Protein AF-A0A6A5QU91-F1 (afdb_monomer)

Radius of gyration: 32.38 Å; Cα contacts (8 Å, |Δi|>4): 1205; chains: 1; bounding box: 70×94×109 Å

Mean predicted aligned error: 16.82 Å

Nearest PDB structures (foldseek):
  2kvp-assembly1_A  TM=2.558E-01  e=5.099E-01  Mus musculus
  1xwm-assembly1_A-2  TM=4.081E-01  e=6.150E+00  Geobacillus stearothermophilus
  7uzf-assembly1_k  TM=2.884E-01  e=6.854E+00  Rattus norvegicus

Organism: Ampelomyces quisqualis (NCBI:txid50730)

Foldseek 3Di:
DDDDDDDDDDDDDPPPPPQDDDDAQQFKWKQAPNDIATAFDQPDAWFWFAALQLDIWTGHSQWIQDPNDIFGHDPPADAWDWTDDPNG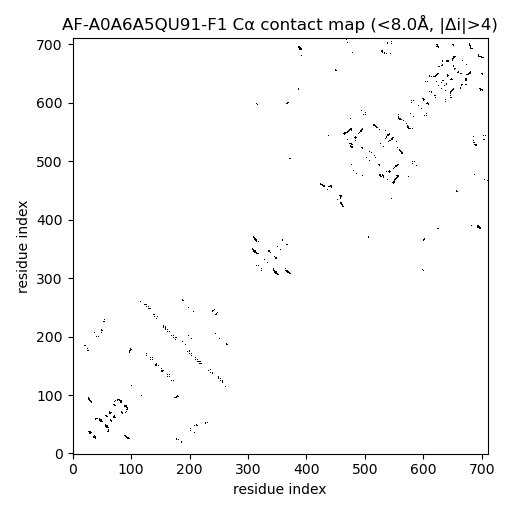IMIMHGHAADAQDPPPPPDDDDDDPDPVVLLLVLLVLLLVLLVLLVVLLVLLQQLLPDDVPRPTRQLQNSLVSLVVSLVSLSVNLNHLSNCSVPDPLSLFDPLLSCLSSQLNRLSSSSSNRSNSSSVNSVCLVVHDPVSNNSSSVVSCQQSPVVHSSVSNSVSSVSNSPPPVVVRDDPPPDPPPPDDDDDDDDDDDDDDDDDDDDDDDDDDDPDPDFFWAKKKWKFKFQPDPVNVVVLCCVLPHVPWDWDDDHRIIITIDTDGPVSLVVSPVPDPRIFDIDGPPPPPPVVCVPPPPQFQFDFDPDDDDDDDDDDDDDDDDDDDDDDDDDDDDDDDFDKDDADPPADLQQLVVQFDQDVVRFDFSNPRPGRIATPCLAPPAEDEQEEQAADCPPQQNDQVQHAEAEEEFAPCLQDDPVRVVSLCVVQVPKDWDGTDRHHQAQLSNLLCSCDAGLVRYRRVNHHYYYYNLWTWMFSRPDDPPDTPIDTGDRDQSSLLVVLCVVCVVPPVDGTAHDVQRRQVVSQVVCQVVVNAAFAQQGQAQVAALCNDPPFLVDDQPGRYAYEFEDESRRHGDNRGHYHDPPGGGDHHYYGHFAQQDDDTDHGNSRGGSSSRSSNVSNVDDDDD

Secondary structure (DSSP, 8-state):
-----PPPP-PPPP--PPPPPPPP---EEEEETTEEEEPPPTTSPPEEEE-TTS-EEEE-SSEEEETTEEEEPPTT--S-EEEEETTEEEEEEEPP--------------S--SHHHHHHHHHHHHHHHHHHHHHHHHHHHHHHHSPTTSS---HHHHHHHHHHHHHHHHHHHHHHHHHHHHS-GGGS-HHHHHHHHHHHHHHHHHHHHHHHHHHHHHTGGGS-HHHHHHHHHHHHHHHSTTSHHHHHHHHHHHHHSS-HHHHS----------------------------------------PPPEEEEEEEPTT--HHHHHHHHHHHHSS-SEEEEETTEEEEEEEE-HHHHHHHHHH-TTEEEEE-------TTGGG---TTPPBPPP-------------------PPPP-PPPP-PPPPEEEEETT--HHHHHHHSPPPSSS---GGGSPPEEEETTTTTT-EEEEEES---TTSGGG--TTS-EEEEE--HHHH--HHHHHHHHHH-TT-EEPPP-S--SS-HHHHHHHHHH-TTT-SSTTSEEEEEE---EEE-S-S-TT---EEEPPPPHHHHHHHHHHHHHHH-SS----SHHHHHHHHHHHHHHTT--EEEE--S-TTS-GGGSTTGGG--TTSSEEEEEEE-TTS-B-TTSPPP-TTSS----EEEE-SS-----SSS---BSHHHHHHHHTTSSPP--

pLDDT: mean 79.97, std 20.71, range [26.56, 98.5]

InterPro domains:
  IPR015500 Peptidase S8, subtilisin-related [PR00723] (465-484)
  IPR015500 Peptidase S8, subtilisin-related [PR00723] (526-539)
  IPR015500 Peptidase S8, subtilisin-related [PR00723] (661-677)
  IPR023827 Peptidase S8, subtilisin, Asp-active site [PS00136] (470-480)
  IPR036852 Peptidase S8/S53 domain superfamily [G3DSA:3.40.50.200] (447-705)
  IPR036852 Peptidase S8/S53 domain superfamily [SSF52743] (339-703)

Solvent-accessible surface area (backbone atoms only — not comparable to full-atom values): 40626 Å² total; per-residue (Å²): 142,81,87,83,81,80,84,78,82,80,75,76,82,74,88,72,71,86,72,64,82,71,77,76,79,74,58,41,20,40,31,51,96,88,42,80,33,66,38,36,50,85,93,48,71,66,41,70,30,51,44,81,86,54,49,62,31,38,31,36,53,55,33,36,37,49,85,91,38,73,43,76,49,74,83,87,56,85,53,76,41,80,47,76,48,97,92,45,71,37,33,41,25,52,33,71,60,42,60,78,82,85,76,84,73,88,69,91,70,99,63,78,87,45,73,66,46,55,46,52,54,43,31,56,40,24,46,52,21,21,51,33,41,50,52,28,32,54,44,33,41,47,39,43,69,36,56,93,88,54,89,46,65,51,50,57,59,48,16,51,38,21,50,55,20,27,58,41,29,49,55,34,34,14,36,48,45,13,43,57,70,74,45,81,66,57,65,42,46,75,65,53,46,51,25,52,50,41,27,37,51,37,33,41,51,44,28,41,35,31,47,26,49,18,60,34,25,66,47,38,89,79,44,54,71,71,40,43,49,51,52,36,52,51,38,36,59,38,36,35,92,88,14,58,44,53,49,25,26,53,23,17,44,49,41,40,71,45,66,61,81,76,45,44,77,79,73,79,66,78,77,75,85,75,77,88,79,91,81,86,89,87,91,81,91,80,89,82,86,85,82,87,80,89,77,87,83,81,87,74,84,69,81,80,71,70,64,42,63,30,46,31,34,36,30,36,62,60,50,65,72,58,53,55,50,47,40,40,73,73,67,65,54,75,50,50,77,47,80,51,98,50,38,41,36,40,39,37,75,38,29,69,71,54,45,53,49,50,55,71,70,38,82,58,47,37,30,69,46,57,80,77,67,74,86,51,86,73,60,85,70,60,70,57,61,61,61,47,44,65,62,81,87,76,93,78,90,86,85,88,84,90,82,88,89,85,90,82,86,91,79,85,90,71,89,81,72,91,74,80,89,70,88,79,55,69,40,84,39,49,80,82,51,56,60,64,55,12,56,77,48,40,77,89,56,86,70,72,66,54,63,53,90,73,46,54,51,24,51,42,60,67,62,24,40,59,96,40,75,48,75,43,80,31,58,9,38,60,68,85,42,77,34,54,57,44,88,89,48,51,62,48,78,44,57,46,49,53,77,42,25,43,54,70,66,54,53,49,52,50,27,74,79,27,78,60,40,46,76,51,81,72,64,48,56,40,86,53,22,60,28,31,38,36,46,26,39,20,33,3,54,79,73,21,70,12,35,36,22,24,38,37,43,31,16,44,34,25,45,32,35,52,61,86,54,66,100,85,58,75,68,67,39,72,42,65,77,35,56,54,15,50,49,53,51,52,46,54,52,33,60,74,76,47,82,81,77,63,49,48,25,58,69,48,23,51,47,46,45,49,52,49,26,49,73,73,66,45,74,43,67,36,44,38,23,54,41,52,89,50,37,21,54,79,38,84,72,41,28,77,20,40,95,82,55,42,43,37,24,14,28,20,15,36,72,47,64,46,76,32,79,43,31,20,40,57,49,91,96,49,51,14,39,72,65,50,71,30,56,13,52,75,58,83,74,96,52,63,64,65,64,54,24,26,26,14,42,53,6,18,23,55,50,67,52,71,60,79,68,91,126

Structure (mmCIF, N/CA/C/O backbone):
data_AF-A0A6A5QU91-F1
#
_entry.id   AF-A0A6A5QU91-F1
#
loop_
_atom_site.group_PDB
_atom_site.id
_atom_site.type_symbol
_atom_site.label_atom_id
_atom_site.label_alt_id
_atom_site.label_comp_id
_atom_site.label_asym_id
_atom_site.label_entity_id
_atom_site.label_seq_id
_atom_site.pdbx_PDB_ins_code
_atom_site.Cartn_x
_atom_site.Cartn_y
_atom_site.Cartn_z
_atom_site.occupancy
_atom_site.B_iso_or_equiv
_atom_site.auth_seq_id
_atom_site.auth_comp_id
_atom_site.auth_asym_id
_atom_site.auth_atom_id
_atom_site.pdbx_PDB_model_num
ATOM 1 N N . MET A 1 1 ? -17.015 -61.718 47.170 1.00 39.38 1 MET A N 1
ATOM 2 C CA . MET A 1 1 ? -16.332 -60.423 47.372 1.00 39.38 1 MET A CA 1
ATOM 3 C C . MET A 1 1 ? -16.145 -59.786 46.007 1.00 39.38 1 MET A C 1
ATOM 5 O O . MET A 1 1 ? -15.245 -60.174 45.282 1.00 39.38 1 MET A O 1
ATOM 9 N N . THR A 1 2 ? -17.045 -58.889 45.624 1.00 34.81 2 THR A N 1
ATOM 10 C CA . THR A 1 2 ? -17.011 -58.153 44.351 1.00 34.81 2 THR A CA 1
ATOM 11 C C . THR A 1 2 ? -17.327 -56.705 44.697 1.00 34.81 2 THR A C 1
ATOM 13 O O . THR A 1 2 ? -18.464 -56.406 45.061 1.00 34.81 2 THR A O 1
ATOM 16 N N . SER A 1 3 ? -16.312 -55.836 44.706 1.00 36.72 3 SER A N 1
ATOM 17 C CA . SER A 1 3 ? -16.499 -54.417 45.002 1.00 36.72 3 SER A CA 1
ATOM 18 C C . SER A 1 3 ? -16.993 -53.689 43.754 1.00 36.72 3 SER A C 1
ATOM 20 O O . SER A 1 3 ? -16.395 -53.738 42.684 1.00 36.72 3 SER A O 1
ATOM 22 N N . SER A 1 4 ? -18.138 -53.038 43.923 1.00 37.16 4 SER A N 1
ATOM 23 C CA . SER A 1 4 ? -18.758 -52.118 42.980 1.00 37.16 4 SER A CA 1
ATOM 24 C C . SER A 1 4 ? -18.100 -50.746 43.138 1.00 37.16 4 SER A C 1
ATOM 26 O O . SER A 1 4 ? -18.284 -50.100 44.170 1.00 37.16 4 SER A O 1
ATOM 28 N N . THR A 1 5 ? -17.351 -50.292 42.135 1.00 42.12 5 THR A N 1
ATOM 29 C CA . THR A 1 5 ? -16.885 -48.905 42.020 1.00 42.12 5 THR A CA 1
ATOM 30 C C . THR A 1 5 ? -17.894 -48.081 41.223 1.00 42.12 5 THR A C 1
ATOM 32 O O . THR A 1 5 ? -18.105 -48.285 40.031 1.00 42.12 5 THR A O 1
ATOM 35 N N . THR A 1 6 ? -18.531 -47.139 41.911 1.00 38.12 6 THR A N 1
ATOM 36 C CA . THR A 1 6 ? -19.465 -46.157 41.354 1.00 38.12 6 THR A CA 1
ATOM 37 C C . THR A 1 6 ? -18.729 -45.176 40.423 1.00 38.12 6 THR A C 1
ATOM 39 O O . THR A 1 6 ? -17.643 -44.716 40.790 1.00 38.12 6 THR A O 1
ATOM 42 N N . PRO A 1 7 ? -19.281 -44.796 39.252 1.00 40.03 7 PRO A N 1
ATOM 43 C CA . PRO A 1 7 ? -18.649 -43.818 38.371 1.00 40.03 7 PRO A CA 1
ATOM 44 C C . PRO A 1 7 ? -18.674 -42.420 39.000 1.00 40.03 7 PRO A C 1
ATOM 46 O O . PRO A 1 7 ? -19.712 -41.948 39.466 1.00 40.03 7 PRO A O 1
ATOM 49 N N . ARG A 1 8 ? -17.518 -41.752 39.002 1.00 36.47 8 ARG A N 1
ATOM 50 C CA . ARG A 1 8 ? -17.359 -40.357 39.431 1.00 36.47 8 ARG A CA 1
ATOM 51 C C . ARG A 1 8 ? -18.024 -39.435 38.394 1.00 36.47 8 ARG A C 1
ATOM 53 O O . ARG A 1 8 ? -17.781 -39.631 37.205 1.00 36.47 8 ARG A O 1
ATOM 60 N N . PRO A 1 9 ? -18.832 -38.440 38.801 1.00 37.56 9 PRO A N 1
ATOM 61 C CA . PRO A 1 9 ? -19.485 -37.538 37.862 1.00 37.56 9 PRO A CA 1
ATOM 62 C C . PRO A 1 9 ? -18.442 -36.684 37.136 1.00 37.56 9 PRO A C 1
ATOM 64 O O . PRO A 1 9 ? -17.599 -36.035 37.762 1.00 37.56 9 PRO A O 1
ATOM 67 N N . THR A 1 10 ? -18.505 -36.705 35.809 1.00 38.28 10 THR A N 1
ATOM 68 C CA . THR A 1 10 ? -17.720 -35.866 34.906 1.00 38.28 10 THR A CA 1
ATOM 69 C C . THR A 1 10 ? -18.078 -34.405 35.172 1.00 38.28 10 THR A C 1
ATOM 71 O O . THR A 1 10 ? -19.212 -33.990 34.942 1.00 38.28 10 THR A O 1
ATOM 74 N N . GLN A 1 11 ? -17.137 -33.627 35.713 1.00 35.78 11 GLN A N 1
ATOM 75 C CA . GLN A 1 11 ? -17.298 -32.179 35.830 1.00 35.78 11 GLN A CA 1
ATOM 76 C C . GLN A 1 11 ? -17.364 -31.585 34.421 1.00 35.78 11 GLN A C 1
ATOM 78 O O . GLN A 1 11 ? -16.471 -31.828 33.609 1.00 35.78 11 GLN A O 1
ATOM 83 N N . SER A 1 12 ? -18.421 -30.820 34.136 1.00 36.41 12 SER A N 1
ATOM 84 C CA . SER A 1 12 ? -18.523 -30.034 32.907 1.00 36.41 12 SER A CA 1
ATOM 85 C C . SER A 1 12 ? -17.286 -29.141 32.756 1.00 36.41 12 SER A C 1
ATOM 87 O O . SER A 1 12 ? -16.880 -28.523 33.748 1.00 36.41 12 SER A O 1
ATOM 89 N N . PRO A 1 13 ? -16.686 -29.052 31.554 1.00 43.06 13 PRO A N 1
ATOM 90 C CA . PRO A 1 13 ? -15.558 -28.165 31.314 1.00 43.06 13 PRO A CA 1
ATOM 91 C C . PRO A 1 13 ? -15.992 -26.741 31.659 1.00 43.06 13 PRO A C 1
ATOM 93 O O . PRO A 1 13 ? -16.965 -26.220 31.109 1.00 43.06 13 PRO A O 1
ATOM 96 N N . LYS A 1 14 ? -15.315 -26.133 32.638 1.00 42.91 14 LYS A N 1
ATOM 97 C CA . LYS A 1 14 ? -15.477 -24.708 32.918 1.00 42.91 14 LYS A CA 1
ATOM 98 C C . LYS A 1 14 ? -15.139 -23.956 31.631 1.00 42.91 14 LYS A C 1
ATOM 100 O O . LYS A 1 14 ? -14.163 -24.294 30.968 1.00 42.91 14 LYS A O 1
ATOM 105 N N . ASN A 1 15 ? -15.965 -22.968 31.291 1.00 37.53 15 ASN A N 1
ATOM 106 C CA . ASN A 1 15 ? -15.702 -21.985 30.242 1.00 37.53 15 ASN A CA 1
ATOM 107 C C . ASN A 1 15 ? -14.402 -21.233 30.573 1.00 37.53 15 ASN A C 1
ATOM 109 O O . ASN A 1 15 ? -14.434 -20.147 31.155 1.00 37.53 15 ASN A O 1
ATOM 113 N N . ASP A 1 16 ? -13.261 -21.820 30.232 1.00 48.72 16 ASP A N 1
ATOM 114 C CA . ASP A 1 16 ? -11.987 -21.124 30.217 1.00 48.72 16 ASP A CA 1
ATOM 115 C C . ASP A 1 16 ? -12.047 -20.158 29.037 1.00 48.72 16 ASP A C 1
ATOM 117 O O . ASP A 1 16 ? -11.997 -20.556 27.872 1.00 48.72 16 ASP A O 1
ATOM 121 N N . LYS A 1 17 ? -12.238 -18.869 29.343 1.00 53.72 17 LYS A N 1
ATOM 122 C CA . LYS A 1 17 ? -12.100 -17.799 28.352 1.00 53.72 17 LYS A CA 1
ATOM 123 C C . LYS A 1 17 ? -10.763 -18.001 27.617 1.00 53.72 17 LYS A C 1
ATOM 125 O O . LYS A 1 17 ? -9.773 -18.308 28.288 1.00 53.72 17 LYS A O 1
ATOM 130 N N . PRO A 1 18 ? -10.716 -17.841 26.281 1.00 52.75 18 PRO A N 1
ATOM 131 C CA . PRO A 1 18 ? -9.481 -17.990 25.521 1.00 52.75 18 PRO A CA 1
ATOM 132 C C . PRO A 1 18 ? -8.404 -17.095 26.139 1.00 52.75 18 PRO A C 1
ATOM 134 O O . PRO A 1 18 ? -8.572 -15.879 26.236 1.00 52.75 18 PRO A O 1
ATOM 137 N N . ARG A 1 19 ? -7.336 -17.723 26.639 1.00 57.12 19 ARG A N 1
ATOM 138 C CA . ARG A 1 19 ? -6.211 -17.022 27.260 1.00 57.12 19 ARG A CA 1
ATOM 139 C C . ARG A 1 19 ? -5.410 -16.356 26.150 1.00 57.12 19 ARG A C 1
ATOM 141 O O . ARG A 1 19 ? -5.013 -17.027 25.201 1.00 57.12 19 ARG A O 1
ATOM 148 N N . VAL A 1 20 ? -5.192 -15.050 26.263 1.00 61.47 20 VAL A N 1
ATOM 149 C CA . VAL A 1 20 ? -4.346 -14.302 25.328 1.00 61.47 20 VAL A CA 1
ATOM 150 C C . VAL A 1 20 ? -2.911 -14.802 25.500 1.00 61.47 20 VAL A C 1
ATOM 152 O O . VAL A 1 20 ? -2.375 -14.784 26.610 1.00 61.47 20 VAL A O 1
ATOM 155 N N . GLN A 1 21 ? -2.307 -15.312 24.425 1.00 66.94 21 GLN A N 1
ATOM 156 C CA . GLN A 1 21 ? -0.913 -15.744 24.443 1.00 66.94 21 GLN A CA 1
ATOM 157 C C . GLN A 1 21 ? -0.016 -14.504 24.459 1.00 66.94 21 GLN A C 1
ATOM 159 O O . GLN A 1 21 ? -0.145 -13.630 23.606 1.00 66.94 21 GLN A O 1
ATOM 164 N N . PHE A 1 22 ? 0.854 -14.416 25.465 1.00 71.19 22 PHE A N 1
ATOM 165 C CA . PHE A 1 22 ? 1.775 -13.295 25.616 1.00 71.19 22 PHE A CA 1
ATOM 166 C C . PHE A 1 22 ? 2.953 -13.459 24.641 1.00 71.19 22 PHE A C 1
ATOM 168 O O . PHE A 1 22 ? 3.481 -14.575 24.558 1.00 71.19 22 PHE A O 1
ATOM 175 N N . PRO A 1 23 ? 3.388 -12.400 23.934 1.00 71.19 23 PRO A N 1
ATOM 176 C CA . PRO A 1 23 ? 4.619 -12.451 23.154 1.00 71.19 23 PRO A CA 1
ATOM 177 C C . PRO A 1 23 ? 5.809 -12.730 24.072 1.00 71.19 23 PRO A C 1
ATOM 179 O O . PRO A 1 23 ? 5.870 -12.202 25.185 1.00 71.19 23 PRO A O 1
ATOM 182 N N . GLU A 1 24 ? 6.757 -13.561 23.646 1.00 79.31 24 GLU A N 1
ATOM 183 C CA . GLU A 1 24 ? 7.932 -13.818 24.479 1.00 79.31 24 GLU A CA 1
ATOM 184 C C . GLU A 1 24 ? 8.663 -12.503 24.808 1.00 79.31 24 GLU A C 1
ATOM 186 O O . GLU A 1 24 ? 8.735 -11.612 23.959 1.00 79.31 24 GLU A O 1
ATOM 191 N N . PRO A 1 25 ? 9.191 -12.341 26.038 1.00 81.00 25 PRO A N 1
ATOM 192 C CA . PRO A 1 25 ? 9.935 -11.146 26.400 1.00 81.00 25 PRO A CA 1
ATOM 193 C C . PRO A 1 25 ? 11.065 -10.884 25.402 1.00 81.00 25 PRO A C 1
ATOM 195 O O . PRO A 1 25 ? 12.019 -11.654 25.309 1.00 81.00 25 PRO A O 1
ATOM 198 N N . PHE A 1 26 ? 10.967 -9.770 24.680 1.00 84.88 26 PHE A N 1
ATOM 199 C CA . PHE A 1 26 ? 11.968 -9.348 23.711 1.00 84.88 26 PHE A CA 1
ATOM 200 C C . PHE A 1 26 ? 12.678 -8.094 24.227 1.00 84.88 26 PHE A C 1
ATOM 202 O O . PHE A 1 26 ? 12.066 -7.037 24.395 1.00 84.88 26 PHE A O 1
ATOM 209 N N . SER A 1 27 ? 13.971 -8.227 24.524 1.00 90.69 27 SER A N 1
ATOM 210 C CA . SER A 1 27 ? 14.804 -7.147 25.058 1.00 90.69 27 SER A CA 1
ATOM 211 C C . SER A 1 27 ? 16.217 -7.276 24.503 1.00 90.69 27 SER A C 1
ATOM 213 O O . SER A 1 27 ? 17.085 -7.935 25.077 1.00 90.69 27 SER A O 1
ATOM 215 N N . VAL A 1 28 ? 16.423 -6.677 23.336 1.00 95.56 28 VAL A N 1
ATOM 216 C CA . VAL A 1 28 ? 17.716 -6.616 22.657 1.00 95.56 28 VAL A CA 1
ATOM 217 C C . VAL A 1 28 ? 17.971 -5.167 22.283 1.00 95.56 28 VAL A C 1
ATOM 219 O O . VAL A 1 28 ? 17.067 -4.490 21.801 1.00 95.56 28 VAL A O 1
ATOM 222 N N . ALA A 1 29 ? 19.200 -4.710 22.479 1.00 97.56 29 ALA A N 1
ATOM 223 C CA . ALA A 1 29 ? 19.637 -3.379 22.106 1.00 97.56 29 ALA A CA 1
ATOM 224 C C . ALA A 1 29 ? 20.826 -3.435 21.140 1.00 97.56 29 ALA A C 1
ATOM 226 O O . ALA A 1 29 ? 21.624 -4.375 21.156 1.00 97.56 29 ALA A O 1
ATOM 227 N N . ALA A 1 30 ? 20.964 -2.402 20.315 1.00 98.06 30 ALA A N 1
ATOM 228 C CA . ALA A 1 30 ? 22.104 -2.177 19.441 1.00 98.06 30 ALA A CA 1
ATOM 229 C C . ALA A 1 30 ? 22.813 -0.874 19.827 1.00 98.06 30 ALA A C 1
ATOM 231 O O . ALA A 1 30 ? 22.182 0.171 19.959 1.00 98.06 30 ALA A O 1
ATOM 232 N N . VAL A 1 31 ? 24.132 -0.925 19.986 1.00 98.31 31 VAL A N 1
ATOM 233 C CA . VAL A 1 31 ? 24.987 0.251 20.145 1.00 98.31 31 VAL A CA 1
ATOM 234 C C . VAL A 1 31 ? 25.474 0.679 18.767 1.00 98.31 31 VAL A C 1
ATOM 236 O O . VAL A 1 31 ? 26.221 -0.058 18.119 1.00 98.31 31 VAL A O 1
ATOM 239 N N . ILE A 1 32 ? 25.043 1.859 18.330 1.00 98.06 32 ILE A N 1
ATOM 240 C CA . ILE A 1 32 ? 25.382 2.472 17.043 1.00 98.06 32 ILE A CA 1
ATOM 241 C C . ILE A 1 32 ? 25.980 3.842 17.357 1.00 98.06 32 ILE A C 1
ATOM 243 O O . ILE A 1 32 ? 25.379 4.614 18.099 1.00 98.06 32 ILE A O 1
ATOM 247 N N . ASP A 1 33 ? 27.186 4.117 16.859 1.00 95.88 33 ASP A N 1
ATOM 248 C CA . ASP A 1 33 ? 27.914 5.373 17.107 1.00 95.88 33 ASP A CA 1
ATOM 249 C C . ASP A 1 33 ? 28.013 5.751 18.604 1.00 95.88 33 ASP A C 1
ATOM 251 O O . ASP A 1 33 ? 27.944 6.912 18.993 1.00 95.88 33 ASP A O 1
ATOM 255 N N . GLY A 1 34 ? 28.167 4.743 19.472 1.00 96.62 34 GLY A N 1
ATOM 256 C CA . GLY A 1 34 ? 28.278 4.918 20.927 1.00 96.62 34 GLY A CA 1
ATOM 257 C C . GLY A 1 34 ? 26.947 5.092 21.667 1.00 96.62 34 GLY A C 1
ATOM 258 O O . GLY A 1 34 ? 26.936 5.089 22.898 1.00 96.62 34 GLY A O 1
ATOM 259 N N . LEU A 1 35 ? 25.821 5.170 20.955 1.00 97.25 35 LEU A N 1
ATOM 260 C CA . LEU A 1 35 ? 24.486 5.279 21.536 1.00 97.25 35 LEU A CA 1
ATOM 261 C C . LEU A 1 35 ? 23.779 3.929 21.528 1.00 97.25 35 LEU A C 1
ATOM 263 O O . LEU A 1 35 ? 23.782 3.217 20.532 1.00 97.25 35 LEU A O 1
ATOM 267 N N . THR A 1 36 ? 23.162 3.575 22.654 1.00 97.88 36 THR A N 1
ATOM 268 C CA . THR A 1 36 ? 22.382 2.336 22.789 1.00 97.88 36 THR A CA 1
ATOM 269 C C . THR A 1 36 ? 20.941 2.578 22.358 1.00 97.88 36 THR A C 1
ATOM 271 O O . THR A 1 36 ? 20.295 3.451 22.933 1.00 97.88 36 THR A O 1
ATOM 274 N N . TYR A 1 37 ? 20.426 1.784 21.426 1.00 98.00 37 TYR A N 1
ATOM 275 C CA . TYR A 1 37 ? 19.041 1.802 20.954 1.00 98.00 37 TYR A CA 1
ATOM 276 C C . TYR A 1 37 ? 18.361 0.464 21.241 1.00 98.00 37 TYR A C 1
ATOM 278 O O . TYR A 1 37 ? 18.966 -0.580 21.019 1.00 98.00 37 TYR A O 1
ATOM 286 N N . GLU A 1 38 ? 17.127 0.477 21.725 1.00 97.19 38 GLU A N 1
ATOM 287 C CA . GLU A 1 38 ? 16.344 -0.726 22.003 1.00 97.19 38 GLU A CA 1
ATOM 288 C C . GLU A 1 38 ? 15.611 -1.180 20.731 1.00 97.19 38 GLU A C 1
ATOM 290 O O . GLU A 1 38 ? 14.885 -0.428 20.084 1.00 97.19 38 GLU A O 1
ATOM 295 N N . LEU A 1 39 ? 15.774 -2.440 20.345 1.00 96.12 39 LEU A N 1
ATOM 296 C CA . LEU A 1 39 ? 15.160 -2.948 19.122 1.00 96.12 39 LEU A CA 1
ATOM 297 C C . LEU A 1 39 ? 13.650 -3.173 19.310 1.00 96.12 39 LEU A C 1
ATOM 299 O O . LEU A 1 39 ? 13.213 -3.584 20.393 1.00 96.12 39 LEU A O 1
ATOM 303 N N . PRO A 1 40 ? 12.834 -2.937 18.267 1.00 94.31 40 PRO A N 1
ATOM 304 C CA . PRO A 1 40 ? 11.394 -3.172 18.336 1.00 94.31 40 PRO A CA 1
ATOM 305 C C . PRO A 1 40 ? 11.089 -4.668 18.508 1.00 94.31 40 PRO A C 1
ATOM 307 O O . PRO A 1 40 ? 11.896 -5.520 18.131 1.00 94.31 40 PRO A O 1
ATOM 310 N N . HIS A 1 41 ? 9.926 -5.010 19.070 1.00 91.44 41 HIS A N 1
ATOM 311 C CA . HIS A 1 41 ? 9.450 -6.399 19.083 1.00 91.44 41 HIS A CA 1
ATOM 312 C C . HIS A 1 41 ? 9.285 -6.933 17.641 1.00 91.44 41 HIS A C 1
ATOM 314 O O . HIS A 1 41 ? 9.035 -6.144 16.731 1.00 91.44 41 HIS A O 1
ATOM 320 N N . PRO A 1 42 ? 9.383 -8.253 17.379 1.00 86.25 42 PRO A N 1
ATOM 321 C CA . PRO A 1 42 ? 9.110 -8.822 16.052 1.00 86.25 42 PRO A CA 1
ATOM 322 C C . PRO A 1 42 ? 7.776 -8.427 15.400 1.00 86.25 42 PRO A C 1
ATOM 324 O O . PRO A 1 42 ? 7.696 -8.392 14.176 1.00 86.25 42 PRO A O 1
ATOM 327 N N . ASP A 1 43 ? 6.770 -8.097 16.209 1.00 84.94 43 ASP A N 1
ATOM 328 C CA . ASP A 1 43 ? 5.431 -7.689 15.753 1.00 84.94 43 ASP A CA 1
ATOM 329 C C . ASP A 1 43 ? 5.288 -6.164 15.585 1.00 84.94 43 ASP A C 1
ATOM 331 O O . ASP A 1 43 ? 4.206 -5.656 15.290 1.00 84.94 43 ASP A O 1
ATOM 335 N N . GLU A 1 44 ? 6.363 -5.412 15.814 1.00 85.56 44 GLU A N 1
ATOM 336 C CA . GLU A 1 44 ? 6.396 -3.961 15.673 1.00 85.56 44 GLU A CA 1
ATOM 337 C C . GLU A 1 44 ? 7.054 -3.541 14.350 1.00 85.56 44 GLU A C 1
ATOM 339 O O . GLU A 1 44 ? 7.944 -4.226 13.834 1.00 85.56 44 GLU A O 1
ATOM 344 N N . PRO A 1 45 ? 6.656 -2.382 13.793 1.00 87.94 45 PRO A N 1
ATOM 345 C CA . PRO A 1 45 ? 7.340 -1.815 12.642 1.00 87.94 45 PRO A CA 1
ATOM 346 C C . PRO A 1 45 ? 8.785 -1.416 12.995 1.00 87.94 45 PRO A C 1
ATOM 348 O O . PRO A 1 45 ? 9.093 -1.150 14.161 1.00 87.94 45 PRO A O 1
ATOM 351 N N . PRO A 1 46 ? 9.677 -1.321 11.993 1.00 93.12 46 PRO A N 1
ATOM 352 C CA . PRO A 1 46 ? 11.024 -0.820 12.215 1.00 93.12 46 PRO A CA 1
ATOM 353 C C . PRO A 1 46 ? 11.025 0.623 12.729 1.00 93.12 46 PRO A C 1
ATOM 355 O O . PRO A 1 46 ? 10.137 1.417 12.411 1.00 93.12 46 PRO A O 1
ATOM 358 N N . ILE A 1 47 ? 12.059 0.965 13.497 1.00 94.75 47 ILE A N 1
ATOM 359 C CA . ILE A 1 47 ? 12.294 2.326 13.988 1.00 94.75 47 ILE A CA 1
ATOM 360 C C . ILE A 1 47 ? 13.381 2.965 13.127 1.00 94.75 47 ILE A C 1
ATOM 362 O O . ILE A 1 47 ? 14.497 2.450 13.054 1.00 94.75 47 ILE A O 1
ATOM 366 N N . ASP A 1 48 ? 13.070 4.102 12.514 1.00 94.81 48 ASP A N 1
ATOM 367 C CA . ASP A 1 48 ? 14.051 4.903 11.786 1.00 94.81 48 ASP A CA 1
ATOM 368 C C . ASP A 1 48 ? 14.751 5.874 12.747 1.00 94.81 48 ASP A C 1
ATOM 370 O O . ASP A 1 48 ? 14.104 6.679 13.424 1.00 94.81 48 ASP A O 1
ATOM 374 N N . ILE A 1 49 ? 16.082 5.828 12.775 1.00 96.75 49 ILE A N 1
ATOM 375 C CA . ILE A 1 49 ? 16.933 6.790 13.480 1.00 96.75 49 ILE A CA 1
ATOM 376 C C . ILE A 1 49 ? 17.822 7.529 12.477 1.00 96.75 49 ILE A C 1
ATOM 378 O O . ILE A 1 49 ? 18.242 6.963 11.468 1.00 96.75 49 ILE A O 1
ATOM 382 N N . ILE A 1 50 ? 18.128 8.795 12.750 1.00 95.19 50 ILE A N 1
ATOM 383 C CA . ILE A 1 50 ? 19.063 9.591 11.945 1.00 95.19 50 ILE A CA 1
ATOM 384 C C . ILE A 1 50 ? 20.422 9.612 12.643 1.00 95.19 50 ILE A C 1
ATOM 386 O O . ILE A 1 50 ? 20.523 9.867 13.846 1.00 95.19 50 ILE A O 1
ATOM 390 N N . LEU A 1 51 ? 21.471 9.346 11.880 1.00 96.06 51 LEU A N 1
ATOM 391 C CA . LEU A 1 51 ? 22.849 9.405 12.350 1.00 96.06 51 LEU A CA 1
ATOM 392 C C . LEU A 1 51 ? 23.426 10.807 12.159 1.00 96.06 51 LEU A C 1
ATOM 394 O O . LEU A 1 51 ? 22.878 11.636 11.434 1.00 96.06 51 LEU A O 1
ATOM 398 N N . ILE A 1 52 ? 24.580 11.062 12.772 1.00 93.06 52 ILE A N 1
ATOM 399 C CA . ILE A 1 52 ? 25.228 12.382 12.741 1.00 93.06 52 ILE A CA 1
ATOM 400 C C . ILE A 1 52 ? 25.618 12.828 11.323 1.00 93.06 52 ILE A C 1
ATOM 402 O O . ILE A 1 52 ? 25.663 14.014 11.021 1.00 93.06 52 ILE A O 1
ATOM 406 N N . ASP A 1 53 ? 25.836 11.875 10.415 1.00 90.50 53 ASP A N 1
ATOM 407 C CA . ASP A 1 53 ? 26.115 12.142 9.002 1.00 90.50 53 ASP A CA 1
ATOM 408 C C . ASP A 1 53 ? 24.851 12.428 8.162 1.00 90.50 53 ASP A C 1
ATOM 410 O O . ASP A 1 53 ? 24.949 12.667 6.956 1.00 90.50 53 ASP A O 1
ATOM 414 N N . GLY A 1 54 ? 23.665 12.402 8.779 1.00 89.88 54 GLY A N 1
ATOM 415 C CA . GLY A 1 54 ? 22.372 12.601 8.129 1.00 89.88 54 GLY A CA 1
ATOM 416 C C . GLY A 1 54 ? 21.819 11.380 7.395 1.00 89.88 54 GLY A C 1
ATOM 417 O O . GLY A 1 54 ? 20.781 11.493 6.734 1.00 89.88 54 GLY A O 1
ATOM 418 N N . SER A 1 55 ? 22.499 10.233 7.456 1.00 93.12 55 SER A N 1
ATOM 419 C CA . SER A 1 55 ? 21.962 8.965 6.964 1.00 93.12 55 SER A CA 1
ATOM 420 C C . SER A 1 55 ? 20.946 8.376 7.946 1.00 93.12 55 SER A C 1
ATOM 422 O O . SER A 1 55 ? 20.925 8.718 9.128 1.00 93.12 55 SER A O 1
ATOM 424 N N . ILE A 1 56 ? 20.071 7.507 7.436 1.00 93.38 56 ILE A N 1
ATOM 425 C CA . ILE A 1 56 ? 19.055 6.814 8.232 1.00 93.38 56 ILE A CA 1
ATOM 426 C C . ILE A 1 56 ? 19.545 5.394 8.508 1.00 93.38 56 ILE A C 1
ATOM 428 O O . ILE A 1 56 ? 19.978 4.694 7.586 1.00 93.38 56 ILE A O 1
ATOM 432 N N . ALA A 1 57 ? 19.453 4.969 9.765 1.00 97.06 57 ALA A N 1
ATOM 433 C CA . ALA A 1 57 ? 19.528 3.566 10.138 1.00 97.06 57 ALA A CA 1
ATOM 434 C C . ALA A 1 57 ? 18.136 3.067 10.532 1.00 97.06 57 ALA A C 1
ATOM 436 O O . ALA A 1 57 ? 17.366 3.793 11.159 1.00 97.06 57 ALA A O 1
ATOM 437 N N . GLN A 1 58 ? 17.823 1.829 10.161 1.00 97.00 58 GLN A N 1
ATOM 438 C CA . GLN A 1 58 ? 16.544 1.199 10.482 1.00 97.00 58 GLN A CA 1
ATOM 439 C C . GLN A 1 58 ? 16.766 0.067 11.477 1.00 97.00 58 GLN A C 1
ATOM 441 O O . GLN A 1 58 ? 17.540 -0.863 11.220 1.00 97.00 58 GLN A O 1
ATOM 446 N N . LEU A 1 59 ? 16.082 0.147 12.611 1.00 97.56 59 LEU A N 1
ATOM 447 C CA . LEU A 1 59 ? 16.143 -0.830 13.686 1.00 97.56 59 LEU A CA 1
ATOM 448 C C . LEU A 1 59 ? 14.985 -1.815 13.524 1.00 97.56 59 LEU A C 1
ATOM 450 O O . LEU A 1 59 ? 13.826 -1.417 13.579 1.00 97.56 59 LEU A O 1
ATOM 454 N N . PHE A 1 60 ? 15.294 -3.095 13.340 1.00 96.25 60 PHE A N 1
ATOM 455 C CA . PHE A 1 60 ? 14.330 -4.196 13.357 1.00 96.25 60 PHE A CA 1
ATOM 456 C C . PHE A 1 60 ? 14.621 -5.093 14.565 1.00 96.25 60 PHE A C 1
ATOM 458 O O . PHE A 1 60 ? 15.722 -5.061 15.112 1.00 96.25 60 PHE A O 1
ATOM 465 N N . SER A 1 61 ? 13.682 -5.964 14.933 1.00 94.06 61 SER A N 1
ATOM 466 C CA . SER A 1 61 ? 13.868 -6.931 16.024 1.00 94.06 61 SER A CA 1
ATOM 467 C C . SER A 1 61 ? 15.116 -7.811 15.841 1.00 94.06 61 SER A C 1
ATOM 469 O O . SER A 1 61 ? 15.926 -7.962 16.746 1.00 94.06 61 SER A O 1
ATOM 471 N N . GLY A 1 62 ? 15.323 -8.368 14.648 1.00 93.69 62 GLY A N 1
ATOM 472 C CA . GLY A 1 62 ? 16.426 -9.300 14.375 1.00 93.69 62 GLY A CA 1
ATOM 473 C C . GLY A 1 62 ? 17.601 -8.719 13.590 1.00 93.69 62 GLY A C 1
ATOM 474 O O . GLY A 1 62 ? 18.509 -9.464 13.222 1.00 93.69 62 GLY A O 1
ATOM 475 N N . ARG A 1 63 ? 17.584 -7.428 13.241 1.00 96.44 63 ARG A N 1
ATOM 476 C CA . ARG A 1 63 ? 18.613 -6.829 12.377 1.00 96.44 63 ARG A CA 1
ATOM 477 C C . ARG A 1 63 ? 18.648 -5.310 12.459 1.00 96.44 63 ARG A C 1
ATOM 479 O O . ARG A 1 63 ? 17.651 -4.670 12.768 1.00 96.44 63 ARG A O 1
ATOM 486 N N . VAL A 1 64 ? 19.773 -4.735 12.062 1.00 97.81 64 VAL A N 1
ATOM 487 C CA . VAL A 1 64 ? 19.925 -3.294 11.836 1.00 97.81 64 VAL A CA 1
ATOM 488 C C . VAL A 1 64 ? 20.324 -3.068 10.385 1.00 97.81 64 VAL A C 1
ATOM 490 O O . VAL A 1 64 ? 21.259 -3.700 9.898 1.00 97.81 64 VAL A O 1
ATOM 493 N N . VAL A 1 65 ? 19.627 -2.173 9.686 1.00 95.44 65 VAL A N 1
ATOM 494 C CA . VAL A 1 65 ? 20.053 -1.694 8.365 1.00 95.44 65 VAL A CA 1
ATOM 495 C C . VAL A 1 65 ? 20.783 -0.373 8.561 1.00 95.44 65 VAL A C 1
ATOM 497 O O . VAL A 1 65 ? 20.172 0.625 8.928 1.00 95.44 65 VAL A O 1
ATOM 500 N N . LEU A 1 66 ? 22.094 -0.371 8.332 1.00 95.94 66 LEU A N 1
ATOM 501 C CA . LEU A 1 66 ? 22.986 0.757 8.576 1.00 95.94 66 LEU A CA 1
ATOM 502 C C . LEU A 1 66 ? 23.730 1.106 7.288 1.00 95.94 66 LEU A C 1
ATOM 504 O O . LEU A 1 66 ? 24.507 0.297 6.782 1.00 95.94 66 LEU A O 1
ATOM 508 N N . ARG A 1 67 ? 23.492 2.309 6.746 1.00 91.25 67 ARG A N 1
ATOM 509 C CA . ARG A 1 67 ? 24.149 2.798 5.515 1.00 91.25 67 ARG A CA 1
ATOM 510 C C . ARG A 1 67 ? 24.052 1.794 4.347 1.00 91.25 67 ARG A C 1
ATOM 512 O O . ARG A 1 67 ? 25.022 1.543 3.635 1.00 91.25 67 ARG A O 1
ATOM 519 N N . GLY A 1 68 ? 22.877 1.179 4.186 1.00 83.69 68 GLY A N 1
ATOM 520 C CA . GLY A 1 68 ? 22.593 0.174 3.152 1.00 83.69 68 GLY A CA 1
ATOM 521 C C . GLY A 1 68 ? 23.116 -1.239 3.442 1.00 83.69 68 GLY A C 1
ATOM 522 O O . GLY A 1 68 ? 22.837 -2.150 2.668 1.00 83.69 68 GLY A O 1
ATOM 523 N N . GLN A 1 69 ? 23.838 -1.452 4.545 1.00 91.56 69 GLN A N 1
ATOM 524 C CA . GLN A 1 69 ? 24.291 -2.774 4.981 1.00 91.56 69 GLN A CA 1
ATOM 525 C C . GLN A 1 69 ? 23.316 -3.367 5.993 1.00 91.56 69 GLN A C 1
ATOM 527 O O . GLN A 1 69 ? 22.838 -2.664 6.878 1.00 91.56 69 GLN A O 1
ATOM 532 N N . THR A 1 70 ? 23.037 -4.667 5.889 1.00 92.38 70 THR A N 1
ATOM 533 C CA . THR A 1 70 ? 22.202 -5.383 6.865 1.00 92.38 70 THR A CA 1
ATOM 534 C C . THR A 1 70 ? 23.087 -6.124 7.861 1.00 92.38 70 THR A C 1
ATOM 536 O O . THR A 1 70 ? 23.832 -7.024 7.482 1.00 92.38 70 THR A O 1
ATOM 539 N N . LEU A 1 71 ? 22.981 -5.768 9.138 1.00 96.94 71 LEU A N 1
ATOM 540 C CA . LEU A 1 71 ? 23.671 -6.408 10.253 1.00 96.94 71 LEU A CA 1
ATOM 541 C C . LEU A 1 71 ? 22.671 -7.292 11.003 1.00 96.94 71 LEU A C 1
ATOM 543 O O . LEU A 1 71 ? 21.769 -6.784 11.669 1.00 96.94 71 LEU A O 1
ATOM 547 N N . LEU A 1 72 ? 22.798 -8.613 10.856 1.00 95.44 72 LEU A N 1
ATOM 548 C CA . LEU A 1 72 ? 21.923 -9.585 11.519 1.00 95.44 72 LEU A CA 1
ATOM 549 C C . LEU A 1 72 ? 22.287 -9.710 12.998 1.00 95.44 72 LEU A C 1
ATOM 551 O O . LEU A 1 72 ? 23.451 -9.918 13.334 1.00 95.44 72 LEU A O 1
ATOM 555 N N . ILE A 1 73 ? 21.284 -9.611 13.865 1.00 95.25 73 ILE A N 1
ATOM 556 C CA . ILE A 1 73 ? 21.439 -9.676 15.315 1.00 95.25 73 ILE A CA 1
ATOM 557 C C . ILE A 1 73 ? 21.082 -11.091 15.779 1.00 95.25 73 ILE A C 1
ATOM 559 O O . ILE A 1 73 ? 19.951 -11.530 15.563 1.00 95.25 73 ILE A O 1
ATOM 563 N N . PRO A 1 74 ? 22.023 -11.834 16.393 1.00 90.38 74 PRO A N 1
ATOM 564 C CA . PRO A 1 74 ? 21.744 -13.182 16.871 1.00 90.38 74 PRO A CA 1
ATOM 565 C C . PRO A 1 74 ? 20.609 -13.196 17.899 1.00 90.38 74 PRO A C 1
ATOM 567 O O . PRO A 1 74 ? 20.534 -12.326 18.762 1.00 90.38 74 PRO A O 1
ATOM 570 N N . SER A 1 75 ? 19.749 -14.210 17.854 1.00 88.31 75 SER A N 1
ATOM 571 C CA . SER A 1 75 ? 18.762 -14.449 18.910 1.00 88.31 75 SER A CA 1
ATOM 572 C C . SER A 1 75 ? 19.445 -14.870 20.218 1.00 88.31 75 SER A C 1
ATOM 574 O O . SER A 1 75 ? 20.434 -15.602 20.185 1.00 88.31 75 SER A O 1
ATOM 576 N N . GLY A 1 76 ? 18.885 -14.483 21.369 1.00 86.38 76 GLY A N 1
ATOM 577 C CA . GLY A 1 76 ? 19.339 -14.976 22.678 1.00 86.38 76 GLY A CA 1
ATOM 578 C C . GLY A 1 76 ? 20.643 -14.352 23.186 1.00 86.38 76 GLY A C 1
ATOM 579 O O . GLY A 1 76 ? 21.434 -15.024 23.845 1.00 86.38 76 GLY A O 1
ATOM 580 N N . ILE A 1 77 ? 20.887 -13.077 22.881 1.00 92.12 77 ILE A N 1
ATOM 581 C CA . ILE A 1 77 ? 22.083 -12.355 23.332 1.00 92.12 77 ILE A CA 1
ATOM 582 C C . ILE A 1 77 ? 22.086 -12.239 24.858 1.00 92.12 77 ILE A C 1
ATOM 584 O O . ILE A 1 77 ? 21.234 -11.572 25.436 1.00 92.12 77 ILE A O 1
ATOM 588 N N . SER A 1 78 ? 23.078 -12.851 25.506 1.00 92.88 78 SER A N 1
ATOM 589 C CA . SER A 1 78 ? 23.293 -12.750 26.956 1.00 92.88 78 SER A CA 1
ATOM 590 C C . SER A 1 78 ? 24.341 -11.705 27.349 1.00 92.88 78 SER A C 1
ATOM 592 O O . SER A 1 78 ? 24.431 -11.335 28.516 1.00 92.88 78 SER A O 1
ATOM 594 N N . SER A 1 79 ? 25.156 -11.239 26.400 1.00 95.69 79 SER A N 1
ATOM 595 C CA . SER A 1 79 ? 26.238 -10.272 26.621 1.00 95.69 79 SER A CA 1
ATOM 596 C C . SER A 1 79 ? 26.513 -9.453 25.365 1.00 95.69 79 SER A C 1
ATOM 598 O O . SER A 1 79 ? 26.252 -9.919 24.259 1.00 95.69 79 SER A O 1
ATOM 600 N N . ALA A 1 80 ? 27.078 -8.257 25.534 1.00 97.62 80 ALA A N 1
ATOM 601 C CA . ALA A 1 80 ? 27.474 -7.403 24.421 1.00 97.62 80 ALA A CA 1
ATOM 602 C C . ALA A 1 80 ? 28.420 -8.134 23.449 1.00 97.62 80 ALA A C 1
ATOM 604 O O . ALA A 1 80 ? 29.421 -8.715 23.870 1.00 97.62 80 ALA A O 1
ATOM 605 N N . GLN A 1 81 ? 28.106 -8.093 22.156 1.00 97.62 81 GLN A N 1
ATOM 606 C CA . GLN A 1 81 ? 28.892 -8.712 21.092 1.00 97.62 81 GLN A CA 1
ATOM 607 C C . GLN A 1 81 ? 28.956 -7.802 19.855 1.00 97.62 81 GLN A C 1
ATOM 609 O O . GLN A 1 81 ? 27.925 -7.261 19.443 1.00 97.62 81 GLN A O 1
ATOM 614 N N . PRO A 1 82 ? 30.144 -7.604 19.255 1.00 97.81 82 PRO A N 1
ATOM 615 C CA . PRO A 1 82 ? 30.276 -6.815 18.039 1.00 97.81 82 PRO A CA 1
ATOM 616 C C . PRO A 1 82 ? 29.724 -7.581 16.831 1.00 97.81 82 PRO A C 1
ATOM 618 O O . PRO A 1 82 ? 29.906 -8.792 16.707 1.00 97.81 82 PRO A O 1
ATOM 621 N N . ILE A 1 83 ? 29.086 -6.860 15.915 1.00 97.56 83 ILE A N 1
ATOM 622 C CA . ILE A 1 83 ? 28.591 -7.367 14.634 1.00 97.56 83 ILE A CA 1
ATOM 623 C C . ILE A 1 83 ? 29.165 -6.468 13.547 1.00 97.56 83 ILE A C 1
ATOM 625 O O . ILE A 1 83 ? 28.918 -5.262 13.556 1.00 97.56 83 ILE A O 1
ATOM 629 N N . THR A 1 84 ? 29.917 -7.052 12.612 1.00 97.19 84 THR A N 1
ATOM 630 C CA . THR A 1 84 ? 30.609 -6.310 11.551 1.00 97.19 84 THR A CA 1
ATOM 631 C C . THR A 1 84 ? 30.206 -6.819 10.173 1.00 97.19 84 THR A C 1
ATOM 633 O O . THR A 1 84 ? 30.376 -7.998 9.871 1.00 97.19 84 THR A O 1
ATOM 636 N N . VAL A 1 85 ? 29.715 -5.922 9.314 1.00 94.19 85 VAL A N 1
ATOM 637 C CA . VAL A 1 85 ? 29.365 -6.208 7.912 1.00 94.19 85 VAL A CA 1
ATOM 638 C C . VAL A 1 85 ? 29.763 -5.012 7.052 1.00 94.19 85 VAL A C 1
ATOM 640 O O . VAL A 1 85 ? 29.452 -3.872 7.386 1.00 94.19 85 VAL A O 1
ATOM 643 N N . GLY A 1 86 ? 30.479 -5.247 5.947 1.00 90.38 86 GLY A N 1
ATOM 644 C CA . GLY A 1 86 ? 30.832 -4.180 4.999 1.00 90.38 86 GLY A CA 1
ATOM 645 C C . GLY A 1 86 ? 31.640 -3.025 5.610 1.00 90.38 86 GLY A C 1
ATOM 646 O O . GLY A 1 86 ? 31.491 -1.882 5.190 1.00 90.38 86 GLY A O 1
ATOM 647 N N . GLY A 1 87 ? 32.450 -3.300 6.640 1.00 94.00 87 GLY A N 1
ATOM 648 C CA . GLY A 1 87 ? 33.225 -2.285 7.368 1.00 94.00 87 GLY A CA 1
ATOM 649 C C . GLY A 1 87 ? 32.422 -1.450 8.375 1.00 94.00 87 GLY A C 1
ATOM 650 O O . GLY A 1 87 ? 33.011 -0.624 9.065 1.00 94.00 87 GLY A O 1
ATOM 651 N N . GLN A 1 88 ? 31.110 -1.666 8.495 1.00 95.19 88 GLN A N 1
ATOM 652 C CA . GLN A 1 88 ? 30.288 -1.105 9.568 1.00 95.19 88 GLN A CA 1
ATOM 653 C C . GLN A 1 88 ? 30.308 -2.052 10.766 1.00 95.19 88 GLN A C 1
ATOM 655 O O . GLN A 1 88 ? 30.202 -3.263 10.575 1.00 95.19 88 GLN A O 1
ATOM 660 N N . THR A 1 89 ? 30.406 -1.511 11.980 1.00 97.44 89 THR A N 1
ATOM 661 C CA . THR A 1 89 ? 30.369 -2.294 13.221 1.00 97.44 89 THR A CA 1
ATOM 662 C C . THR A 1 89 ? 29.341 -1.706 14.175 1.00 97.44 89 THR A C 1
ATOM 664 O O . THR A 1 89 ? 29.365 -0.508 14.440 1.00 97.44 89 THR A O 1
ATOM 667 N N . ILE A 1 90 ? 28.474 -2.561 14.711 1.00 98.19 90 ILE A N 1
ATOM 668 C CA . ILE A 1 90 ? 27.578 -2.252 15.833 1.00 98.19 90 ILE A CA 1
ATOM 669 C C . ILE A 1 90 ? 27.871 -3.216 16.984 1.00 98.19 90 ILE A C 1
ATOM 671 O O . ILE A 1 90 ? 28.478 -4.264 16.765 1.00 98.19 90 ILE A O 1
ATOM 675 N N . THR A 1 91 ? 27.397 -2.914 18.189 1.00 98.50 91 THR A N 1
ATOM 676 C CA . THR A 1 91 ? 27.425 -3.876 19.306 1.00 98.50 91 THR A CA 1
ATOM 677 C C . THR A 1 91 ? 26.005 -4.269 19.668 1.00 98.50 91 THR A C 1
ATOM 679 O O . THR A 1 91 ? 25.239 -3.422 20.105 1.00 98.50 91 THR A O 1
ATOM 682 N N . ALA A 1 92 ? 25.637 -5.538 19.522 1.00 97.94 92 ALA A N 1
ATOM 683 C CA . ALA A 1 92 ? 24.355 -6.021 20.024 1.00 97.94 92 ALA A CA 1
ATOM 684 C C . ALA A 1 92 ? 24.500 -6.491 21.474 1.00 97.94 92 ALA A C 1
ATOM 686 O O . ALA A 1 92 ? 25.464 -7.177 21.807 1.00 97.94 92 ALA A O 1
ATOM 687 N N . GLN A 1 93 ? 23.562 -6.126 22.341 1.00 97.75 93 GLN A N 1
ATOM 688 C CA . GLN A 1 93 ? 23.609 -6.413 23.776 1.00 97.75 93 GLN A CA 1
ATOM 689 C C . GLN A 1 93 ? 22.200 -6.667 24.337 1.00 97.75 93 GLN A C 1
ATOM 691 O O . GLN A 1 93 ? 21.218 -6.333 23.670 1.00 97.75 93 GLN A O 1
ATOM 696 N N . PRO A 1 94 ? 22.065 -7.254 25.542 1.00 96.50 94 PRO A N 1
ATOM 697 C CA . PRO A 1 94 ? 20.772 -7.321 26.218 1.00 96.50 94 PRO A CA 1
ATOM 698 C C . PRO A 1 94 ? 20.182 -5.917 26.403 1.00 96.50 94 PRO A C 1
ATOM 700 O O . PRO A 1 94 ? 20.919 -4.979 26.716 1.00 96.50 94 PRO A O 1
ATOM 703 N N . GLY A 1 95 ? 18.873 -5.778 26.205 1.00 94.06 95 GLY A N 1
ATOM 704 C CA . GLY A 1 95 ? 18.183 -4.507 26.412 1.00 94.06 95 GLY A CA 1
ATOM 705 C C . GLY A 1 95 ? 18.062 -4.121 27.889 1.00 94.06 95 GLY A C 1
ATOM 706 O O . GLY A 1 95 ? 18.309 -4.919 28.801 1.00 94.06 95 GLY A O 1
ATOM 707 N N . LEU A 1 96 ? 17.673 -2.872 28.137 1.00 91.38 96 LEU A N 1
ATOM 708 C CA . LEU A 1 96 ? 17.450 -2.352 29.483 1.00 91.38 96 LEU A CA 1
ATOM 709 C C . LEU A 1 96 ? 16.279 -3.079 30.162 1.00 91.38 96 LEU A C 1
ATOM 711 O O . LEU A 1 96 ? 15.153 -3.097 29.665 1.00 91.38 96 LEU A O 1
ATOM 715 N N . SER A 1 97 ? 16.537 -3.634 31.347 1.00 93.19 97 SER A N 1
ATOM 716 C CA . SER A 1 97 ? 15.522 -4.277 32.183 1.00 93.19 97 SER A CA 1
ATOM 717 C C . SER A 1 97 ? 15.770 -3.961 33.654 1.00 93.19 97 SER A C 1
ATOM 719 O O . SER A 1 97 ? 16.838 -4.258 34.194 1.00 93.19 97 SER A O 1
ATOM 721 N N . LYS A 1 98 ? 14.773 -3.366 34.315 1.00 93.44 98 LYS A N 1
ATOM 722 C CA . LYS A 1 98 ? 14.765 -3.140 35.761 1.00 93.44 98 LYS A CA 1
ATOM 723 C C . LYS A 1 98 ? 13.726 -4.055 36.389 1.00 93.44 98 LYS A C 1
ATOM 725 O O . LYS A 1 98 ? 12.531 -3.763 36.353 1.00 93.44 98 LYS A O 1
ATOM 730 N N . ARG A 1 99 ? 14.189 -5.171 36.954 1.00 87.94 99 ARG A N 1
ATOM 731 C CA . ARG A 1 99 ? 13.317 -6.099 37.681 1.00 87.94 99 ARG A CA 1
ATOM 732 C C . ARG A 1 99 ? 12.793 -5.450 38.969 1.00 87.94 99 ARG A C 1
ATOM 734 O O . ARG A 1 99 ? 13.504 -4.631 39.552 1.00 87.94 99 ARG A O 1
ATOM 741 N N . PRO A 1 100 ? 11.576 -5.801 39.412 1.00 80.75 100 PRO A N 1
ATOM 742 C CA . PRO A 1 100 ? 11.120 -5.471 40.755 1.00 80.75 100 PRO A CA 1
ATOM 743 C C . PRO A 1 100 ? 12.083 -6.060 41.794 1.00 80.75 100 PRO A C 1
ATOM 745 O O . PRO A 1 100 ? 12.457 -7.231 41.691 1.00 80.75 100 PRO A O 1
ATOM 748 N N . ASP A 1 101 ? 12.499 -5.256 42.772 1.00 78.06 101 ASP A N 1
ATOM 749 C CA . ASP A 1 101 ? 13.329 -5.735 43.876 1.00 78.06 101 ASP A CA 1
ATOM 750 C C . ASP A 1 101 ? 12.481 -6.647 44.778 1.00 78.06 101 ASP A C 1
ATOM 752 O O . ASP A 1 101 ? 11.528 -6.196 45.412 1.00 78.06 101 ASP A O 1
ATOM 756 N N . ASN A 1 102 ? 12.820 -7.937 44.842 1.00 66.19 102 ASN A N 1
ATOM 757 C CA . ASN A 1 102 ? 12.217 -8.901 45.773 1.00 66.19 102 ASN A CA 1
ATOM 758 C C . ASN A 1 102 ? 12.929 -8.843 47.135 1.00 66.19 102 ASN A C 1
ATOM 760 O O . ASN A 1 102 ? 13.455 -9.848 47.612 1.00 66.19 102 ASN A O 1
ATOM 764 N N . THR A 1 103 ? 13.058 -7.661 47.733 1.00 58.53 103 THR A N 1
ATOM 765 C CA . THR A 1 103 ? 13.663 -7.554 49.065 1.00 58.53 103 THR A CA 1
ATOM 766 C C . THR A 1 103 ? 12.640 -7.959 50.122 1.00 58.53 103 THR A C 1
ATOM 768 O O . THR A 1 103 ? 11.806 -7.150 50.527 1.00 58.53 103 THR A O 1
ATOM 771 N N . ASP A 1 104 ? 12.729 -9.219 50.561 1.00 55.38 104 ASP A N 1
ATOM 772 C CA . ASP A 1 104 ? 12.055 -9.808 51.731 1.00 55.38 104 ASP A CA 1
ATOM 773 C C . ASP A 1 104 ? 12.607 -9.231 53.056 1.00 55.38 104 ASP A C 1
ATOM 775 O O . ASP A 1 104 ? 13.009 -9.964 53.967 1.00 55.38 104 ASP A O 1
ATOM 779 N N . ASP A 1 105 ? 12.673 -7.906 53.186 1.00 55.22 105 ASP A N 1
ATOM 780 C CA . ASP A 1 105 ? 13.062 -7.283 54.450 1.00 55.22 105 ASP A CA 1
ATOM 781 C C . ASP A 1 105 ? 11.871 -7.341 55.420 1.00 55.22 105 ASP A C 1
ATOM 783 O O . ASP A 1 105 ? 10.963 -6.512 55.402 1.00 55.22 105 ASP A O 1
ATOM 787 N N . ASN A 1 106 ? 11.897 -8.377 56.264 1.00 52.88 106 ASN A N 1
ATOM 788 C CA . ASN A 1 106 ? 10.941 -8.767 57.311 1.00 52.88 106 ASN A CA 1
ATOM 789 C C . ASN A 1 106 ? 10.709 -7.729 58.441 1.00 52.88 106 ASN A C 1
ATOM 791 O O . ASN A 1 106 ? 10.560 -8.115 59.599 1.00 52.88 106 ASN A O 1
ATOM 795 N N . ASN A 1 107 ? 10.669 -6.423 58.167 1.00 50.09 107 ASN A N 1
ATOM 796 C CA . ASN A 1 107 ? 10.327 -5.436 59.194 1.00 50.09 107 ASN A CA 1
ATOM 797 C C . ASN A 1 107 ? 8.847 -5.038 59.134 1.00 50.09 107 ASN A C 1
ATOM 799 O O . ASN A 1 107 ? 8.375 -4.400 58.196 1.00 50.09 107 ASN A O 1
ATOM 803 N N . ASP A 1 108 ? 8.148 -5.434 60.197 1.00 49.16 108 ASP A N 1
ATOM 804 C CA . ASP A 1 108 ? 6.742 -5.210 60.512 1.00 49.16 108 ASP A CA 1
ATOM 805 C C . ASP A 1 108 ? 6.246 -3.789 60.191 1.00 49.16 108 ASP A C 1
ATOM 807 O O . ASP A 1 108 ? 6.558 -2.814 60.876 1.00 49.16 108 ASP A O 1
ATOM 811 N N . GLY A 1 109 ? 5.395 -3.683 59.170 1.00 45.38 109 GLY A N 1
ATOM 812 C CA . GLY A 1 109 ? 4.682 -2.452 58.837 1.00 45.38 109 GLY A CA 1
ATOM 813 C C . GLY A 1 109 ? 3.791 -2.627 57.614 1.00 45.38 109 GLY A C 1
ATOM 814 O O . GLY A 1 109 ? 4.175 -2.268 56.509 1.00 45.38 109 GLY A O 1
ATOM 815 N N . GLY A 1 110 ? 2.606 -3.213 57.809 1.00 46.84 110 GLY A N 1
ATOM 816 C CA . GLY A 1 110 ? 1.661 -3.575 56.752 1.00 46.84 110 GLY A CA 1
ATOM 817 C C . GLY A 1 110 ? 1.303 -2.437 55.788 1.00 46.84 110 GLY A C 1
ATOM 818 O O . GLY A 1 110 ? 0.474 -1.584 56.089 1.00 46.84 110 GLY A O 1
ATOM 819 N N . GLY A 1 111 ? 1.870 -2.499 54.589 1.00 46.62 111 GLY A N 1
ATOM 820 C CA . GLY A 1 111 ? 1.412 -1.822 53.381 1.00 46.62 111 GLY A CA 1
ATOM 821 C C . GLY A 1 111 ? 1.862 -2.677 52.203 1.00 46.62 111 GLY A C 1
ATOM 822 O O . GLY A 1 111 ? 3.026 -3.044 52.147 1.00 46.62 111 GLY A O 1
ATOM 823 N N . GLY A 1 112 ? 0.943 -3.096 51.332 1.00 47.06 112 GLY A N 1
ATOM 824 C CA . GLY A 1 112 ? 1.191 -4.127 50.318 1.00 47.06 112 GLY A CA 1
ATOM 825 C C . GLY A 1 112 ? 2.380 -3.836 49.395 1.00 47.06 112 GLY A C 1
ATOM 826 O O . GLY A 1 112 ? 2.220 -3.185 48.366 1.00 47.06 112 GLY A O 1
ATOM 827 N N . VAL A 1 113 ? 3.552 -4.391 49.718 1.00 52.50 113 VAL A N 1
ATOM 828 C CA . VAL A 1 113 ? 4.780 -4.370 48.899 1.00 52.50 113 VAL A CA 1
ATOM 829 C C . VAL A 1 113 ? 4.722 -5.471 47.825 1.00 52.50 113 VAL A C 1
ATOM 831 O O . VAL A 1 113 ? 5.622 -6.288 47.676 1.00 52.50 113 VAL A O 1
ATOM 834 N N . GLY A 1 114 ? 3.596 -5.558 47.114 1.00 67.75 114 GLY A N 1
ATOM 835 C CA . GLY A 1 114 ? 3.401 -6.497 46.006 1.00 67.75 114 GLY A CA 1
ATOM 836 C C . GLY A 1 114 ? 3.680 -5.852 44.648 1.00 67.75 114 GLY A C 1
ATOM 837 O O . GLY A 1 114 ? 3.880 -4.642 44.554 1.00 67.75 114 GLY A O 1
ATOM 838 N N . LEU A 1 115 ? 3.603 -6.643 43.572 1.00 73.31 115 LEU A N 1
ATOM 839 C CA . LEU A 1 115 ? 3.693 -6.189 42.172 1.00 73.31 115 LEU A CA 1
ATOM 840 C C . LEU A 1 115 ? 2.906 -4.896 41.892 1.00 73.31 115 LEU A C 1
ATOM 842 O O . LEU A 1 115 ? 3.375 -4.048 41.142 1.00 73.31 115 LEU A O 1
ATOM 846 N N . PHE A 1 116 ? 1.735 -4.723 42.511 1.00 76.62 116 PHE A N 1
ATOM 847 C CA . PHE A 1 116 ? 0.898 -3.531 42.343 1.00 76.62 116 PHE A CA 1
ATOM 848 C C . PHE A 1 116 ? 1.501 -2.265 42.956 1.00 76.62 116 PHE A C 1
ATOM 850 O O . PHE A 1 116 ? 1.316 -1.184 42.408 1.00 76.62 116 PHE A O 1
ATOM 857 N N . GLY A 1 117 ? 2.295 -2.386 44.023 1.00 77.94 117 GLY A N 1
ATOM 858 C CA . GLY A 1 117 ? 3.104 -1.279 44.532 1.00 77.94 117 GLY A CA 1
ATOM 859 C C . GLY A 1 117 ? 4.186 -0.865 43.532 1.00 77.94 117 GLY A C 1
ATOM 860 O O . GLY A 1 117 ? 4.367 0.325 43.272 1.00 77.94 117 GLY A O 1
ATOM 861 N N . PHE A 1 118 ? 4.848 -1.841 42.896 1.00 83.56 118 PHE A N 1
ATOM 862 C CA . PHE A 1 118 ? 5.807 -1.574 41.820 1.00 83.56 118 PHE A CA 1
ATOM 863 C C . PHE A 1 118 ? 5.122 -0.942 40.597 1.00 83.56 118 PHE A C 1
ATOM 865 O O . PHE A 1 118 ? 5.591 0.081 40.099 1.00 83.56 118 PHE A O 1
ATOM 872 N N . LEU A 1 119 ? 3.979 -1.487 40.156 1.00 85.88 119 LEU A N 1
ATOM 873 C CA . LEU A 1 119 ? 3.173 -0.928 39.065 1.00 85.88 119 LEU A CA 1
ATOM 874 C C . LEU A 1 119 ? 2.718 0.499 39.371 1.00 85.88 119 LEU A C 1
ATOM 876 O O . LEU A 1 119 ? 2.847 1.346 38.500 1.00 85.88 119 LEU A O 1
ATOM 880 N N . GLY A 1 120 ? 2.282 0.807 40.596 1.00 86.12 120 GLY A N 1
ATOM 881 C CA . GLY A 1 120 ? 1.923 2.174 40.991 1.00 86.12 120 GLY A CA 1
ATOM 882 C C . GLY A 1 120 ? 3.080 3.172 40.826 1.00 86.12 120 GLY A C 1
ATOM 883 O O . GLY A 1 120 ? 2.882 4.302 40.364 1.00 86.12 120 GLY A O 1
ATOM 884 N N . GLY A 1 121 ? 4.311 2.736 41.120 1.00 88.19 121 GLY A N 1
ATOM 885 C CA . GLY A 1 121 ? 5.526 3.505 40.837 1.00 88.19 121 GLY A CA 1
ATOM 886 C C . GLY A 1 121 ? 5.756 3.721 39.337 1.00 88.19 121 GLY A C 1
ATOM 887 O O . GLY A 1 121 ? 6.023 4.845 38.907 1.00 88.19 121 GLY A O 1
ATOM 888 N N . VAL A 1 122 ? 5.590 2.670 38.527 1.00 91.00 122 VAL A N 1
ATOM 889 C CA . VAL A 1 122 ? 5.728 2.732 37.059 1.00 91.00 122 VAL A CA 1
ATOM 890 C C . VAL A 1 122 ? 4.635 3.592 36.419 1.00 91.00 122 VAL A C 1
ATOM 892 O O . VAL A 1 122 ? 4.936 4.377 35.529 1.00 91.00 122 VAL A O 1
ATOM 895 N N . VAL A 1 123 ? 3.394 3.520 36.897 1.00 91.62 123 VAL A N 1
ATOM 896 C CA . VAL A 1 123 ? 2.247 4.336 36.461 1.00 91.62 123 VAL A CA 1
ATOM 897 C C . VAL A 1 123 ? 2.511 5.822 36.682 1.00 91.62 123 VAL A C 1
ATOM 899 O O . VAL A 1 123 ? 2.336 6.641 35.778 1.00 91.62 123 VAL A O 1
ATOM 902 N N . SER A 1 124 ? 3.013 6.176 37.866 1.00 89.50 124 SER A N 1
ATOM 903 C CA . SER A 1 124 ? 3.394 7.557 38.182 1.00 89.50 124 SER A CA 1
ATOM 904 C C . SER A 1 124 ? 4.548 8.046 37.296 1.00 89.50 124 SER A C 1
ATOM 906 O O . SER A 1 124 ? 4.547 9.190 36.823 1.00 89.50 124 SER A O 1
ATOM 908 N N . ALA A 1 125 ? 5.520 7.170 37.023 1.00 91.56 125 ALA A N 1
ATOM 909 C CA . ALA A 1 125 ? 6.613 7.450 36.099 1.00 91.56 125 ALA A CA 1
ATOM 910 C C . ALA A 1 125 ? 6.120 7.598 34.647 1.00 91.56 125 ALA A C 1
ATOM 912 O O . ALA A 1 125 ? 6.576 8.508 33.959 1.00 91.56 125 ALA A O 1
ATOM 913 N N . ALA A 1 126 ? 5.149 6.793 34.204 1.00 91.56 126 ALA A N 1
ATOM 914 C CA . ALA A 1 126 ? 4.543 6.865 32.873 1.00 91.56 126 ALA A CA 1
ATOM 915 C C . ALA A 1 126 ? 3.840 8.206 32.644 1.00 91.56 126 ALA A C 1
ATOM 917 O O . ALA A 1 126 ? 4.086 8.856 31.632 1.00 91.56 126 ALA A O 1
ATOM 918 N N . GLY A 1 127 ? 3.066 8.695 33.619 1.00 90.88 127 GLY A N 1
ATOM 919 C CA . GLY A 1 127 ? 2.467 10.033 33.538 1.00 90.88 127 GLY A CA 1
ATOM 920 C C . GLY A 1 127 ? 3.502 11.163 33.468 1.00 90.88 127 GLY A C 1
ATOM 921 O O . GLY A 1 127 ? 3.308 12.163 32.778 1.00 90.88 127 GLY A O 1
ATOM 922 N N . SER A 1 128 ? 4.635 11.006 34.154 1.00 93.75 128 SER A N 1
ATOM 923 C CA . SER A 1 128 ? 5.736 11.976 34.081 1.00 93.75 128 SER A CA 1
ATOM 924 C C . SER A 1 128 ? 6.456 11.908 32.730 1.00 93.75 128 SER A C 1
ATOM 926 O O . SER A 1 128 ? 6.741 12.942 32.130 1.00 93.75 128 SER A O 1
ATOM 928 N N . ALA A 1 129 ? 6.681 10.699 32.212 1.00 92.62 129 ALA A N 1
ATOM 929 C CA . ALA A 1 129 ? 7.258 10.461 30.896 1.00 92.62 129 ALA A CA 1
ATOM 930 C C . ALA A 1 129 ? 6.366 11.011 29.771 1.00 92.62 129 ALA A C 1
ATOM 932 O O . ALA A 1 129 ? 6.876 11.697 28.887 1.00 92.62 129 ALA A O 1
ATOM 933 N N . GLY A 1 130 ? 5.046 10.804 29.840 1.00 92.69 130 GLY A N 1
ATOM 934 C CA . GLY A 1 130 ? 4.071 11.366 28.900 1.00 92.69 130 GLY A CA 1
ATOM 935 C C . GLY A 1 130 ? 4.142 12.894 28.834 1.00 92.69 130 GLY A C 1
ATOM 936 O O . GLY A 1 130 ? 4.247 13.465 27.750 1.00 92.69 130 GLY A O 1
ATOM 937 N N . LYS A 1 131 ? 4.209 13.571 29.988 1.00 94.56 131 LYS A N 1
ATOM 938 C CA . LYS A 1 131 ? 4.410 15.031 30.045 1.00 94.56 131 LYS A CA 1
ATOM 939 C C . LYS A 1 131 ? 5.746 15.469 29.443 1.00 94.56 131 LYS A C 1
ATOM 941 O O . LYS A 1 131 ? 5.777 16.449 28.701 1.00 94.56 131 LYS A O 1
ATOM 946 N N . SER A 1 132 ? 6.836 14.756 29.734 1.00 93.69 132 SER A N 1
ATOM 947 C CA . SER A 1 132 ? 8.153 15.050 29.154 1.00 93.69 132 SER A CA 1
ATOM 948 C C . SER A 1 132 ? 8.137 14.927 27.626 1.00 93.69 132 SER A C 1
ATOM 950 O O . SER A 1 132 ? 8.542 15.870 26.946 1.00 93.69 132 SER A O 1
ATOM 952 N N . ILE A 1 133 ? 7.569 13.841 27.078 1.00 93.00 133 ILE A N 1
ATOM 953 C CA . ILE A 1 133 ? 7.402 13.666 25.625 1.00 93.00 133 ILE A CA 1
ATOM 954 C C . ILE A 1 133 ? 6.554 14.803 25.041 1.00 93.00 133 ILE A C 1
ATOM 956 O O . ILE A 1 133 ? 6.933 15.383 24.028 1.00 93.00 133 ILE A O 1
ATOM 960 N N . GLY A 1 134 ? 5.437 15.170 25.680 1.00 92.50 134 GLY A N 1
ATOM 961 C CA . GLY A 1 134 ? 4.571 16.260 25.214 1.00 92.50 134 GLY A CA 1
ATOM 962 C C . GLY A 1 134 ? 5.281 17.620 25.160 1.00 92.50 134 GLY A C 1
ATOM 963 O O . GLY A 1 134 ? 5.116 18.382 24.200 1.00 92.50 134 GLY A O 1
ATOM 964 N N . ASN A 1 135 ? 6.135 17.908 26.145 1.00 93.19 135 ASN A N 1
ATOM 965 C CA . ASN A 1 135 ? 6.969 19.111 26.155 1.00 93.19 135 ASN A CA 1
ATOM 966 C C . ASN A 1 135 ? 8.009 19.085 25.026 1.00 93.19 135 ASN A C 1
ATOM 968 O O . ASN A 1 135 ? 8.164 20.077 24.310 1.00 93.19 135 ASN A O 1
ATOM 972 N N . ALA A 1 136 ? 8.679 17.948 24.823 1.00 93.25 136 ALA A N 1
ATOM 973 C CA . ALA A 1 136 ? 9.636 17.771 23.738 1.00 93.25 136 ALA A CA 1
ATOM 974 C C . ALA A 1 136 ? 8.974 17.876 22.354 1.00 93.25 136 ALA A C 1
ATOM 976 O O . ALA A 1 136 ? 9.499 18.561 21.480 1.00 93.25 136 ALA A O 1
ATOM 977 N N . ALA A 1 137 ? 7.786 17.292 22.171 1.00 93.44 137 ALA A N 1
ATOM 978 C CA . ALA A 1 137 ? 6.990 17.404 20.949 1.00 93.44 137 ALA A CA 1
ATOM 979 C C . ALA A 1 137 ? 6.601 18.862 20.657 1.00 93.44 137 ALA A C 1
ATOM 981 O O . ALA A 1 137 ? 6.720 19.336 19.530 1.00 93.44 137 ALA A O 1
ATOM 982 N N . SER A 1 138 ? 6.214 19.616 21.687 1.00 92.88 138 SER A N 1
ATOM 983 C CA . SER A 1 138 ? 5.916 21.045 21.549 1.00 92.88 138 SER A CA 1
ATOM 984 C C . SER A 1 138 ? 7.151 21.859 21.138 1.00 92.88 138 SER A C 1
ATOM 986 O O . SER A 1 138 ? 7.047 22.776 20.319 1.00 92.88 138 SER A O 1
ATOM 988 N N . GLY A 1 139 ? 8.329 21.528 21.680 1.00 92.81 139 GLY A N 1
ATOM 989 C CA . GLY A 1 139 ? 9.608 22.115 21.264 1.00 92.81 139 GLY A CA 1
ATOM 990 C C . GLY A 1 139 ? 9.973 21.758 19.819 1.00 92.81 139 GLY A C 1
ATOM 991 O O . GLY A 1 139 ? 10.348 22.633 19.039 1.00 92.81 139 GLY A O 1
ATOM 992 N N . ALA A 1 140 ? 9.776 20.494 19.445 1.00 93.12 140 ALA A N 1
ATOM 993 C CA . ALA A 1 140 ? 9.997 19.957 18.107 1.00 93.12 140 ALA A CA 1
ATOM 994 C C . ALA A 1 140 ? 9.158 20.677 17.043 1.00 93.12 140 ALA A C 1
ATOM 996 O O . ALA A 1 140 ? 9.705 21.108 16.028 1.00 93.12 140 ALA A O 1
ATOM 997 N N . ILE A 1 141 ? 7.862 20.893 17.298 1.00 90.31 141 ILE A N 1
ATOM 998 C CA . ILE A 1 141 ? 6.975 21.628 16.383 1.00 90.31 141 ILE A CA 1
ATOM 999 C C . ILE A 1 141 ? 7.504 23.047 16.153 1.00 90.31 141 ILE A C 1
ATOM 1001 O O . ILE A 1 141 ? 7.639 23.472 15.005 1.00 90.31 141 ILE A O 1
ATOM 1005 N N . LYS A 1 142 ? 7.860 23.768 17.227 1.00 92.19 142 LYS A N 1
ATOM 1006 C CA . LYS A 1 142 ? 8.397 25.138 17.134 1.00 92.19 142 LYS A CA 1
ATOM 1007 C C . LYS A 1 142 ? 9.706 25.187 16.347 1.00 92.19 142 LYS A C 1
ATOM 1009 O O . LYS A 1 142 ? 9.894 26.082 15.521 1.00 92.19 142 LYS A O 1
ATOM 1014 N N . PHE A 1 143 ? 10.595 24.224 16.582 1.00 91.56 143 PHE A N 1
ATOM 1015 C CA . PHE A 1 143 ? 11.850 24.094 15.847 1.00 91.56 143 PHE A CA 1
ATOM 1016 C C . PHE A 1 143 ? 11.598 23.839 14.355 1.00 91.56 143 PHE A C 1
ATOM 1018 O O . PHE A 1 143 ? 12.115 24.569 13.506 1.00 91.56 143 PHE A O 1
ATOM 1025 N N . ALA A 1 144 ? 10.737 22.875 14.025 1.00 90.00 144 ALA A N 1
ATOM 1026 C CA . ALA A 1 144 ? 10.413 22.493 12.653 1.00 90.00 144 ALA A CA 1
ATOM 1027 C C . ALA A 1 144 ? 9.630 23.563 11.868 1.00 90.00 144 ALA A C 1
ATOM 1029 O O . ALA A 1 144 ? 9.689 23.584 10.633 1.00 90.00 144 ALA A O 1
ATOM 1030 N N . SER A 1 145 ? 8.892 24.443 12.554 1.00 87.31 145 SER A N 1
ATOM 1031 C CA . SER A 1 145 ? 8.174 25.568 11.939 1.00 87.31 145 SER A CA 1
ATOM 1032 C C . SER A 1 145 ? 9.023 26.829 11.764 1.00 87.31 145 SER A C 1
ATOM 1034 O O . SER A 1 145 ? 8.630 27.722 11.017 1.00 87.31 145 SER A O 1
ATOM 1036 N N . SER A 1 146 ? 10.161 26.939 12.458 1.00 85.38 146 SER A N 1
ATOM 1037 C CA . SER A 1 146 ? 11.035 28.112 12.349 1.00 85.38 146 SER A CA 1
ATOM 1038 C C . SER A 1 146 ? 11.778 28.123 11.009 1.00 85.38 146 SER A C 1
ATOM 1040 O O . SER A 1 146 ? 12.343 27.109 10.591 1.00 85.38 146 SER A O 1
ATOM 1042 N N . ALA A 1 147 ? 11.781 29.271 10.324 1.00 77.56 147 ALA A N 1
ATOM 1043 C CA . ALA A 1 147 ? 12.646 29.468 9.169 1.00 77.56 147 ALA A CA 1
ATOM 1044 C C . ALA A 1 147 ? 14.112 29.511 9.633 1.00 77.56 147 ALA A C 1
ATOM 1046 O O . ALA A 1 147 ? 14.411 29.944 10.751 1.00 77.56 147 ALA A O 1
ATOM 1047 N N . ALA A 1 148 ? 15.042 29.065 8.784 1.00 70.44 148 ALA A N 1
ATOM 1048 C CA . ALA A 1 148 ? 16.468 29.125 9.097 1.00 70.44 148 ALA A CA 1
ATOM 1049 C C . ALA A 1 148 ? 16.870 30.575 9.444 1.00 70.44 148 ALA A C 1
ATOM 1051 O O . ALA A 1 148 ? 16.704 31.481 8.630 1.00 70.44 148 ALA A O 1
ATOM 1052 N N . GLY A 1 149 ? 17.344 30.797 10.675 1.00 65.00 149 GLY A N 1
ATOM 1053 C CA . GLY A 1 149 ? 17.751 32.115 11.182 1.00 65.00 149 GLY A CA 1
ATOM 1054 C C . GLY A 1 149 ? 16.663 32.956 11.871 1.00 65.00 149 GLY A C 1
ATOM 1055 O O . GLY A 1 149 ? 16.980 34.030 12.378 1.00 65.00 149 GLY A O 1
ATOM 1056 N N . SER A 1 150 ? 15.403 32.507 11.954 1.00 61.19 150 SER A N 1
ATOM 1057 C CA . SER A 1 150 ? 14.320 33.285 12.580 1.00 61.19 150 SER A CA 1
ATOM 1058 C C . SER A 1 150 ? 14.045 32.859 14.030 1.00 61.19 150 SER A C 1
ATOM 1060 O O . SER A 1 150 ? 13.067 32.159 14.268 1.00 61.19 150 SER A O 1
ATOM 1062 N N . GLY A 1 151 ? 14.894 33.250 14.990 1.00 64.19 151 GLY A N 1
ATOM 1063 C CA . GLY A 1 151 ? 14.590 33.291 16.441 1.00 64.19 151 GLY A CA 1
ATOM 1064 C C . GLY A 1 151 ? 13.829 32.109 17.077 1.00 64.19 151 GLY A C 1
ATOM 1065 O O . GLY A 1 151 ? 13.120 32.317 18.060 1.00 64.19 151 GLY A O 1
ATOM 1066 N N . GLY A 1 152 ? 13.905 30.905 16.501 1.00 73.75 152 GLY A N 1
ATOM 1067 C CA . GLY A 1 152 ? 13.217 29.707 16.979 1.00 73.75 152 GLY A CA 1
ATOM 1068 C C . GLY A 1 152 ? 13.903 29.111 18.207 1.00 73.75 152 GLY A C 1
ATOM 1069 O O . GLY A 1 152 ? 14.935 29.609 18.650 1.00 73.75 152 GLY A O 1
ATOM 1070 N N . VAL A 1 153 ? 13.338 28.022 18.741 1.00 81.00 153 VAL A N 1
ATOM 1071 C CA . VAL A 1 153 ? 13.992 27.218 19.791 1.00 81.00 153 VAL A CA 1
ATOM 1072 C C . VAL A 1 153 ? 15.387 26.827 19.298 1.00 81.00 153 VAL A C 1
ATOM 1074 O O . VAL A 1 153 ? 15.516 26.318 18.182 1.00 81.00 153 VAL A O 1
ATOM 1077 N N . ALA A 1 154 ? 16.423 27.090 20.096 1.00 89.50 154 ALA A N 1
ATOM 1078 C CA . ALA A 1 154 ? 17.782 26.706 19.734 1.00 89.50 154 ALA A CA 1
ATOM 1079 C C . ALA A 1 154 ? 17.875 25.174 19.633 1.00 89.50 154 ALA A C 1
ATOM 1081 O O . ALA A 1 154 ? 17.283 24.460 20.444 1.00 89.50 154 ALA A O 1
ATOM 1082 N N . SER A 1 155 ? 18.626 24.656 18.660 1.00 91.88 155 SER A N 1
ATOM 1083 C CA . SER A 1 155 ? 18.845 23.209 18.491 1.00 91.88 155 SER A CA 1
ATOM 1084 C C . SER A 1 155 ? 19.347 22.549 19.781 1.00 91.88 155 SER A C 1
ATOM 1086 O O . SER A 1 155 ? 18.850 21.491 20.153 1.00 91.88 155 SER A O 1
ATOM 1088 N N . SER A 1 156 ? 20.229 23.224 20.525 1.00 92.00 156 SER A N 1
ATOM 1089 C CA . SER A 1 156 ? 20.735 22.778 21.829 1.00 92.00 156 SER A CA 1
ATOM 1090 C C . SER A 1 156 ? 19.669 22.717 22.931 1.00 92.00 156 SER A C 1
ATOM 1092 O O . SER A 1 156 ? 19.690 21.809 23.759 1.00 92.00 156 SER A O 1
ATOM 1094 N N . GLU A 1 157 ? 18.708 23.645 22.942 1.00 94.44 157 GLU A N 1
ATOM 1095 C CA . GLU A 1 157 ? 17.585 23.623 23.888 1.00 94.44 157 GLU A CA 1
ATOM 1096 C C . GLU A 1 157 ? 16.660 22.436 23.593 1.00 94.44 157 GLU A C 1
ATOM 1098 O O . GLU A 1 157 ? 16.263 21.707 24.506 1.00 94.44 157 GLU A O 1
ATOM 1103 N N . LEU A 1 158 ? 16.375 22.189 22.309 1.00 95.56 158 LEU A N 1
ATOM 1104 C CA . LEU A 1 158 ? 15.592 21.028 21.893 1.00 95.56 158 LEU A CA 1
ATOM 1105 C C . LEU A 1 158 ? 16.327 19.710 22.180 1.00 95.56 158 LEU A C 1
ATOM 1107 O O . LEU A 1 158 ? 15.701 18.768 22.664 1.00 95.56 158 LEU A O 1
ATOM 1111 N N . ALA A 1 159 ? 17.643 19.651 21.951 1.00 96.50 159 ALA A N 1
ATOM 1112 C CA . ALA A 1 159 ? 18.465 18.497 22.311 1.00 96.50 159 ALA A CA 1
ATOM 1113 C C . ALA A 1 159 ? 18.363 18.190 23.812 1.00 96.50 159 ALA A C 1
ATOM 1115 O O . ALA A 1 159 ? 18.087 17.053 24.194 1.00 96.50 159 ALA A O 1
ATOM 1116 N N . GLY A 1 160 ? 18.472 19.214 24.667 1.00 96.25 160 GLY A N 1
ATOM 1117 C CA . GLY A 1 160 ? 18.290 19.068 26.112 1.00 96.25 160 GLY A CA 1
ATOM 1118 C C . GLY A 1 160 ? 16.895 18.558 26.496 1.00 96.25 160 GLY A C 1
ATOM 1119 O O . GLY A 1 160 ? 16.767 17.689 27.367 1.00 96.25 160 GLY A O 1
ATOM 1120 N N . ALA A 1 161 ? 15.845 19.042 25.824 1.00 96.25 161 ALA A N 1
ATOM 1121 C CA . ALA A 1 161 ? 14.476 18.569 26.035 1.00 96.25 161 ALA A CA 1
ATOM 1122 C C . ALA A 1 161 ? 14.299 17.094 25.628 1.00 96.25 161 ALA A C 1
ATOM 1124 O O . ALA A 1 161 ? 13.667 16.326 26.364 1.00 96.25 161 ALA A O 1
ATOM 1125 N N . PHE A 1 162 ? 14.891 16.672 24.505 1.00 96.88 162 PHE A N 1
ATOM 1126 C CA . PHE A 1 162 ? 14.895 15.270 24.089 1.00 96.88 162 PHE A CA 1
ATOM 1127 C C . PHE A 1 162 ? 15.680 14.390 25.060 1.00 96.88 162 PHE A C 1
ATOM 1129 O O . PHE A 1 162 ? 15.115 13.417 25.550 1.00 96.88 162 PHE A O 1
ATOM 1136 N N . SER A 1 163 ? 16.908 14.747 25.438 1.00 97.06 163 SER A N 1
ATOM 1137 C CA . SER A 1 163 ? 17.717 13.978 26.399 1.00 97.06 163 SER A CA 1
ATOM 1138 C C . SER A 1 163 ? 17.029 13.802 27.762 1.00 97.06 163 SER A C 1
ATOM 1140 O O . SER A 1 163 ? 17.026 12.710 28.343 1.00 97.06 163 SER A O 1
ATOM 1142 N N . SER A 1 164 ? 16.366 14.853 28.255 1.00 94.44 164 SER A N 1
ATOM 1143 C CA . SER A 1 164 ? 15.570 14.794 29.492 1.00 94.44 164 SER A CA 1
ATOM 1144 C C . SER A 1 164 ? 14.369 13.847 29.356 1.00 94.44 164 SER A C 1
ATOM 1146 O O . SER A 1 164 ? 14.066 13.063 30.263 1.00 94.44 164 SER A O 1
ATOM 1148 N N . SER A 1 165 ? 13.701 13.881 28.200 1.00 95.00 165 SER A N 1
ATOM 1149 C CA . SER A 1 165 ? 12.558 13.013 27.899 1.00 95.00 165 SER A CA 1
ATOM 1150 C C . SER A 1 165 ? 12.981 11.556 27.744 1.00 95.00 165 SER A C 1
ATOM 1152 O O . SER A 1 165 ? 12.359 10.683 28.343 1.00 95.00 165 SER A O 1
ATOM 1154 N N . VAL A 1 166 ? 14.087 11.294 27.042 1.00 96.69 166 VAL A N 1
ATOM 1155 C CA . VAL A 1 166 ? 14.701 9.966 26.894 1.00 96.69 166 VAL A CA 1
ATOM 1156 C C . VAL A 1 166 ? 14.963 9.342 28.257 1.00 96.69 166 VAL A C 1
ATOM 1158 O O . VAL A 1 166 ? 14.592 8.196 28.473 1.00 96.69 166 VAL A O 1
ATOM 1161 N N . SER A 1 167 ? 15.523 10.098 29.202 1.00 94.19 167 SER A N 1
ATOM 1162 C CA . SER A 1 167 ? 15.808 9.594 30.553 1.00 94.19 167 SER A CA 1
ATOM 1163 C C . SER A 1 167 ? 14.532 9.197 31.309 1.00 94.19 167 SER A C 1
ATOM 1165 O O . SER A 1 167 ? 14.497 8.166 31.980 1.00 94.19 167 SER A O 1
ATOM 1167 N N . SER A 1 168 ? 13.462 9.987 31.159 1.00 93.56 168 SER A N 1
ATOM 1168 C CA . SER A 1 168 ? 12.156 9.707 31.774 1.00 93.56 168 SER A CA 1
ATOM 1169 C C . SER A 1 168 ? 11.509 8.450 31.179 1.00 93.56 168 SER A C 1
ATOM 1171 O O . SER A 1 168 ? 11.037 7.581 31.911 1.00 93.56 168 SER A O 1
ATOM 1173 N N . VAL A 1 169 ? 11.516 8.332 29.847 1.00 94.81 169 VAL A N 1
ATOM 1174 C CA . VAL A 1 169 ? 10.908 7.206 29.122 1.00 94.81 169 VAL A CA 1
ATOM 1175 C C . VAL A 1 169 ? 11.711 5.919 29.314 1.00 94.81 169 VAL A C 1
ATOM 1177 O O . VAL A 1 169 ? 11.117 4.867 29.536 1.00 94.81 169 VAL A O 1
ATOM 1180 N N . ALA A 1 170 ? 13.045 5.995 29.315 1.00 95.50 170 ALA A N 1
ATOM 1181 C CA . ALA A 1 170 ? 13.924 4.849 29.540 1.00 95.50 170 ALA A CA 1
ATOM 1182 C C . ALA A 1 170 ? 13.642 4.162 30.881 1.00 95.50 170 ALA A C 1
ATOM 1184 O O . ALA A 1 170 ? 13.616 2.933 30.948 1.00 95.50 170 ALA A O 1
ATOM 1185 N N . GLY A 1 171 ? 13.374 4.940 31.937 1.00 94.19 171 GLY A N 1
ATOM 1186 C CA . GLY A 1 171 ? 12.985 4.398 33.239 1.00 94.19 171 GLY A CA 1
ATOM 1187 C C . GLY A 1 171 ? 11.701 3.568 33.167 1.00 94.19 171 GLY A C 1
ATOM 1188 O O . GLY A 1 171 ? 11.666 2.448 33.671 1.00 94.19 171 GLY A O 1
ATOM 1189 N N . VAL A 1 172 ? 10.676 4.082 32.480 1.00 94.62 172 VAL A N 1
ATOM 1190 C CA . VAL A 1 172 ? 9.388 3.392 32.301 1.00 94.62 172 VAL A CA 1
ATOM 1191 C C . VAL A 1 172 ? 9.554 2.135 31.449 1.00 94.62 172 VAL A C 1
ATOM 1193 O O . VAL A 1 172 ? 9.175 1.053 31.888 1.00 94.62 172 VAL A O 1
ATOM 1196 N N . VAL A 1 173 ? 10.173 2.242 30.269 1.00 95.12 173 VAL A N 1
ATOM 1197 C CA . VAL A 1 173 ? 10.372 1.113 29.340 1.00 95.12 173 VAL A CA 1
ATOM 1198 C C . VAL A 1 173 ? 11.206 0.001 29.982 1.00 95.12 173 VAL A C 1
ATOM 1200 O O . VAL A 1 173 ? 10.866 -1.176 29.850 1.00 95.12 173 VAL A O 1
ATOM 1203 N N . SER A 1 174 ? 12.255 0.356 30.728 1.00 95.06 174 SER A N 1
ATOM 1204 C CA . SER A 1 174 ? 13.088 -0.603 31.462 1.00 95.06 174 SER A CA 1
ATOM 1205 C C . SER A 1 174 ? 12.300 -1.326 32.560 1.00 95.06 174 SER A C 1
ATOM 1207 O O . SER A 1 174 ? 12.403 -2.547 32.697 1.00 95.06 174 SER A O 1
ATOM 1209 N N . SER A 1 175 ? 11.457 -0.609 33.311 1.00 94.62 175 SER A N 1
ATOM 1210 C CA . SER A 1 175 ? 10.581 -1.217 34.318 1.00 94.62 175 SER A CA 1
ATOM 1211 C C . SER A 1 175 ? 9.497 -2.108 33.709 1.00 94.62 175 SER A C 1
ATOM 1213 O O . SER A 1 175 ? 9.265 -3.199 34.223 1.00 94.62 175 SER A O 1
ATOM 1215 N N . LEU A 1 176 ? 8.866 -1.701 32.602 1.00 93.69 176 LEU A N 1
ATOM 1216 C CA . LEU A 1 176 ? 7.892 -2.534 31.882 1.00 93.69 176 LEU A CA 1
ATOM 1217 C C . LEU A 1 176 ? 8.549 -3.812 31.355 1.00 93.69 176 LEU A C 1
ATOM 1219 O O . LEU A 1 176 ? 8.031 -4.908 31.551 1.00 93.69 176 LEU A O 1
ATOM 1223 N N . THR A 1 177 ? 9.745 -3.700 30.785 1.00 92.31 177 THR A N 1
ATOM 1224 C CA . THR A 1 177 ? 10.519 -4.861 30.327 1.00 92.31 177 THR A CA 1
ATOM 1225 C C . THR A 1 177 ? 10.875 -5.795 31.492 1.00 92.31 177 THR A C 1
ATOM 1227 O O . THR A 1 177 ? 10.736 -7.014 31.381 1.00 92.31 177 THR A O 1
ATOM 1230 N N . GLY A 1 178 ? 11.246 -5.243 32.651 1.00 92.38 178 GLY A N 1
ATOM 1231 C CA . GLY A 1 178 ? 11.491 -6.021 33.866 1.00 92.38 178 GLY A CA 1
ATOM 1232 C C . GLY A 1 178 ? 10.245 -6.721 34.416 1.00 92.38 178 GLY A C 1
ATOM 1233 O O . GLY A 1 178 ? 10.344 -7.864 34.871 1.00 92.38 178 GLY A O 1
ATOM 1234 N N . ILE A 1 179 ? 9.071 -6.088 34.315 1.00 90.38 179 ILE A N 1
ATOM 1235 C CA . ILE A 1 179 ? 7.772 -6.696 34.645 1.00 90.38 179 ILE A CA 1
ATOM 1236 C C . ILE A 1 179 ? 7.472 -7.852 33.688 1.00 90.38 179 ILE A C 1
ATOM 1238 O O . ILE A 1 179 ? 7.157 -8.943 34.152 1.00 90.38 179 ILE A O 1
ATOM 1242 N N . GLN A 1 180 ? 7.634 -7.652 32.378 1.00 89.94 180 GLN A N 1
ATOM 1243 C CA . GLN A 1 180 ? 7.403 -8.686 31.362 1.00 89.94 180 GLN A CA 1
ATOM 1244 C C . GLN A 1 180 ? 8.278 -9.925 31.573 1.00 89.94 180 GLN A C 1
ATOM 1246 O O . GLN A 1 180 ? 7.833 -11.045 31.339 1.00 89.94 180 GLN A O 1
ATOM 1251 N N . GLN A 1 181 ? 9.510 -9.741 32.050 1.00 88.31 181 GLN A N 1
ATOM 1252 C CA . GLN A 1 181 ? 10.415 -10.847 32.366 1.00 88.31 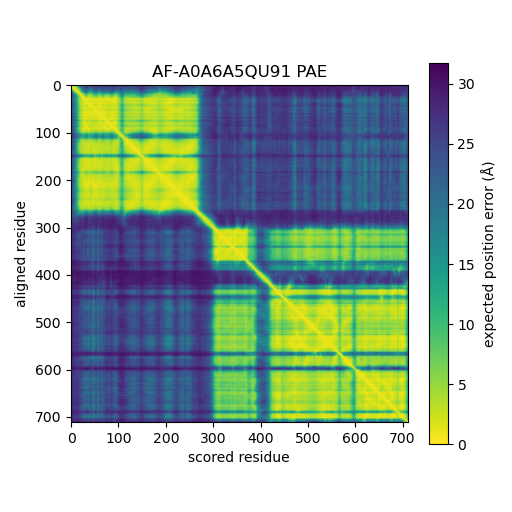181 GLN A CA 1
ATOM 1253 C C . GLN A 1 181 ? 10.085 -11.552 33.687 1.00 88.31 181 GLN A C 1
ATOM 1255 O O . GLN A 1 181 ? 10.402 -12.729 33.843 1.00 88.31 181 GLN A O 1
ATOM 1260 N N . SER A 1 182 ? 9.513 -10.835 34.656 1.00 84.69 182 SER A N 1
ATOM 1261 C CA . SER A 1 182 ? 9.332 -11.337 36.027 1.00 84.69 182 SER A CA 1
ATOM 1262 C C . SER A 1 182 ? 7.919 -11.844 36.306 1.00 84.69 182 SER A C 1
ATOM 1264 O O . SER A 1 182 ? 7.728 -12.608 37.251 1.00 84.69 182 SER A O 1
ATOM 1266 N N . PHE A 1 183 ? 6.928 -11.424 35.518 1.00 80.56 183 PHE A N 1
ATOM 1267 C CA . PHE A 1 183 ? 5.523 -11.674 35.805 1.00 80.56 183 PHE A CA 1
ATOM 1268 C C . PHE A 1 183 ? 4.804 -12.380 34.647 1.00 80.56 183 PHE A C 1
ATOM 1270 O O . PHE A 1 183 ? 4.963 -11.989 33.489 1.00 80.56 183 PHE A O 1
ATOM 1277 N N . PRO A 1 184 ? 3.965 -13.396 34.926 1.00 74.31 184 PRO A N 1
ATOM 1278 C CA . PRO A 1 184 ? 3.110 -14.006 33.920 1.00 74.31 184 PRO A CA 1
ATOM 1279 C C . PRO A 1 184 ? 1.974 -13.041 33.556 1.00 74.31 184 PRO A C 1
ATOM 1281 O O . PRO A 1 184 ? 0.860 -13.140 34.058 1.00 74.31 184 PRO A O 1
ATOM 1284 N N . LEU A 1 185 ? 2.235 -12.125 32.627 1.00 79.50 185 LEU A N 1
ATOM 1285 C CA . LEU A 1 185 ? 1.275 -11.107 32.183 1.00 79.50 185 LEU A CA 1
ATOM 1286 C C . LEU A 1 185 ? 0.009 -11.664 31.502 1.00 79.50 185 LEU A C 1
ATOM 1288 O O . LEU A 1 185 ? -0.905 -10.913 31.177 1.00 79.50 185 LEU A O 1
ATOM 1292 N N . ARG A 1 186 ? -0.084 -12.988 31.335 1.00 78.25 186 ARG A N 1
ATOM 1293 C CA . ARG A 1 186 ? -1.279 -13.713 30.868 1.00 78.25 186 ARG A CA 1
ATOM 1294 C C . ARG A 1 186 ? -2.532 -13.485 31.725 1.00 78.25 186 ARG A C 1
ATOM 1296 O O . ARG A 1 186 ? -3.620 -13.833 31.278 1.00 78.25 186 ARG A O 1
ATOM 1303 N N . ASP A 1 187 ? -2.363 -12.968 32.940 1.00 80.69 187 ASP A N 1
ATOM 1304 C CA . ASP A 1 187 ? -3.464 -12.701 33.866 1.00 80.69 187 ASP A CA 1
ATOM 1305 C C . ASP A 1 187 ? -4.064 -11.290 33.688 1.00 80.69 187 ASP A C 1
ATOM 1307 O O . ASP A 1 187 ? -5.107 -11.006 34.273 1.00 80.69 187 ASP A O 1
ATOM 1311 N N . LEU A 1 188 ? -3.456 -10.427 32.858 1.00 84.25 188 LEU A N 1
ATOM 1312 C CA . LEU A 1 188 ? -4.028 -9.125 32.501 1.00 84.25 188 LEU A CA 1
ATOM 1313 C C . LEU A 1 188 ? -5.258 -9.284 31.600 1.00 84.25 188 LEU A C 1
ATOM 1315 O O . LEU A 1 188 ? -5.341 -10.189 30.761 1.00 84.25 188 LEU A O 1
ATOM 1319 N N . SER A 1 189 ? -6.198 -8.349 31.721 1.00 88.56 189 SER A N 1
ATOM 1320 C CA . SER A 1 189 ? -7.293 -8.204 30.770 1.00 88.56 189 SER A CA 1
ATOM 1321 C C . SER A 1 189 ? -6.764 -7.834 29.379 1.00 88.56 189 SER A C 1
ATOM 1323 O O . SER A 1 189 ? -5.612 -7.432 29.197 1.00 88.56 189 SER A O 1
ATOM 1325 N N . LYS A 1 190 ? -7.622 -7.933 28.358 1.00 86.25 190 LYS A N 1
ATOM 1326 C CA . LYS A 1 190 ? -7.272 -7.499 26.996 1.00 86.25 190 LYS A CA 1
ATOM 1327 C C . LYS A 1 190 ? -6.917 -6.006 26.941 1.00 86.25 190 LYS A C 1
ATOM 1329 O O . LYS A 1 190 ? -6.047 -5.620 26.162 1.00 86.25 190 LYS A O 1
ATOM 1334 N N . ASP A 1 191 ? -7.567 -5.181 27.757 1.00 87.94 191 ASP A N 1
ATOM 1335 C CA . ASP A 1 191 ? -7.320 -3.740 27.781 1.00 87.94 191 ASP A CA 1
ATOM 1336 C C . ASP A 1 191 ? -6.035 -3.423 28.548 1.00 87.94 191 ASP A C 1
ATOM 1338 O O . ASP A 1 191 ? -5.212 -2.650 28.053 1.00 87.94 191 ASP A O 1
ATOM 1342 N N . GLY A 1 192 ? -5.782 -4.110 29.669 1.00 91.69 192 GLY A N 1
ATOM 1343 C CA . GLY A 1 192 ? -4.508 -4.009 30.381 1.00 91.69 192 GLY A CA 1
ATOM 1344 C C . GLY A 1 192 ? -3.323 -4.467 29.541 1.00 91.69 192 GLY A C 1
ATOM 1345 O O . GLY A 1 192 ? -2.304 -3.782 29.478 1.00 91.69 192 GLY A O 1
ATOM 1346 N N . MET A 1 193 ? -3.501 -5.550 28.784 1.00 88.94 193 MET A N 1
ATOM 1347 C CA . MET A 1 193 ? -2.544 -6.031 27.788 1.00 88.94 193 MET A CA 1
ATOM 1348 C C . MET A 1 193 ? -2.202 -4.965 26.751 1.00 88.94 193 MET A C 1
ATOM 1350 O O . MET A 1 193 ? -1.034 -4.663 26.494 1.00 88.94 193 MET A O 1
ATOM 1354 N N . LYS A 1 194 ? -3.242 -4.403 26.131 1.00 89.69 194 LYS A N 1
ATOM 1355 C CA . LYS A 1 194 ? -3.106 -3.408 25.073 1.00 89.69 194 LYS A CA 1
ATOM 1356 C C . LYS A 1 194 ? -2.420 -2.156 25.603 1.00 89.69 194 LYS A C 1
ATOM 1358 O O . LYS A 1 194 ? -1.551 -1.618 24.924 1.00 89.69 194 LYS A O 1
ATOM 1363 N N . SER A 1 195 ? -2.788 -1.711 26.800 1.00 93.69 195 SER A N 1
ATOM 1364 C CA . SER A 1 195 ? -2.207 -0.530 27.429 1.00 93.69 195 SER A CA 1
ATOM 1365 C C . SER A 1 195 ? -0.728 -0.745 27.773 1.00 93.69 195 SER A C 1
ATOM 1367 O O . SER A 1 195 ? 0.119 0.069 27.406 1.00 93.69 195 SER A O 1
ATOM 1369 N N . PHE A 1 196 ? -0.394 -1.898 28.367 1.00 93.75 196 PHE A N 1
ATOM 1370 C CA . PHE A 1 196 ? 0.978 -2.304 28.690 1.00 93.75 196 PHE A CA 1
ATOM 1371 C C . PHE A 1 196 ? 1.880 -2.350 27.452 1.00 93.75 196 PHE A C 1
ATOM 1373 O O . PHE A 1 196 ? 2.922 -1.697 27.411 1.00 93.75 196 PHE A O 1
ATOM 1380 N N . THR A 1 197 ? 1.459 -3.094 26.427 1.00 91.19 197 THR A N 1
ATOM 1381 C CA . THR A 1 197 ? 2.225 -3.264 25.182 1.00 91.19 197 THR A CA 1
ATOM 1382 C C . THR A 1 197 ? 2.346 -1.950 24.415 1.00 91.19 197 THR A C 1
ATOM 1384 O O . THR A 1 197 ? 3.431 -1.607 23.962 1.00 91.19 197 THR A O 1
ATOM 1387 N N . SER A 1 198 ? 1.279 -1.146 24.341 1.00 93.00 198 SER A N 1
ATOM 1388 C CA . SER A 1 198 ? 1.333 0.163 23.675 1.00 93.00 198 SER A CA 1
ATOM 1389 C C . SER A 1 198 ? 2.318 1.110 24.360 1.00 93.00 198 SER A C 1
ATOM 1391 O O . SER A 1 198 ? 3.114 1.749 23.674 1.00 93.00 198 SER A O 1
ATOM 1393 N N . ALA A 1 199 ? 2.304 1.187 25.695 1.00 95.56 199 ALA A N 1
ATOM 1394 C CA . ALA A 1 199 ? 3.228 2.037 26.442 1.00 95.56 199 ALA A CA 1
ATOM 1395 C C . ALA A 1 199 ? 4.683 1.570 26.319 1.00 95.56 199 ALA A C 1
ATOM 1397 O O . ALA A 1 199 ? 5.576 2.398 26.140 1.00 95.56 199 ALA A O 1
ATOM 1398 N N . GLN A 1 200 ? 4.930 0.257 26.354 1.00 94.56 200 GLN A N 1
ATOM 1399 C CA . GLN A 1 200 ? 6.270 -0.297 26.164 1.00 94.56 200 GLN A CA 1
ATOM 1400 C C . GLN A 1 200 ? 6.800 -0.004 24.753 1.00 94.56 200 GLN A C 1
ATOM 1402 O O . GLN A 1 200 ? 7.891 0.548 24.611 1.00 94.56 200 GLN A O 1
ATOM 1407 N N . ASN A 1 201 ? 6.014 -0.316 23.724 1.00 92.75 201 ASN A N 1
ATOM 1408 C CA . ASN A 1 201 ? 6.443 -0.290 22.326 1.00 92.75 201 ASN A CA 1
ATOM 1409 C C . ASN A 1 201 ? 6.583 1.147 21.803 1.00 92.75 201 ASN A C 1
ATOM 1411 O O . ASN A 1 201 ? 7.635 1.543 21.297 1.00 92.75 201 ASN A O 1
ATOM 1415 N N . LEU A 1 202 ? 5.556 1.984 21.998 1.00 93.50 202 LEU A N 1
ATOM 1416 C CA . LEU A 1 202 ? 5.615 3.397 21.600 1.00 93.50 202 LEU A CA 1
ATOM 1417 C C . LEU A 1 202 ? 6.586 4.188 22.484 1.00 93.50 202 LEU A C 1
ATOM 1419 O O . LEU A 1 202 ? 7.233 5.120 22.004 1.00 93.50 202 LEU A O 1
ATOM 1423 N N . GLY A 1 203 ? 6.745 3.797 23.753 1.00 95.50 203 GLY A N 1
ATOM 1424 C CA . GLY A 1 203 ? 7.792 4.319 24.628 1.00 95.50 203 GLY A CA 1
ATOM 1425 C C . GLY A 1 203 ? 9.188 4.034 24.078 1.00 95.50 203 GLY A C 1
ATOM 1426 O O . GLY A 1 203 ? 9.995 4.951 23.959 1.00 95.50 203 GLY A O 1
ATOM 1427 N N . ARG A 1 204 ? 9.458 2.791 23.667 1.00 95.19 204 ARG A N 1
ATOM 1428 C CA . ARG A 1 204 ? 10.732 2.386 23.060 1.00 95.19 204 ARG A CA 1
ATOM 1429 C C . ARG A 1 204 ? 11.025 3.159 21.772 1.00 95.19 204 ARG A C 1
ATOM 1431 O O . ARG A 1 204 ? 12.054 3.822 21.679 1.00 95.19 204 ARG A O 1
ATOM 1438 N N . SER A 1 205 ? 10.082 3.149 20.828 1.00 94.88 205 SER A N 1
ATOM 1439 C CA . SER A 1 205 ? 10.223 3.834 19.538 1.00 94.88 205 SER A CA 1
ATOM 1440 C C . SER A 1 205 ? 10.459 5.338 19.694 1.00 94.88 205 SER A C 1
ATOM 1442 O O . SER A 1 205 ? 11.398 5.886 19.113 1.00 94.88 205 SER A O 1
ATOM 1444 N N . SER A 1 206 ? 9.663 6.008 20.535 1.00 96.00 206 SER A N 1
ATOM 1445 C CA . SER A 1 206 ? 9.827 7.444 20.786 1.00 96.00 206 SER A CA 1
ATOM 1446 C C . SER A 1 206 ? 11.129 7.766 21.519 1.00 96.00 206 SER A C 1
ATOM 1448 O O . SER A 1 206 ? 11.781 8.753 21.183 1.00 96.00 206 SER A O 1
ATOM 1450 N N . MET A 1 207 ? 11.547 6.936 22.479 1.00 96.69 207 MET A N 1
ATOM 1451 C CA . MET A 1 207 ? 12.820 7.088 23.182 1.00 96.69 207 MET A CA 1
ATOM 1452 C C . MET A 1 207 ? 14.005 7.015 22.219 1.00 96.69 207 MET A C 1
ATOM 1454 O O . MET A 1 207 ? 14.872 7.884 22.263 1.00 96.69 207 MET A O 1
ATOM 1458 N N . ASP A 1 208 ? 14.064 6.003 21.360 1.00 97.62 208 ASP A N 1
ATOM 1459 C CA . ASP A 1 208 ? 15.205 5.811 20.464 1.00 97.62 208 ASP A CA 1
ATOM 1460 C C . ASP A 1 208 ? 15.271 6.856 19.361 1.00 97.62 208 ASP A C 1
ATOM 1462 O O . ASP A 1 208 ? 16.353 7.375 19.069 1.00 97.62 208 ASP A O 1
ATOM 1466 N N . TRP A 1 209 ? 14.113 7.262 18.840 1.00 97.12 209 TRP A N 1
ATOM 1467 C CA . TRP A 1 209 ? 14.030 8.404 17.943 1.00 97.12 209 TRP A CA 1
ATOM 1468 C C . TRP A 1 209 ? 14.507 9.699 18.622 1.00 97.12 209 TRP A C 1
ATOM 1470 O O . TRP A 1 209 ? 15.387 10.378 18.094 1.00 97.12 209 TRP A O 1
ATOM 1480 N N . MET A 1 210 ? 14.010 10.024 19.825 1.00 97.81 210 MET A N 1
ATOM 1481 C CA . MET A 1 210 ? 14.432 11.229 20.559 1.00 97.81 210 MET A CA 1
ATOM 1482 C C . MET A 1 210 ? 15.922 11.195 20.912 1.00 97.81 210 MET A C 1
ATOM 1484 O O . MET A 1 210 ? 16.582 12.227 20.859 1.00 97.81 210 MET A O 1
ATOM 1488 N N . LYS A 1 211 ? 16.469 10.022 21.247 1.00 98.00 211 LYS A N 1
ATOM 1489 C CA . LYS A 1 211 ? 17.895 9.828 21.546 1.00 98.00 211 LYS A CA 1
ATOM 1490 C C . LYS A 1 211 ? 18.764 10.118 20.325 1.00 98.00 211 LYS A C 1
ATOM 1492 O O . LYS A 1 211 ? 19.752 10.837 20.432 1.00 98.00 211 LYS A O 1
ATOM 1497 N N . SER A 1 212 ? 18.365 9.605 19.163 1.00 97.69 212 SER A N 1
ATOM 1498 C CA . SER A 1 212 ? 18.997 9.927 17.881 1.00 97.69 212 SER A CA 1
ATOM 1499 C C . SER A 1 212 ? 18.907 11.424 17.572 1.00 97.69 212 SER A C 1
ATOM 1501 O O . SER A 1 212 ? 19.924 12.046 17.274 1.00 97.69 212 SER A O 1
ATOM 1503 N N . MET A 1 213 ? 17.725 12.028 17.718 1.00 97.50 213 MET A N 1
ATOM 1504 C CA . MET A 1 213 ? 17.530 13.455 17.458 1.00 97.50 213 MET A CA 1
ATOM 1505 C C . MET A 1 213 ? 18.328 14.350 18.397 1.00 97.50 213 MET A C 1
ATOM 1507 O O . MET A 1 213 ? 18.899 15.328 17.931 1.00 97.50 213 MET A O 1
ATOM 1511 N N . ALA A 1 214 ? 18.399 14.028 19.689 1.00 97.50 214 ALA A N 1
ATOM 1512 C CA . ALA A 1 214 ? 19.197 14.783 20.649 1.00 97.50 214 ALA A CA 1
ATOM 1513 C C . ALA A 1 214 ? 20.666 14.843 20.212 1.00 97.50 214 ALA A C 1
ATOM 1515 O O . ALA A 1 214 ? 21.223 15.931 20.106 1.00 97.50 214 ALA A O 1
ATOM 1516 N N . ASN A 1 215 ? 21.241 13.692 19.854 1.00 97.25 215 ASN A N 1
ATOM 1517 C CA . ASN A 1 215 ? 22.627 13.596 19.406 1.00 97.25 215 ASN A CA 1
ATOM 1518 C C . ASN A 1 215 ? 22.890 14.389 18.118 1.00 97.25 215 ASN A C 1
ATOM 1520 O O . ASN A 1 215 ? 23.877 15.107 18.010 1.00 97.25 215 ASN A O 1
ATOM 1524 N N . VAL A 1 216 ? 21.987 14.304 17.137 1.00 96.88 216 VAL A N 1
ATOM 1525 C CA . VAL A 1 216 ? 22.120 15.074 15.890 1.00 96.88 216 VAL A CA 1
ATOM 1526 C C . VAL A 1 216 ? 21.932 16.577 16.137 1.00 96.88 216 VAL A C 1
ATOM 1528 O O . VAL A 1 216 ? 22.578 17.398 15.488 1.00 96.88 216 VAL A O 1
ATOM 1531 N N . LEU A 1 217 ? 21.063 16.959 17.078 1.00 96.50 217 LEU A N 1
ATOM 1532 C CA . LEU A 1 217 ? 20.792 18.359 17.397 1.00 96.50 217 LEU A CA 1
ATOM 1533 C C . LEU A 1 217 ? 21.931 19.043 18.164 1.00 96.50 217 LEU A C 1
ATOM 1535 O O . LEU A 1 217 ? 22.110 20.250 18.002 1.00 96.50 217 LEU A O 1
ATOM 1539 N N . GLU A 1 218 ? 22.714 18.297 18.947 1.00 96.06 218 GLU A N 1
ATOM 1540 C CA . GLU A 1 218 ? 23.926 18.812 19.601 1.00 96.06 218 GLU A CA 1
ATOM 1541 C C . GLU A 1 218 ? 24.957 19.318 18.583 1.00 96.06 218 GLU A C 1
ATOM 1543 O O . GLU A 1 218 ? 25.607 20.338 18.814 1.00 96.06 218 GLU A O 1
ATOM 1548 N N . GLU A 1 219 ? 25.039 18.668 17.420 1.00 95.94 219 GLU A N 1
ATOM 1549 C CA . GLU A 1 219 ? 25.925 19.059 16.322 1.00 95.94 219 GLU A CA 1
ATOM 1550 C C . GLU A 1 219 ? 25.203 19.795 15.183 1.00 95.94 219 GLU A C 1
ATOM 1552 O O . GLU A 1 219 ? 25.802 20.060 14.147 1.00 95.94 219 GLU A O 1
ATOM 1557 N N . PHE A 1 220 ? 23.937 20.196 15.355 1.00 95.00 220 PHE A N 1
ATOM 1558 C CA . PHE A 1 220 ? 23.093 20.685 14.255 1.00 95.00 220 PHE A CA 1
ATOM 1559 C C . PHE A 1 220 ? 23.740 21.783 13.398 1.00 95.00 220 PHE A C 1
ATOM 1561 O O . PHE A 1 220 ? 23.674 21.742 12.170 1.00 95.00 220 PHE A O 1
ATOM 1568 N N . GLU A 1 221 ? 24.384 22.760 14.040 1.00 94.50 221 GLU A N 1
ATOM 1569 C CA . GLU A 1 221 ? 25.002 23.911 13.368 1.00 94.50 221 GLU A CA 1
ATOM 1570 C C . GLU A 1 221 ? 26.258 23.539 12.558 1.00 94.50 221 GLU A C 1
ATOM 1572 O O . GLU A 1 221 ? 26.633 24.276 11.648 1.00 94.50 221 GLU A O 1
ATOM 1577 N N . SER A 1 222 ? 26.904 22.404 12.855 1.00 94.38 222 SER A N 1
ATOM 1578 C CA . SER A 1 222 ? 28.058 21.898 12.097 1.00 94.38 222 SER A CA 1
ATOM 1579 C C . SER A 1 222 ? 27.646 21.018 10.908 1.00 94.38 222 SER A C 1
ATOM 1581 O O . SER A 1 222 ? 28.460 20.765 10.013 1.00 94.38 222 SER A O 1
ATOM 1583 N N . LEU A 1 223 ? 26.385 20.568 10.872 1.00 93.19 223 LEU A N 1
ATOM 1584 C CA . LEU A 1 223 ? 25.858 19.725 9.804 1.00 93.19 223 LEU A CA 1
ATOM 1585 C C . LEU A 1 223 ? 25.763 20.491 8.482 1.00 93.19 223 LEU A C 1
ATOM 1587 O O . LEU A 1 223 ? 25.540 21.702 8.429 1.00 93.19 223 LEU A O 1
ATOM 1591 N N . LYS A 1 224 ? 25.864 19.753 7.374 1.00 94.25 224 LYS A N 1
ATOM 1592 C CA . LYS A 1 224 ? 25.626 20.323 6.044 1.00 94.25 224 LYS A CA 1
ATOM 1593 C C . LYS A 1 224 ? 24.173 20.818 5.925 1.00 94.25 224 LYS A C 1
ATOM 1595 O O . LYS A 1 224 ? 23.280 20.190 6.499 1.00 94.25 224 LYS A O 1
ATOM 1600 N N . PRO A 1 225 ? 23.895 21.876 5.140 1.00 93.12 225 PRO A N 1
ATOM 1601 C CA . PRO A 1 225 ? 22.543 22.432 5.020 1.00 93.12 225 PRO A CA 1
ATOM 1602 C C . PRO A 1 225 ? 21.469 21.425 4.584 1.00 93.12 225 PRO A C 1
ATOM 1604 O O . PRO A 1 225 ? 20.333 21.483 5.050 1.00 93.12 225 PRO A O 1
ATOM 1607 N N . ASP A 1 226 ? 21.814 20.476 3.712 1.00 89.00 226 ASP A N 1
ATOM 1608 C CA . ASP A 1 226 ? 20.900 19.417 3.280 1.00 89.00 226 ASP A CA 1
ATOM 1609 C C . ASP A 1 226 ? 20.571 18.439 4.417 1.00 89.00 226 ASP A C 1
ATOM 1611 O O . ASP A 1 226 ? 19.422 18.019 4.559 1.00 89.00 226 ASP A O 1
ATOM 1615 N N . VAL A 1 227 ? 21.547 18.130 5.272 1.00 91.81 227 VAL A N 1
ATOM 1616 C CA . VAL A 1 227 ? 21.345 17.313 6.475 1.00 91.81 227 VAL A CA 1
ATOM 1617 C C . VAL A 1 227 ? 20.498 18.064 7.503 1.00 91.81 227 VAL A C 1
ATOM 1619 O O . VAL A 1 227 ? 19.536 17.501 8.022 1.00 91.81 227 VAL A O 1
ATOM 1622 N N . GLN A 1 228 ? 20.780 19.348 7.742 1.00 93.75 228 GLN A N 1
ATOM 1623 C CA . GLN A 1 228 ? 19.966 20.196 8.621 1.00 93.75 228 GLN A CA 1
ATOM 1624 C C . GLN A 1 228 ? 18.494 20.214 8.192 1.00 93.75 228 GLN A C 1
ATOM 1626 O O . GLN A 1 228 ? 17.597 20.103 9.031 1.00 93.75 228 GLN A O 1
ATOM 1631 N N . GLN A 1 229 ? 18.235 20.327 6.886 1.00 91.38 229 GLN A N 1
ATOM 1632 C CA . GLN A 1 229 ? 16.875 20.307 6.356 1.00 91.38 229 GLN A CA 1
ATOM 1633 C C . GLN A 1 229 ? 16.202 18.947 6.576 1.00 91.38 229 GLN A C 1
ATOM 1635 O O . GLN A 1 229 ? 15.077 18.910 7.069 1.00 91.38 229 GLN A O 1
ATOM 1640 N N . ARG A 1 230 ? 16.898 17.834 6.311 1.00 90.19 230 ARG A N 1
ATOM 1641 C CA . ARG A 1 230 ? 16.369 16.483 6.581 1.00 90.19 230 ARG A CA 1
ATOM 1642 C C . ARG A 1 230 ? 16.012 16.279 8.050 1.00 90.19 230 ARG A C 1
ATOM 1644 O O . ARG A 1 230 ? 14.972 15.700 8.342 1.00 90.19 230 ARG A O 1
ATOM 1651 N N . VAL A 1 231 ? 16.839 16.778 8.968 1.00 94.19 231 VAL A N 1
ATOM 1652 C CA . VAL A 1 231 ? 16.560 16.732 10.412 1.00 94.19 231 VAL A CA 1
ATOM 1653 C C . VAL A 1 231 ? 15.290 17.522 10.738 1.00 94.19 231 VAL A C 1
ATOM 1655 O O . VAL A 1 231 ? 14.421 17.012 11.440 1.00 94.19 231 VAL A O 1
ATOM 1658 N N . ARG A 1 232 ? 15.116 18.729 10.180 1.00 93.56 232 ARG A N 1
ATOM 1659 C CA . ARG A 1 232 ? 13.880 19.518 10.361 1.00 93.56 232 ARG A CA 1
ATOM 1660 C C . ARG A 1 232 ? 12.648 18.804 9.812 1.00 93.56 232 ARG A C 1
ATOM 1662 O O . ARG A 1 232 ? 11.613 18.800 10.477 1.00 93.56 232 ARG A O 1
ATOM 1669 N N . ASP A 1 233 ? 12.753 18.207 8.630 1.00 91.44 233 ASP A N 1
ATOM 1670 C CA . ASP A 1 233 ? 11.647 17.487 7.995 1.00 91.44 233 ASP A CA 1
ATOM 1671 C C . ASP A 1 233 ? 11.266 16.236 8.795 1.00 91.44 233 ASP A C 1
ATOM 1673 O O . ASP A 1 233 ? 10.083 15.977 9.014 1.00 91.44 233 ASP A O 1
ATOM 1677 N N . ASN A 1 234 ? 12.254 15.508 9.318 1.00 94.06 234 ASN A N 1
ATOM 1678 C CA . ASN A 1 234 ? 12.020 14.350 10.174 1.00 94.06 234 ASN A CA 1
ATOM 1679 C C . ASN A 1 234 ? 11.354 14.744 11.504 1.00 94.06 234 ASN A C 1
ATOM 1681 O O . ASN A 1 234 ? 10.346 14.150 11.884 1.00 94.06 234 ASN A O 1
ATOM 1685 N N . ILE A 1 235 ? 11.837 15.808 12.159 1.00 95.12 235 ILE A N 1
ATOM 1686 C CA . ILE A 1 235 ? 11.206 16.372 13.361 1.00 95.12 235 ILE A CA 1
ATOM 1687 C C . ILE A 1 235 ? 9.761 16.786 13.066 1.00 95.12 235 ILE A C 1
ATOM 1689 O O . ILE A 1 235 ? 8.867 16.483 13.858 1.00 95.12 235 ILE A O 1
ATOM 1693 N N . ARG A 1 236 ? 9.502 17.437 11.925 1.00 93.38 236 ARG A N 1
ATOM 1694 C CA . ARG A 1 236 ? 8.148 17.831 11.508 1.00 93.38 236 ARG A CA 1
ATOM 1695 C C . ARG A 1 236 ? 7.224 16.625 11.374 1.00 93.38 236 ARG A C 1
ATOM 1697 O O . ARG A 1 236 ? 6.104 16.665 11.870 1.00 93.38 236 ARG A O 1
ATOM 1704 N N . GLU A 1 237 ? 7.687 15.569 10.715 1.00 92.12 237 GLU A N 1
ATOM 1705 C CA . GLU A 1 237 ? 6.887 14.371 10.463 1.00 92.12 237 GLU A CA 1
ATOM 1706 C C . GLU A 1 237 ? 6.560 13.609 11.754 1.00 92.12 237 GLU A C 1
ATOM 1708 O O . GLU A 1 237 ? 5.422 13.186 11.949 1.00 92.12 237 GLU A O 1
ATOM 1713 N N . PHE A 1 238 ? 7.521 13.487 12.674 1.00 93.56 238 PHE A N 1
ATOM 1714 C CA . PHE A 1 238 ? 7.323 12.783 13.947 1.00 93.56 238 PHE A CA 1
ATOM 1715 C C . PHE A 1 238 ? 6.479 13.565 14.962 1.00 93.56 238 PHE A C 1
ATOM 1717 O O . PHE A 1 238 ? 5.794 12.953 15.787 1.00 93.56 238 PHE A O 1
ATOM 1724 N N . SER A 1 239 ? 6.526 14.900 14.904 1.00 94.19 239 SER A N 1
ATOM 1725 C CA . SER A 1 239 ? 5.848 15.794 15.854 1.00 94.19 239 SER A CA 1
ATOM 1726 C C . SER A 1 239 ? 4.520 16.376 15.359 1.00 94.19 239 SER A C 1
ATOM 1728 O O . SER A 1 239 ? 3.856 17.080 16.118 1.00 94.19 239 SER A O 1
ATOM 1730 N N . LYS A 1 240 ? 4.102 16.102 14.115 1.00 93.12 240 LYS A N 1
ATOM 1731 C CA . LYS A 1 240 ? 2.797 16.555 13.606 1.00 93.12 240 LYS A CA 1
ATOM 1732 C C . LYS A 1 240 ? 1.632 15.967 14.422 1.00 93.12 240 LYS A C 1
ATOM 1734 O O . LYS A 1 240 ? 1.802 14.908 15.029 1.00 93.12 240 LYS A O 1
ATOM 1739 N N . PRO A 1 241 ? 0.433 16.578 14.378 1.00 92.94 241 PRO A N 1
ATOM 1740 C CA . PRO A 1 241 ? -0.766 15.985 14.966 1.00 92.94 241 PRO A CA 1
ATOM 1741 C C . PRO A 1 241 ? -1.018 14.558 14.450 1.00 92.94 241 PRO A C 1
ATOM 1743 O O . PRO A 1 241 ? -0.986 14.312 13.243 1.00 92.94 241 PRO A O 1
ATOM 1746 N N . GLY A 1 242 ? -1.234 13.611 15.360 1.00 92.00 242 GLY A N 1
ATOM 1747 C CA . GLY A 1 242 ? -1.328 12.173 15.093 1.00 92.00 242 GLY A CA 1
ATOM 1748 C C . GLY A 1 242 ? 0.015 11.478 14.819 1.00 92.00 242 GLY A C 1
ATOM 1749 O 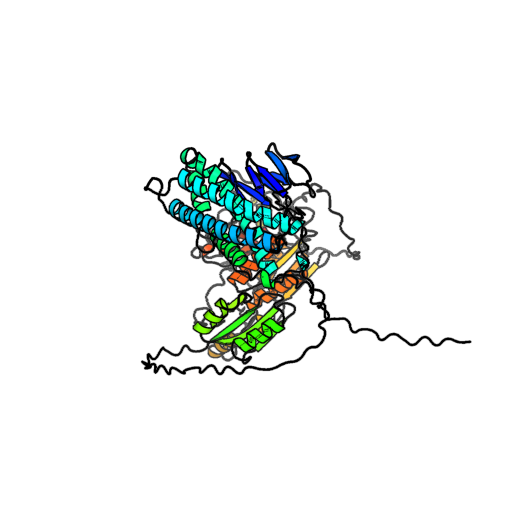O . GLY A 1 242 ? 0.030 10.294 14.468 1.00 92.00 242 GLY A O 1
ATOM 1750 N N . GLY A 1 243 ? 1.135 12.192 14.950 1.00 92.69 243 GLY A N 1
ATOM 1751 C CA . GLY A 1 243 ? 2.496 11.681 14.791 1.00 92.69 243 GLY A CA 1
ATOM 1752 C C . GLY A 1 243 ? 2.920 10.723 15.909 1.00 92.69 243 GLY A C 1
ATOM 1753 O O . GLY A 1 243 ? 2.183 10.463 16.861 1.00 92.69 243 GLY A O 1
ATOM 1754 N N . GLN A 1 244 ? 4.132 10.175 15.796 1.00 93.56 244 GLN A N 1
ATOM 1755 C CA . GLN A 1 244 ? 4.637 9.158 16.728 1.00 93.56 244 GLN A CA 1
ATOM 1756 C C . GLN A 1 244 ? 4.782 9.681 18.163 1.00 93.56 244 GLN A C 1
ATOM 1758 O O . GLN A 1 244 ? 4.471 8.958 19.108 1.00 93.56 244 GLN A O 1
ATOM 1763 N N . LEU A 1 245 ? 5.196 10.942 18.343 1.00 94.88 245 LEU A N 1
ATOM 1764 C CA . LEU A 1 245 ? 5.336 11.517 19.685 1.00 94.88 245 LEU A CA 1
ATOM 1765 C C . LEU A 1 245 ? 3.983 11.661 20.387 1.00 94.88 245 LEU A C 1
ATOM 1767 O O . LEU A 1 245 ? 3.861 11.297 21.551 1.00 94.88 245 LEU A O 1
ATOM 1771 N N . GLU A 1 246 ? 2.950 12.130 19.684 1.00 95.12 246 GLU A N 1
ATOM 1772 C CA . GLU A 1 246 ? 1.603 12.244 20.256 1.00 95.12 246 GLU A CA 1
ATOM 1773 C C . GLU A 1 246 ? 1.005 10.867 20.571 1.00 95.12 246 GLU A C 1
ATOM 1775 O O . GLU A 1 246 ? 0.418 10.678 21.636 1.00 95.12 246 GLU A O 1
ATOM 1780 N N . LYS A 1 247 ? 1.228 9.869 19.704 1.00 95.12 247 LYS A N 1
ATOM 1781 C CA . LYS A 1 247 ? 0.840 8.475 19.975 1.00 95.12 247 LYS A CA 1
ATOM 1782 C C . LYS A 1 247 ? 1.520 7.924 21.228 1.00 95.12 247 LYS A C 1
ATOM 1784 O O . LYS A 1 247 ? 0.859 7.265 22.027 1.00 95.12 247 LYS A O 1
ATOM 1789 N N . ALA A 1 248 ? 2.807 8.209 21.425 1.00 95.94 248 ALA A N 1
ATOM 1790 C CA . ALA A 1 248 ? 3.530 7.800 22.626 1.00 95.94 248 ALA A CA 1
ATOM 1791 C C . ALA A 1 248 ? 2.983 8.482 23.891 1.00 95.94 248 ALA A C 1
ATOM 1793 O O . ALA A 1 248 ? 2.793 7.811 24.903 1.00 95.94 248 ALA A O 1
ATOM 1794 N N . VAL A 1 249 ? 2.653 9.779 23.828 1.00 95.69 249 VAL A N 1
ATOM 1795 C CA . VAL A 1 249 ? 1.979 10.492 24.931 1.00 95.69 249 VAL A CA 1
ATOM 1796 C C . VAL A 1 249 ? 0.644 9.827 25.265 1.00 95.69 249 VAL A C 1
ATOM 1798 O O . VAL A 1 249 ? 0.402 9.491 26.422 1.00 95.69 249 VAL A O 1
ATOM 1801 N N . ALA A 1 250 ? -0.195 9.580 24.256 1.00 95.69 250 ALA A N 1
ATOM 1802 C CA . ALA A 1 250 ? -1.496 8.946 24.441 1.00 95.69 250 ALA A CA 1
ATOM 1803 C C . ALA A 1 250 ? -1.379 7.534 25.036 1.00 95.69 250 ALA A C 1
ATOM 1805 O O . ALA A 1 250 ? -2.170 7.170 25.901 1.00 95.69 250 ALA A O 1
ATOM 1806 N N . ALA A 1 251 ? -0.380 6.750 24.621 1.00 95.31 251 ALA A N 1
ATOM 1807 C CA . ALA A 1 251 ? -0.136 5.421 25.173 1.00 95.31 251 ALA A CA 1
ATOM 1808 C C . ALA A 1 251 ? 0.316 5.466 26.640 1.00 95.31 251 ALA A C 1
ATOM 1810 O O . ALA A 1 251 ? -0.151 4.665 27.445 1.00 95.31 251 ALA A O 1
ATOM 1811 N N . MET A 1 252 ? 1.182 6.416 27.005 1.00 96.19 252 MET A N 1
ATOM 1812 C CA . MET A 1 252 ? 1.626 6.597 28.391 1.00 96.19 252 MET A CA 1
ATOM 1813 C C . MET A 1 252 ? 0.490 7.070 29.305 1.00 96.19 252 MET A C 1
ATOM 1815 O O . MET A 1 252 ? 0.367 6.573 30.424 1.00 96.19 252 MET A O 1
ATOM 1819 N N . GLU A 1 253 ? -0.362 7.986 28.837 1.00 95.12 253 GLU A N 1
ATOM 1820 C CA . GLU A 1 253 ? -1.552 8.410 29.588 1.00 95.12 253 GLU A CA 1
ATOM 1821 C C . GLU A 1 253 ? -2.570 7.268 29.702 1.00 95.12 253 GLU A C 1
ATOM 1823 O O . GLU A 1 253 ? -3.046 7.002 30.798 1.00 95.12 253 GLU A O 1
ATOM 1828 N N . ALA A 1 254 ? -2.824 6.506 28.632 1.00 94.56 254 ALA A N 1
ATOM 1829 C CA . ALA A 1 254 ? -3.709 5.338 28.685 1.00 94.56 254 ALA A CA 1
ATOM 1830 C C . ALA A 1 254 ? -3.199 4.244 29.639 1.00 94.56 254 ALA A C 1
ATOM 1832 O O . ALA A 1 254 ? -3.993 3.577 30.300 1.00 94.56 254 ALA A O 1
ATOM 1833 N N . PHE A 1 255 ? -1.880 4.056 29.731 1.00 95.75 255 PHE A N 1
ATOM 1834 C CA . PHE A 1 255 ? -1.263 3.154 30.705 1.00 95.75 255 PHE A CA 1
ATOM 1835 C C . PHE A 1 255 ? -1.456 3.646 32.129 1.00 95.75 255 PHE A C 1
ATOM 1837 O O . PHE A 1 255 ? -1.788 2.870 33.021 1.00 95.75 255 PHE A O 1
ATOM 1844 N N . LYS A 1 256 ? -1.265 4.941 32.347 1.00 95.50 256 LYS A N 1
ATOM 1845 C CA . LYS A 1 256 ? -1.403 5.550 33.662 1.00 95.50 256 LYS A CA 1
ATOM 1846 C C . LYS A 1 256 ? -2.860 5.589 34.138 1.00 95.50 256 LYS A C 1
ATOM 1848 O O . LYS A 1 256 ? -3.102 5.360 35.317 1.00 95.50 256 LYS A O 1
ATOM 1853 N N . ASP A 1 257 ? -3.804 5.865 33.244 1.00 94.88 257 ASP A N 1
ATOM 1854 C CA . ASP A 1 257 ? -5.227 6.002 33.566 1.00 94.88 257 ASP A CA 1
ATOM 1855 C C . ASP A 1 257 ? -5.962 4.645 33.624 1.00 94.88 257 ASP A C 1
ATOM 1857 O O . ASP A 1 257 ? -7.144 4.593 33.971 1.00 94.88 257 ASP A O 1
ATOM 1861 N N . LEU A 1 258 ? -5.282 3.538 33.299 1.00 93.56 258 LEU A N 1
ATOM 1862 C CA . LEU A 1 258 ? -5.834 2.194 33.441 1.00 93.56 258 LEU A CA 1
ATOM 1863 C C . LEU A 1 258 ? -6.080 1.869 34.932 1.00 93.56 258 LEU A C 1
ATOM 1865 O O . LEU A 1 258 ? -5.181 2.083 35.749 1.00 93.56 258 LEU A O 1
ATOM 1869 N N . PRO A 1 259 ? -7.248 1.310 35.307 1.00 92.56 259 PRO A N 1
ATOM 1870 C CA . PRO A 1 259 ? -7.540 0.929 36.689 1.00 92.56 259 PRO A CA 1
ATOM 1871 C C . PRO A 1 259 ? -6.782 -0.353 37.078 1.00 92.56 259 PRO A C 1
ATOM 1873 O O . PRO A 1 259 ? -7.342 -1.449 37.100 1.00 92.56 259 PRO A O 1
ATOM 1876 N N . TRP A 1 260 ? -5.484 -0.236 37.372 1.00 88.31 260 TRP A N 1
ATOM 1877 C CA . TRP A 1 260 ? -4.604 -1.377 37.673 1.00 88.31 260 TRP A CA 1
ATOM 1878 C C . TRP A 1 260 ? -5.071 -2.233 38.854 1.00 88.31 260 TRP A C 1
ATOM 1880 O O . TRP A 1 260 ? -4.735 -3.413 38.924 1.00 88.31 260 TRP A O 1
ATOM 1890 N N . GLU A 1 261 ? -5.867 -1.678 39.765 1.00 87.88 261 GLU A N 1
ATOM 1891 C CA . GLU A 1 261 ? -6.485 -2.412 40.868 1.00 87.88 261 GLU A CA 1
ATOM 1892 C C . GLU A 1 261 ? -7.527 -3.435 40.387 1.0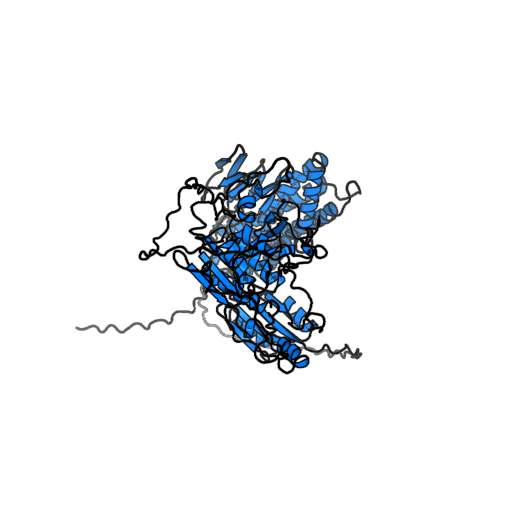0 87.88 261 GLU A C 1
ATOM 1894 O O . GLU A 1 261 ? -7.737 -4.453 41.047 1.00 87.88 261 GLU A O 1
ATOM 1899 N N . GLU A 1 262 ? -8.168 -3.191 39.241 1.00 89.00 262 GLU A N 1
ATOM 1900 C CA . GLU A 1 262 ? -9.116 -4.118 38.609 1.00 89.00 262 GLU A CA 1
ATOM 1901 C C . GLU A 1 262 ? -8.413 -5.173 37.742 1.00 89.00 262 GLU A C 1
ATOM 1903 O O . GLU A 1 262 ? -8.936 -6.275 37.569 1.00 89.00 262 GLU A O 1
ATOM 1908 N N . GLU A 1 263 ? -7.214 -4.854 37.248 1.00 86.75 263 GLU A N 1
ATOM 1909 C CA . GLU A 1 263 ? -6.322 -5.772 36.524 1.00 86.75 263 GLU A CA 1
ATOM 1910 C C . GLU A 1 263 ? -5.583 -6.739 37.455 1.00 86.75 263 GLU A C 1
ATOM 1912 O O . GLU A 1 263 ? -4.993 -7.726 37.009 1.00 86.75 263 GLU A O 1
ATOM 1917 N N . ALA A 1 264 ? -5.606 -6.469 38.762 1.00 77.75 264 ALA A N 1
ATOM 1918 C CA . ALA A 1 264 ? -5.007 -7.351 39.736 1.00 77.75 264 ALA A CA 1
ATOM 1919 C C . ALA A 1 264 ? -5.725 -8.701 39.771 1.00 77.75 264 ALA A C 1
ATOM 1921 O O . ALA A 1 264 ? -6.950 -8.736 39.943 1.00 77.75 264 ALA A O 1
ATOM 1922 N N . PRO A 1 265 ? -4.991 -9.832 39.686 1.00 67.38 265 PRO A N 1
ATOM 1923 C CA . PRO A 1 265 ? -5.574 -11.116 40.018 1.00 67.38 265 PRO A CA 1
ATOM 1924 C C . PRO A 1 265 ? -6.176 -10.972 41.409 1.00 67.38 265 PRO A C 1
ATOM 1926 O O . PRO A 1 265 ? -5.460 -10.654 42.362 1.00 67.38 265 PRO A O 1
ATOM 1929 N N . LYS A 1 266 ? -7.492 -11.170 41.530 1.00 65.69 266 LYS A N 1
ATOM 1930 C CA . LYS A 1 266 ? -8.130 -11.287 42.837 1.00 65.69 266 LYS A CA 1
ATOM 1931 C C . LYS A 1 266 ? -7.521 -12.522 43.476 1.00 65.69 266 LYS A C 1
ATOM 1933 O O . LYS A 1 266 ? -7.944 -13.640 43.198 1.00 65.69 266 LYS A O 1
ATOM 1938 N N . THR A 1 267 ? -6.472 -12.335 44.268 1.00 54.38 267 THR A N 1
ATOM 1939 C CA . THR A 1 267 ? -5.985 -13.364 45.167 1.00 54.38 267 THR A CA 1
ATOM 1940 C C . THR A 1 267 ? -7.164 -13.664 46.064 1.00 54.38 267 THR A C 1
ATOM 1942 O O . THR A 1 267 ? -7.556 -12.822 46.875 1.00 54.38 267 THR A O 1
ATOM 1945 N N . ASP A 1 268 ? -7.778 -14.830 45.857 1.00 46.59 268 ASP A N 1
ATOM 1946 C CA . ASP A 1 268 ? -8.775 -15.379 46.760 1.00 46.59 268 ASP A CA 1
ATOM 1947 C C . ASP A 1 268 ? -8.100 -15.470 48.127 1.00 46.59 268 ASP A C 1
ATOM 1949 O O . ASP A 1 268 ? -7.392 -16.427 48.445 1.00 46.59 268 ASP A O 1
ATOM 1953 N N . SER A 1 269 ? -8.238 -14.407 48.919 1.00 40.56 269 SER A N 1
ATOM 1954 C CA . SER A 1 269 ? -7.807 -14.409 50.304 1.00 40.56 269 SER A CA 1
ATOM 1955 C C . SER A 1 269 ? -8.520 -15.586 50.956 1.00 40.56 269 SER A C 1
ATOM 1957 O O . SER A 1 269 ? -9.740 -15.702 50.782 1.00 40.56 269 SER A O 1
ATOM 1959 N N . PRO A 1 270 ? -7.799 -16.485 51.653 1.00 39.22 270 PRO A N 1
ATOM 1960 C CA . PRO A 1 270 ? -8.420 -17.626 52.299 1.00 39.22 270 PRO A CA 1
ATOM 1961 C C . PRO A 1 270 ? -9.554 -17.092 53.162 1.00 39.22 270 PRO A C 1
ATOM 1963 O O . PRO A 1 270 ? -9.332 -16.267 54.048 1.00 39.22 270 PRO A O 1
ATOM 1966 N N . THR A 1 271 ? -10.777 -17.496 52.819 1.00 37.22 271 THR A N 1
ATOM 1967 C CA . THR A 1 271 ? -11.990 -17.048 53.490 1.00 37.22 271 THR A CA 1
ATOM 1968 C C . THR A 1 271 ? -11.788 -17.253 54.989 1.00 37.22 271 THR A C 1
ATOM 1970 O O . THR A 1 271 ? -11.623 -18.402 55.408 1.00 37.22 271 THR A O 1
ATOM 1973 N N . PRO A 1 272 ? -11.753 -16.193 55.816 1.00 39.62 272 PRO A N 1
ATOM 1974 C CA . PRO A 1 272 ? -11.724 -16.390 57.249 1.00 39.62 272 PRO A CA 1
ATOM 1975 C C . PRO A 1 272 ? -13.031 -17.088 57.614 1.00 39.62 272 PRO A C 1
ATOM 1977 O O . PRO A 1 272 ? -14.120 -16.575 57.353 1.00 39.62 272 PRO A O 1
ATOM 1980 N N . THR A 1 273 ? -12.916 -18.293 58.166 1.00 40.09 273 THR A N 1
ATOM 1981 C CA . THR A 1 273 ? -14.024 -19.053 58.740 1.00 40.09 273 THR A CA 1
ATOM 1982 C C . THR A 1 273 ? -14.704 -18.186 59.799 1.00 40.09 273 THR A C 1
ATOM 1984 O O . THR A 1 273 ? -14.243 -18.095 60.935 1.00 40.09 273 THR A O 1
ATOM 1987 N N . ALA A 1 274 ? -15.780 -17.499 59.419 1.00 38.44 274 ALA A N 1
ATOM 1988 C CA . ALA A 1 274 ? -16.535 -16.651 60.322 1.00 38.44 274 ALA A CA 1
ATOM 1989 C C . ALA A 1 274 ? -17.469 -17.518 61.176 1.00 38.44 274 ALA A C 1
ATOM 1991 O O . ALA A 1 274 ? -18.452 -18.083 60.695 1.00 38.44 274 ALA A O 1
ATOM 1992 N N . SER A 1 275 ? -17.142 -17.596 62.466 1.00 39.59 275 SER A N 1
ATOM 1993 C CA . SER A 1 275 ? -18.075 -17.950 63.532 1.00 39.59 275 SER A CA 1
ATOM 1994 C C . SER A 1 275 ? -19.265 -16.990 63.513 1.00 39.59 275 SER A C 1
ATOM 1996 O O . SER A 1 275 ? -19.103 -15.773 63.439 1.00 39.59 275 SER A O 1
ATOM 1998 N N . ALA A 1 276 ? -20.463 -17.557 63.608 1.00 40.62 276 ALA A N 1
ATOM 1999 C CA . ALA A 1 276 ? -21.719 -16.837 63.688 1.00 40.62 276 ALA A CA 1
ATOM 2000 C C . ALA A 1 276 ? -21.783 -15.942 64.935 1.00 40.62 276 ALA A C 1
ATOM 2002 O O . ALA A 1 276 ? -21.671 -16.440 66.054 1.00 40.62 276 ALA A O 1
ATOM 2003 N N . GLN A 1 277 ? -22.085 -14.651 64.762 1.00 32.91 277 GLN A N 1
ATOM 2004 C CA . GLN A 1 277 ? -22.788 -13.909 65.803 1.00 32.91 277 GLN A CA 1
ATOM 2005 C C . GLN A 1 277 ? -23.646 -12.763 65.251 1.00 32.91 277 GLN A C 1
ATOM 2007 O O . GLN A 1 277 ? -23.230 -11.937 64.447 1.00 32.91 277 GLN A O 1
ATOM 2012 N N . SER A 1 278 ? -24.886 -12.788 65.726 1.00 39.53 278 SER A N 1
ATOM 2013 C CA . SER A 1 278 ? -26.002 -11.863 65.546 1.00 39.53 278 SER A CA 1
ATOM 2014 C C . SER A 1 278 ? -25.704 -10.428 66.004 1.00 39.53 278 SER A C 1
ATOM 2016 O O . SER A 1 278 ? -25.138 -10.245 67.081 1.00 39.53 278 SER A O 1
ATOM 2018 N N . SER A 1 279 ? -26.182 -9.411 65.269 1.00 36.91 279 SER A N 1
ATOM 2019 C CA . SER A 1 279 ? -27.274 -8.505 65.711 1.00 36.91 279 SER A CA 1
ATOM 2020 C C . SER A 1 279 ? -27.427 -7.219 64.860 1.00 36.91 279 SER A C 1
ATOM 2022 O O . SER A 1 279 ? -26.451 -6.676 64.365 1.00 36.91 279 SER A O 1
ATOM 2024 N N . ARG A 1 280 ? -28.702 -6.794 64.699 1.00 35.00 280 ARG A N 1
ATOM 2025 C CA . ARG A 1 280 ? -29.300 -5.433 64.533 1.00 35.00 280 ARG A CA 1
ATOM 2026 C C . ARG A 1 280 ? -28.381 -4.299 64.024 1.00 35.00 280 ARG A C 1
ATOM 2028 O O . ARG A 1 280 ? -27.366 -4.021 64.632 1.00 35.00 280 ARG A O 1
ATOM 2035 N N . GLY A 1 281 ? -28.694 -3.500 63.002 1.00 38.31 281 GLY A N 1
ATOM 2036 C CA . GLY A 1 281 ? -29.971 -2.933 62.558 1.00 38.31 281 GLY A CA 1
ATOM 2037 C C . GLY A 1 281 ? -29.927 -1.407 62.736 1.00 38.31 281 GLY A C 1
ATOM 2038 O O . GLY A 1 281 ? -30.072 -0.962 63.865 1.00 38.31 281 GLY A O 1
ATOM 2039 N N . VAL A 1 282 ? -29.743 -0.621 61.662 1.00 33.50 282 VAL A N 1
ATOM 2040 C CA . VAL A 1 282 ? -30.005 0.837 61.616 1.00 33.50 282 VAL A CA 1
ATOM 2041 C C . VAL A 1 282 ? -30.379 1.240 60.185 1.00 33.50 282 VAL A C 1
ATOM 2043 O O . VAL A 1 282 ? -29.638 0.993 59.237 1.00 33.50 282 VAL A O 1
ATOM 2046 N N . THR A 1 283 ? -31.547 1.862 60.059 1.00 37.50 283 THR A N 1
ATOM 2047 C CA . THR A 1 283 ? -32.122 2.440 58.841 1.00 37.50 283 THR A CA 1
ATOM 2048 C C . THR A 1 283 ? -31.670 3.895 58.713 1.00 37.50 283 THR A C 1
ATOM 2050 O O . THR A 1 283 ? -31.890 4.666 59.645 1.00 37.50 283 THR A O 1
ATOM 2053 N N . SER A 1 284 ? -31.120 4.292 57.562 1.00 33.84 284 SER A N 1
ATOM 2054 C CA . SER A 1 284 ? -30.881 5.703 57.220 1.00 33.84 284 SER A CA 1
ATOM 2055 C C . SER A 1 284 ? -31.447 6.015 55.837 1.00 33.84 284 SER A C 1
ATOM 2057 O O . SER A 1 284 ? -30.878 5.662 54.809 1.00 33.84 284 SER A O 1
ATOM 2059 N N . THR A 1 285 ? -32.600 6.678 55.832 1.00 36.44 285 THR A N 1
ATOM 2060 C CA . THR A 1 285 ? -33.245 7.320 54.680 1.00 36.44 285 THR A CA 1
ATOM 2061 C C . THR A 1 285 ? -32.428 8.521 54.206 1.00 36.44 285 THR A C 1
ATOM 2063 O O . THR A 1 285 ? -32.181 9.438 54.988 1.00 36.44 285 THR A O 1
ATOM 2066 N N . THR A 1 286 ? -32.062 8.558 52.922 1.00 34.81 286 THR A N 1
ATOM 2067 C CA . THR A 1 286 ? -31.494 9.749 52.269 1.00 34.81 286 THR A CA 1
ATOM 2068 C C . THR A 1 286 ? -32.433 10.229 51.166 1.00 34.81 286 THR A C 1
ATOM 2070 O O . THR A 1 286 ? -32.690 9.538 50.182 1.00 34.81 286 THR A O 1
ATOM 2073 N N . THR A 1 287 ? -32.975 11.424 51.372 1.00 35.97 287 THR A N 1
ATOM 2074 C CA . THR A 1 287 ? -33.895 12.148 50.492 1.00 35.97 287 THR A CA 1
ATOM 2075 C C . THR A 1 287 ? -33.145 12.677 49.266 1.00 35.97 287 THR A C 1
ATOM 2077 O O . THR A 1 287 ? -32.200 13.449 49.416 1.00 35.97 287 THR A O 1
ATOM 2080 N N . LYS A 1 288 ? -33.562 12.294 48.051 1.00 35.59 288 LYS A N 1
ATOM 2081 C CA . LYS A 1 288 ? -33.013 12.821 46.790 1.00 35.59 288 LYS A CA 1
ATOM 2082 C C . LYS A 1 288 ? -33.975 13.862 46.210 1.00 35.59 288 LYS A C 1
ATOM 2084 O O . LYS A 1 288 ? -35.100 13.541 45.839 1.00 35.59 288 LYS A O 1
ATOM 2089 N N . VAL A 1 289 ? -33.524 15.113 46.178 1.00 33.16 289 VAL A N 1
ATOM 2090 C CA . VAL A 1 289 ? -34.236 16.271 45.621 1.00 33.16 289 VAL A CA 1
ATOM 2091 C C . VAL A 1 289 ? -34.153 16.221 44.092 1.00 33.16 289 VAL A C 1
ATOM 2093 O O . VAL A 1 289 ? -33.065 16.096 43.535 1.00 33.16 289 VAL A O 1
ATOM 2096 N N . SER A 1 290 ? -35.307 16.301 43.425 1.00 35.09 290 SER A N 1
ATOM 2097 C CA . SER A 1 290 ? -35.423 16.481 41.973 1.00 35.09 290 SER A CA 1
ATOM 2098 C C . SER A 1 290 ? -35.428 17.969 41.637 1.00 35.09 290 SER A C 1
ATOM 2100 O O . SER A 1 290 ? -36.280 18.704 42.131 1.00 35.09 290 SER A O 1
ATOM 2102 N N . SER A 1 291 ? -34.508 18.405 40.779 1.00 32.97 291 SER A N 1
ATOM 2103 C CA . SER A 1 291 ? -34.514 19.731 40.158 1.00 32.97 291 SER A CA 1
ATOM 2104 C C . SER A 1 291 ? -34.913 19.604 38.687 1.00 32.97 291 SER A C 1
ATOM 2106 O O . SER A 1 291 ? -34.158 19.088 37.866 1.00 32.97 291 SER A O 1
ATOM 2108 N N . THR A 1 292 ? -36.117 20.072 38.372 1.00 38.97 292 THR A N 1
ATOM 2109 C CA . THR A 1 292 ? -36.637 20.316 37.023 1.00 38.97 292 THR A CA 1
ATOM 2110 C C . THR A 1 292 ? -36.027 21.590 36.441 1.00 38.97 292 THR A C 1
ATOM 2112 O O . THR A 1 292 ? -36.294 22.680 36.947 1.00 38.97 292 THR A O 1
ATOM 2115 N N . SER A 1 293 ? -35.268 21.460 35.353 1.00 34.69 293 SER A N 1
ATOM 2116 C CA . SER A 1 293 ? -34.777 22.582 34.545 1.00 34.69 293 SER A CA 1
ATOM 2117 C C . SER A 1 293 ? -35.572 22.649 33.240 1.00 34.69 293 SER A C 1
ATOM 2119 O O . SER A 1 293 ? -35.438 21.786 32.374 1.00 34.69 293 SER A O 1
ATOM 2121 N N . ALA A 1 294 ? -36.424 23.666 33.112 1.00 43.00 294 ALA A N 1
ATOM 2122 C CA . ALA A 1 294 ? -37.132 23.985 31.878 1.00 43.00 294 ALA A CA 1
ATOM 2123 C C . ALA A 1 294 ? -36.154 24.615 30.874 1.00 43.00 294 ALA A C 1
ATOM 2125 O O . ALA A 1 294 ? -35.546 25.643 31.164 1.00 43.00 294 ALA A O 1
ATOM 2126 N N . SER A 1 295 ? -36.010 23.995 29.702 1.00 38.25 295 SER A N 1
ATOM 2127 C CA . SER A 1 295 ? -35.179 24.495 28.602 1.00 38.25 295 SER A CA 1
ATOM 2128 C C . SER A 1 295 ? -36.089 24.950 27.466 1.00 38.25 295 SER A C 1
ATOM 2130 O O . SER A 1 295 ? -36.813 24.150 26.879 1.00 38.25 295 SER A O 1
ATOM 2132 N N . SER A 1 296 ? -36.073 26.249 27.187 1.00 41.03 296 SER A N 1
ATOM 2133 C CA . SER A 1 296 ? -36.758 26.902 26.073 1.00 41.03 296 SER A CA 1
ATOM 2134 C C . SER A 1 296 ? -36.117 26.515 24.737 1.00 41.03 296 SER A C 1
ATOM 2136 O O . SER A 1 296 ? -34.960 26.849 24.485 1.00 41.03 296 SER A O 1
ATOM 2138 N N . SER A 1 297 ? -36.869 25.830 23.877 1.00 34.94 297 SER A N 1
ATOM 2139 C CA . SER A 1 297 ? -36.454 25.421 22.534 1.00 34.94 297 SER A CA 1
ATOM 2140 C C . SER A 1 297 ? -36.700 26.532 21.507 1.00 34.94 297 SER A C 1
ATOM 2142 O O . SER A 1 297 ? -37.848 26.821 21.165 1.00 34.94 297 SER A O 1
ATOM 2144 N N . SER A 1 298 ? -35.630 27.130 20.983 1.00 39.25 298 SER A N 1
ATOM 2145 C CA . SER A 1 298 ? -35.645 27.923 19.752 1.00 39.25 298 SER A CA 1
ATOM 2146 C C . SER A 1 298 ? -35.484 26.987 18.549 1.00 39.25 298 SER A C 1
ATOM 2148 O O . SER A 1 298 ? -34.426 26.403 18.321 1.00 39.25 298 SER A O 1
ATOM 2150 N N . SER A 1 299 ? -36.559 26.812 17.783 1.00 38.03 299 SER A N 1
ATOM 2151 C CA . SER A 1 299 ? -36.605 25.967 16.588 1.00 38.03 299 SER A CA 1
ATOM 2152 C C . SER A 1 299 ? -35.857 26.620 15.421 1.00 38.03 299 SER A C 1
ATOM 2154 O O . SER A 1 299 ? -36.426 27.387 14.646 1.00 38.03 299 SER A O 1
ATOM 2156 N N . SER A 1 300 ? -34.569 26.308 15.313 1.00 44.81 300 SER A N 1
ATOM 2157 C CA . SER A 1 300 ? -33.777 26.449 14.091 1.00 44.81 300 SER A CA 1
ATOM 2158 C C . SER A 1 300 ? -34.088 25.248 13.194 1.00 44.81 300 SER A C 1
ATOM 2160 O O . SER A 1 300 ? -33.711 24.123 13.519 1.00 44.81 300 SER A O 1
ATOM 2162 N N . SER A 1 301 ? -34.838 25.451 12.107 1.00 48.47 301 SER A N 1
ATOM 2163 C CA . SER A 1 301 ? -35.132 24.398 11.130 1.00 48.47 301 SER A CA 1
ATOM 2164 C C . SER A 1 301 ? -33.870 24.092 10.326 1.00 48.47 301 SER A C 1
ATOM 2166 O O . SER A 1 301 ? -33.600 24.717 9.299 1.00 48.47 301 SER A O 1
ATOM 2168 N N . THR A 1 302 ? -33.068 23.157 10.823 1.00 62.00 302 THR A N 1
ATOM 2169 C CA . THR A 1 302 ? -31.939 22.602 10.080 1.00 62.00 302 THR A CA 1
ATOM 2170 C C . THR A 1 302 ? -32.501 21.868 8.857 1.00 62.00 302 THR A C 1
ATOM 2172 O O . THR A 1 302 ? -33.457 21.102 9.017 1.00 62.00 302 THR A O 1
ATOM 2175 N N . PRO A 1 303 ? -31.993 22.116 7.637 1.00 68.69 303 PRO A N 1
ATOM 2176 C CA . PRO A 1 303 ? -32.450 21.400 6.451 1.00 68.69 303 PRO A CA 1
ATOM 2177 C C . PRO A 1 303 ? -32.320 19.892 6.678 1.00 68.69 303 PRO A C 1
ATOM 2179 O O . PRO A 1 303 ? -31.272 19.406 7.098 1.00 68.69 303 PRO A O 1
ATOM 2182 N N . THR A 1 304 ? -33.410 19.162 6.446 1.00 84.69 304 THR A N 1
ATOM 2183 C CA . THR A 1 304 ? -33.446 17.707 6.600 1.00 84.69 304 THR A CA 1
ATOM 2184 C C . THR A 1 304 ? -32.557 17.079 5.531 1.00 84.69 304 THR A C 1
ATOM 2186 O O . THR A 1 304 ? -32.890 17.107 4.346 1.00 84.69 304 THR A O 1
ATOM 2189 N N . GLU A 1 305 ? -31.409 16.536 5.938 1.00 91.62 305 GLU A N 1
ATOM 2190 C CA . GLU A 1 305 ? -30.551 15.759 5.044 1.00 91.62 305 GLU A CA 1
ATOM 2191 C C . GLU A 1 305 ? -31.331 14.554 4.505 1.00 91.62 305 GLU A C 1
ATOM 2193 O O . GLU A 1 305 ? -31.944 13.804 5.265 1.00 91.62 305 GLU A O 1
ATOM 2198 N N . THR A 1 306 ? -31.330 14.375 3.184 1.00 90.50 306 THR A N 1
ATOM 2199 C CA . THR A 1 306 ? -31.979 13.221 2.549 1.00 90.50 306 THR A CA 1
ATOM 2200 C C . THR A 1 306 ? -31.096 11.983 2.737 1.00 90.50 306 THR A C 1
ATOM 2202 O O . THR A 1 306 ? -29.904 12.059 2.429 1.00 90.50 306 THR A O 1
ATOM 2205 N N . PRO A 1 307 ? -31.634 10.854 3.235 1.00 93.00 307 PRO A N 1
ATOM 2206 C CA . PRO A 1 307 ? -30.883 9.607 3.314 1.00 93.00 307 PRO A CA 1
ATOM 2207 C C . PRO A 1 307 ? -30.418 9.137 1.931 1.00 93.00 307 PRO A C 1
ATOM 2209 O O . PRO A 1 307 ? -31.176 9.187 0.964 1.00 93.00 307 PRO A O 1
ATOM 2212 N N . MET A 1 308 ? -29.178 8.664 1.851 1.00 89.12 308 MET A N 1
ATOM 2213 C CA . MET A 1 308 ? -28.572 8.061 0.665 1.00 89.12 308 MET A CA 1
ATOM 2214 C C . MET A 1 308 ? -28.209 6.610 0.960 1.00 89.12 308 MET A C 1
ATOM 2216 O O . MET A 1 308 ? -28.019 6.245 2.119 1.00 89.12 308 MET A O 1
ATOM 2220 N N . HIS A 1 309 ? -28.082 5.796 -0.084 1.00 87.88 309 HIS A N 1
ATOM 2221 C CA . HIS A 1 309 ? -27.637 4.418 0.059 1.00 87.88 309 HIS A CA 1
ATOM 2222 C C . HIS A 1 309 ? -26.128 4.366 0.342 1.00 87.88 309 HIS A C 1
ATOM 2224 O O . HIS A 1 309 ? -25.329 4.960 -0.393 1.00 87.88 309 HIS A O 1
ATOM 2230 N N . TYR A 1 310 ? -25.748 3.681 1.417 1.00 89.88 310 TYR A N 1
ATOM 2231 C CA . TYR A 1 310 ? -24.381 3.516 1.889 1.00 89.88 310 TYR A CA 1
ATOM 2232 C C . TYR A 1 310 ? -24.001 2.042 1.969 1.00 89.88 310 TYR A C 1
ATOM 2234 O O . TYR A 1 310 ? -24.744 1.217 2.496 1.00 89.88 310 TYR A O 1
ATOM 2242 N N . TYR A 1 311 ? -22.780 1.766 1.531 1.00 88.81 311 TYR A N 1
ATOM 2243 C CA . TYR A 1 311 ? -22.067 0.520 1.734 1.00 88.81 311 TYR A CA 1
ATOM 2244 C C . TYR A 1 311 ? -21.074 0.723 2.874 1.00 88.81 311 TYR A C 1
ATOM 2246 O O . TYR A 1 311 ? -20.193 1.591 2.822 1.00 88.81 311 TYR A O 1
ATOM 2254 N N . ILE A 1 312 ? -21.224 -0.085 3.915 1.00 91.81 312 ILE A N 1
ATOM 2255 C CA . ILE A 1 312 ? -20.344 -0.104 5.074 1.00 91.81 312 ILE A CA 1
ATOM 2256 C C . ILE A 1 312 ? -19.630 -1.438 5.080 1.00 91.81 312 ILE A C 1
ATOM 2258 O O . ILE A 1 312 ? -20.268 -2.481 5.101 1.00 91.81 312 ILE A O 1
ATOM 2262 N N . ILE A 1 313 ? -18.307 -1.416 5.066 1.00 87.56 313 ILE A N 1
ATOM 2263 C CA . ILE A 1 313 ? -17.506 -2.638 5.140 1.00 87.56 313 ILE A CA 1
ATOM 2264 C C . ILE A 1 313 ? -16.774 -2.603 6.483 1.00 87.56 313 ILE A C 1
ATOM 2266 O O . ILE A 1 313 ? -16.362 -1.527 6.938 1.00 87.56 313 ILE A O 1
ATOM 2270 N N . THR A 1 314 ? -16.664 -3.753 7.142 1.00 88.56 314 THR A N 1
ATOM 2271 C CA . THR A 1 314 ? -15.912 -3.941 8.390 1.00 88.56 314 THR A CA 1
ATOM 2272 C C . THR A 1 314 ? -14.503 -4.457 8.125 1.00 88.56 314 THR A C 1
ATOM 2274 O O . THR A 1 314 ? -14.194 -4.954 7.043 1.00 88.56 314 THR A O 1
ATOM 2277 N N . GLU A 1 315 ? -13.631 -4.350 9.125 1.00 83.00 315 GLU A N 1
ATOM 2278 C CA . GLU A 1 315 ? -12.335 -5.018 9.130 1.00 83.00 315 GLU A CA 1
ATOM 2279 C C . GLU A 1 315 ? -12.519 -6.535 9.019 1.00 83.00 315 GLU A C 1
ATOM 2281 O O . GLU A 1 315 ? -13.436 -7.106 9.614 1.00 83.00 315 GLU A O 1
ATOM 2286 N N . TYR A 1 316 ? -11.637 -7.192 8.263 1.00 73.56 316 TYR A N 1
ATOM 2287 C CA . TYR A 1 316 ? -11.609 -8.653 8.184 1.00 73.56 316 TYR A CA 1
ATOM 2288 C C . TYR A 1 316 ? -11.573 -9.284 9.567 1.00 73.56 316 TYR A C 1
ATOM 2290 O O . TYR A 1 316 ? -10.933 -8.760 10.478 1.00 73.56 316 TYR A O 1
ATOM 2298 N N . GLU A 1 317 ? -12.234 -10.425 9.696 1.00 80.19 317 GLU A N 1
ATOM 2299 C CA . GLU A 1 317 ? -12.367 -11.170 10.941 1.00 80.19 317 GLU A CA 1
ATOM 2300 C C . GLU A 1 317 ? -12.980 -10.355 12.086 1.00 80.19 317 GLU A C 1
ATOM 2302 O O . GLU A 1 317 ? -12.943 -10.801 13.235 1.00 80.19 317 GLU A O 1
ATOM 2307 N N . THR A 1 318 ? -13.627 -9.212 11.800 1.00 86.38 318 THR A N 1
ATOM 2308 C CA . THR A 1 318 ? -14.519 -8.574 12.772 1.00 86.38 318 THR A CA 1
ATOM 2309 C C . THR A 1 318 ? -15.481 -9.654 13.273 1.00 86.38 318 THR A C 1
ATOM 2311 O O . THR A 1 318 ? -16.169 -10.286 12.467 1.00 86.38 318 THR A O 1
ATOM 2314 N N . PRO A 1 319 ? -15.515 -9.952 14.584 1.00 91.50 319 PRO A N 1
ATOM 2315 C CA . PRO A 1 319 ? -16.347 -11.029 15.093 1.00 91.50 319 PRO A CA 1
ATOM 2316 C C . PRO A 1 319 ? -17.811 -10.810 14.712 1.00 91.50 319 PRO A C 1
ATOM 2318 O O . PRO A 1 319 ? -18.324 -9.703 14.877 1.00 91.50 319 PRO A O 1
ATOM 2321 N N . LEU A 1 320 ? -18.499 -11.868 14.270 1.00 92.00 320 LEU A N 1
ATOM 2322 C CA . LEU A 1 320 ? -19.892 -11.777 13.816 1.00 92.00 320 LEU A CA 1
ATOM 2323 C C . LEU A 1 320 ? -20.794 -11.081 14.849 1.00 92.00 320 LEU A C 1
ATOM 2325 O O . LEU A 1 320 ? -21.562 -10.200 14.493 1.00 92.00 320 LEU A O 1
ATOM 2329 N N . ALA A 1 321 ? -20.617 -11.378 16.138 1.00 94.12 321 ALA A N 1
ATOM 2330 C CA . ALA A 1 321 ? -21.375 -10.734 17.212 1.00 94.12 321 ALA A CA 1
ATOM 2331 C C . ALA A 1 321 ? -21.133 -9.211 17.320 1.00 94.12 321 ALA A C 1
ATOM 2333 O O . ALA A 1 321 ? -22.033 -8.465 17.705 1.00 94.12 321 ALA A O 1
ATOM 2334 N N . ILE A 1 322 ? -19.925 -8.730 16.996 1.00 94.81 322 ILE A N 1
ATOM 2335 C CA . ILE A 1 322 ? -19.626 -7.289 16.944 1.00 94.81 322 ILE A CA 1
ATOM 2336 C C . ILE A 1 322 ? -20.324 -6.665 15.737 1.00 94.81 322 ILE A C 1
ATOM 2338 O O . ILE A 1 322 ? -20.924 -5.602 15.874 1.00 94.81 322 ILE A O 1
ATOM 2342 N N . PHE A 1 323 ? -20.292 -7.340 14.588 1.00 96.12 323 PHE A N 1
ATOM 2343 C CA . PHE A 1 323 ? -20.963 -6.883 13.376 1.00 96.12 323 PHE A CA 1
ATOM 2344 C C . PHE A 1 323 ? -22.494 -6.842 13.521 1.00 96.12 323 PHE A C 1
ATOM 2346 O O . PHE A 1 323 ? -23.119 -5.842 13.184 1.00 96.12 323 PHE A O 1
ATOM 2353 N N . GLU A 1 324 ? -23.106 -7.873 14.101 1.00 96.31 324 GLU A N 1
ATOM 2354 C CA . GLU A 1 324 ? -24.547 -7.909 14.379 1.00 96.31 324 GLU A CA 1
ATOM 2355 C C . GLU A 1 324 ? -24.963 -6.791 15.340 1.00 96.31 324 GLU A C 1
ATOM 2357 O O . GLU A 1 324 ? -25.961 -6.108 15.114 1.00 96.31 324 GLU A O 1
ATOM 2362 N N . LYS A 1 325 ? -24.171 -6.548 16.393 1.00 96.75 325 LYS A N 1
ATOM 2363 C CA . LYS A 1 325 ? -24.407 -5.422 17.302 1.00 96.75 325 LYS A CA 1
ATOM 2364 C C . LYS A 1 325 ? -24.287 -4.082 16.578 1.00 96.75 325 LYS A C 1
ATOM 2366 O O . LYS A 1 325 ? -25.105 -3.196 16.792 1.00 96.75 325 LYS A O 1
ATOM 2371 N N . PHE A 1 326 ? -23.284 -3.942 15.720 1.00 97.44 326 PHE A N 1
ATOM 2372 C CA . PHE A 1 326 ? -23.093 -2.756 14.898 1.00 97.44 326 PHE A CA 1
ATOM 2373 C C . PHE A 1 326 ? -24.303 -2.477 14.003 1.00 97.44 326 PHE A C 1
ATOM 2375 O O . PHE A 1 326 ? -24.810 -1.361 14.009 1.00 97.44 326 PHE A O 1
ATOM 2382 N N . ILE A 1 327 ? -24.813 -3.493 13.308 1.00 98.00 327 ILE A N 1
ATOM 2383 C CA . ILE A 1 327 ? -26.023 -3.398 12.484 1.00 98.00 327 ILE A CA 1
ATOM 2384 C C . ILE A 1 327 ? -27.203 -2.855 13.304 1.00 98.00 327 ILE A C 1
ATOM 2386 O O . ILE A 1 327 ? -27.882 -1.916 12.890 1.00 98.00 327 ILE A O 1
ATOM 2390 N N . GLN A 1 328 ? -27.415 -3.409 14.500 1.00 97.88 328 GLN A N 1
ATOM 2391 C CA . GLN A 1 328 ? -28.473 -2.954 15.402 1.00 97.88 328 GLN A CA 1
ATOM 2392 C C . GLN A 1 328 ? -28.268 -1.501 15.854 1.00 97.88 328 GLN A C 1
ATOM 2394 O O . GLN A 1 328 ? -29.222 -0.726 15.883 1.00 97.88 328 GLN A O 1
ATOM 2399 N N . ASP A 1 329 ? -27.033 -1.105 16.163 1.00 96.38 329 ASP A N 1
ATOM 2400 C CA . ASP A 1 329 ? -26.709 0.258 16.591 1.00 96.38 329 ASP A CA 1
ATOM 2401 C C . ASP A 1 329 ? -26.863 1.304 15.464 1.00 96.38 329 ASP A C 1
ATOM 2403 O O . ASP A 1 329 ? -27.111 2.485 15.741 1.00 96.38 329 ASP A O 1
ATOM 2407 N N . VAL A 1 330 ? -26.666 0.907 14.202 1.00 96.75 330 VAL A N 1
ATOM 2408 C CA . VAL A 1 330 ? -26.707 1.818 13.048 1.00 96.75 330 VAL A CA 1
ATOM 2409 C C . VAL A 1 330 ? -28.127 2.277 12.760 1.00 96.75 330 VAL A C 1
ATOM 2411 O O . VAL A 1 330 ? -28.369 3.487 12.712 1.00 96.75 330 VAL A O 1
ATOM 2414 N N . ASP A 1 331 ? -29.044 1.329 12.586 1.00 96.50 331 ASP A N 1
ATOM 2415 C CA . ASP A 1 331 ? -30.417 1.579 12.137 1.00 96.50 331 ASP A CA 1
ATOM 2416 C C . ASP A 1 331 ? -31.430 0.535 12.650 1.00 96.50 331 ASP A C 1
ATOM 2418 O O . ASP A 1 331 ? -32.542 0.451 12.134 1.00 96.50 331 ASP A O 1
ATOM 2422 N N . GLY A 1 332 ? -31.067 -0.276 13.651 1.00 96.44 332 GLY A N 1
ATOM 2423 C CA . GLY A 1 332 ? -31.910 -1.369 14.143 1.00 96.44 332 GLY A CA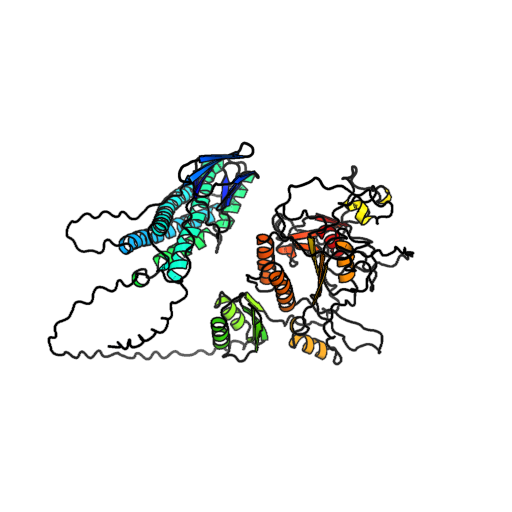 1
ATOM 2424 C C . GLY A 1 332 ? -31.947 -2.600 13.231 1.00 96.44 332 GLY A C 1
ATOM 2425 O O . GLY A 1 332 ? -32.833 -3.439 13.380 1.00 96.44 332 GLY A O 1
ATOM 2426 N N . GLY A 1 333 ? -31.013 -2.724 12.283 1.00 95.50 333 GLY A N 1
ATOM 2427 C CA . GLY A 1 333 ? -30.957 -3.852 11.353 1.00 95.50 333 GLY A CA 1
ATOM 2428 C C . GLY A 1 333 ? -31.936 -3.773 10.191 1.00 95.50 333 GLY A C 1
ATOM 2429 O O . GLY A 1 333 ? -32.404 -4.806 9.719 1.00 95.50 333 GLY A O 1
ATOM 2430 N N . VAL A 1 334 ? -32.272 -2.558 9.757 1.00 96.56 334 VAL A N 1
ATOM 2431 C CA . VAL A 1 334 ? -33.185 -2.320 8.626 1.00 96.56 334 VAL A CA 1
ATOM 2432 C C . VAL A 1 334 ? -32.510 -2.592 7.279 1.00 96.56 334 VAL A C 1
ATOM 2434 O O . VAL A 1 334 ? -33.172 -3.020 6.333 1.00 96.56 334 VAL A O 1
ATOM 2437 N N . GLY A 1 335 ? -31.211 -2.323 7.186 1.00 93.88 335 GLY A N 1
ATOM 2438 C CA . GLY A 1 335 ? -30.387 -2.591 6.018 1.00 93.88 335 GLY A CA 1
ATOM 2439 C C . GLY A 1 335 ? -30.151 -4.078 5.739 1.00 93.88 335 GLY A C 1
ATOM 2440 O O . GLY A 1 335 ? -30.661 -4.978 6.406 1.00 93.88 335 GLY A O 1
ATOM 2441 N N . LYS A 1 336 ? -29.342 -4.342 4.717 1.00 94.44 336 LYS A N 1
ATOM 2442 C CA . LYS A 1 336 ? -28.995 -5.683 4.250 1.00 94.44 336 LYS A CA 1
ATOM 2443 C C . LYS A 1 336 ? -27.564 -6.016 4.656 1.00 94.44 336 LYS A C 1
ATOM 2445 O O . LYS A 1 336 ? -26.625 -5.308 4.306 1.00 94.44 336 LYS A O 1
ATOM 2450 N N . ALA A 1 337 ? -27.406 -7.113 5.386 1.00 93.81 337 ALA A N 1
ATOM 2451 C CA . ALA A 1 337 ? -26.108 -7.652 5.762 1.00 93.81 337 ALA A CA 1
ATOM 2452 C C . ALA A 1 337 ? -25.656 -8.726 4.762 1.00 93.81 337 ALA A C 1
ATOM 2454 O O . ALA A 1 337 ? -26.423 -9.633 4.442 1.00 93.81 337 ALA A O 1
ATOM 2455 N N . ASP A 1 338 ? -24.404 -8.649 4.323 1.00 89.44 338 ASP A N 1
ATOM 2456 C CA . ASP A 1 338 ? -23.714 -9.692 3.567 1.00 89.44 338 ASP A CA 1
ATOM 2457 C C . ASP A 1 338 ? -22.465 -10.123 4.349 1.00 89.44 338 ASP A C 1
ATOM 2459 O O . ASP A 1 338 ? -21.537 -9.343 4.575 1.00 89.44 338 ASP A O 1
ATOM 2463 N N . VAL A 1 339 ? -22.484 -11.367 4.829 1.00 89.00 339 VAL A N 1
ATOM 2464 C CA . VAL A 1 339 ? -21.419 -11.965 5.638 1.00 89.00 339 VAL A CA 1
ATOM 2465 C C . VAL A 1 339 ? -20.717 -13.015 4.790 1.00 89.00 339 VAL A C 1
ATOM 2467 O O . VAL A 1 339 ? -21.264 -14.084 4.517 1.00 89.00 339 VAL A O 1
ATOM 2470 N N . ARG A 1 340 ? -19.476 -12.722 4.405 1.00 82.75 340 ARG A N 1
ATOM 2471 C CA . ARG A 1 340 ? -18.604 -13.610 3.629 1.00 82.75 340 ARG A CA 1
ATOM 2472 C C . ARG A 1 340 ? -17.483 -14.142 4.519 1.00 82.75 340 ARG A C 1
ATOM 2474 O O . ARG A 1 340 ? -17.292 -13.667 5.637 1.00 82.75 340 ARG A O 1
ATOM 2481 N N . SER A 1 341 ? -16.733 -15.139 4.043 1.00 72.88 341 SER A N 1
ATOM 2482 C CA . SER A 1 341 ? -15.617 -15.717 4.808 1.00 72.88 341 SER A CA 1
ATOM 2483 C C . SER A 1 341 ? -14.601 -14.632 5.179 1.00 72.88 341 SER A C 1
ATOM 2485 O O . SER A 1 341 ? -13.844 -14.161 4.334 1.00 72.88 341 SER A O 1
ATOM 2487 N N . GLY A 1 342 ? -14.647 -14.215 6.445 1.00 68.38 342 GLY A N 1
ATOM 2488 C CA . GLY A 1 342 ? -13.803 -13.186 7.033 1.00 68.38 342 GLY A CA 1
ATOM 2489 C C . GLY A 1 342 ? -14.219 -11.735 6.771 1.00 68.38 342 GLY A C 1
ATOM 2490 O O . GLY A 1 342 ? -13.629 -10.866 7.380 1.00 68.38 342 GLY A O 1
ATOM 2491 N N . TRP A 1 343 ? -15.242 -11.419 5.975 1.00 76.06 343 TRP A N 1
ATOM 2492 C CA . TRP A 1 343 ? -15.645 -10.023 5.723 1.00 76.06 343 TRP A CA 1
ATOM 2493 C C . TRP A 1 343 ? -17.120 -9.815 5.980 1.00 76.06 343 TRP A C 1
ATOM 2495 O O . TRP A 1 343 ? -17.923 -10.701 5.689 1.00 76.06 343 TRP A O 1
ATOM 2505 N N . GLN A 1 344 ? -17.485 -8.626 6.456 1.00 90.12 344 GLN A N 1
ATOM 2506 C CA . GLN A 1 344 ? -18.884 -8.242 6.511 1.00 90.12 344 GLN A CA 1
ATOM 2507 C C . GLN A 1 344 ? -19.139 -6.898 5.846 1.00 90.12 344 GLN A C 1
ATOM 2509 O O . GLN A 1 344 ? -18.371 -5.942 5.969 1.00 90.12 344 GLN A O 1
ATOM 2514 N N . ILE A 1 345 ? -20.249 -6.859 5.125 1.00 90.25 345 ILE A N 1
ATOM 2515 C CA . ILE A 1 345 ? -20.751 -5.702 4.409 1.00 90.25 345 ILE A CA 1
ATOM 2516 C C . ILE A 1 345 ? -22.153 -5.427 4.934 1.00 90.25 345 ILE A C 1
ATOM 2518 O O . ILE A 1 345 ? -22.959 -6.343 5.104 1.00 90.25 345 ILE A O 1
ATOM 2522 N N . TYR A 1 346 ? -22.448 -4.161 5.182 1.00 94.50 346 TYR A N 1
ATOM 2523 C CA . TYR A 1 346 ? -23.773 -3.691 5.527 1.00 94.50 346 TYR A CA 1
ATOM 2524 C C . TYR A 1 346 ? -24.210 -2.585 4.574 1.00 94.50 346 TYR A C 1
ATOM 2526 O O . TYR A 1 346 ? -23.565 -1.542 4.474 1.00 94.50 346 TYR A O 1
ATOM 2534 N N . GLU A 1 347 ? -25.304 -2.833 3.867 1.00 92.12 347 GLU A N 1
ATOM 2535 C CA . GLU A 1 347 ? -25.944 -1.909 2.937 1.00 92.12 347 GLU A CA 1
ATOM 2536 C C . GLU A 1 347 ? -27.135 -1.251 3.646 1.00 92.12 347 GLU A C 1
ATOM 2538 O O . GLU A 1 347 ? -28.056 -1.942 4.082 1.00 92.12 347 GLU A O 1
ATOM 2543 N N . THR A 1 348 ? -27.155 0.073 3.786 1.00 95.19 348 THR A N 1
ATOM 2544 C CA . THR A 1 348 ? -28.252 0.779 4.476 1.00 95.19 348 THR A CA 1
ATOM 2545 C C . THR A 1 348 ? -28.442 2.205 3.954 1.00 95.19 348 THR A C 1
ATOM 2547 O O . THR A 1 348 ? -27.600 2.729 3.233 1.00 95.19 348 THR A O 1
ATOM 2550 N N . ASN A 1 349 ? -29.557 2.850 4.301 1.00 94.00 349 ASN A N 1
ATOM 2551 C CA . ASN A 1 349 ? -29.827 4.242 3.960 1.00 94.00 349 ASN A CA 1
ATOM 2552 C C . ASN A 1 349 ? -29.504 5.159 5.144 1.00 94.00 349 ASN A C 1
ATOM 2554 O O . ASN A 1 349 ? -30.157 5.091 6.184 1.00 94.00 349 ASN A O 1
ATOM 2558 N N . LEU A 1 350 ? -28.534 6.058 4.973 1.00 94.62 350 LEU A N 1
ATOM 2559 C CA . LEU A 1 350 ? -28.076 6.984 6.013 1.00 94.62 350 LEU A CA 1
ATOM 2560 C C . LEU A 1 350 ? -28.026 8.414 5.488 1.00 94.62 350 LEU A C 1
ATOM 2562 O O . LEU A 1 350 ? -27.794 8.651 4.304 1.00 94.62 350 LEU A O 1
ATOM 2566 N N . THR A 1 351 ? -28.204 9.393 6.373 1.00 94.06 351 THR A N 1
ATOM 2567 C CA . T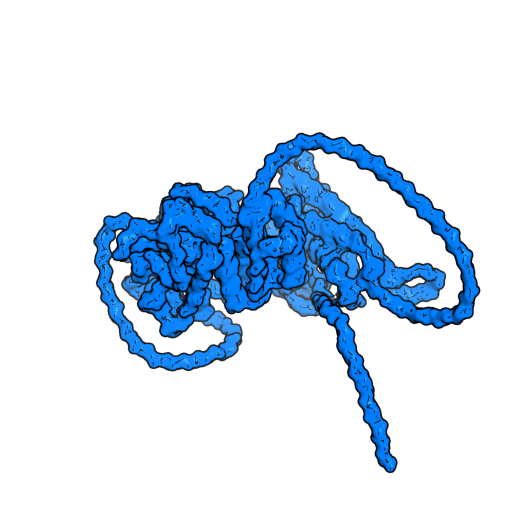HR A 1 351 ? -27.825 10.774 6.055 1.00 94.06 351 THR A CA 1
ATOM 2568 C C . THR A 1 351 ? -26.301 10.893 6.007 1.00 94.06 351 THR A C 1
ATOM 2570 O O . THR A 1 351 ? -25.585 10.089 6.612 1.00 94.06 351 THR A O 1
ATOM 2573 N N . LYS A 1 352 ? -25.787 11.912 5.311 1.00 90.75 352 LYS A N 1
ATOM 2574 C CA . LYS A 1 352 ? -24.339 12.131 5.202 1.00 90.75 352 LYS A CA 1
ATOM 2575 C C . LYS A 1 352 ? -23.698 12.326 6.577 1.00 90.75 352 LYS A C 1
ATOM 2577 O O . LYS A 1 352 ? -22.711 11.666 6.890 1.00 90.75 352 LYS A O 1
ATOM 2582 N N . SER A 1 353 ? -24.303 13.172 7.409 1.00 92.69 353 SER A N 1
ATOM 2583 C CA . SER A 1 353 ? -23.879 13.402 8.795 1.00 92.69 353 SER A CA 1
ATOM 2584 C C . SER A 1 353 ? -23.818 12.109 9.614 1.00 92.69 353 SER A C 1
ATOM 2586 O O . SER A 1 353 ? -22.840 11.860 10.317 1.00 92.69 353 SER A O 1
ATOM 2588 N N . ARG A 1 354 ? -24.828 11.242 9.483 1.00 95.44 354 ARG A N 1
ATOM 2589 C CA . ARG A 1 354 ? -24.881 9.964 10.198 1.00 95.44 354 ARG A CA 1
ATOM 2590 C C . ARG A 1 354 ? -23.809 8.988 9.715 1.00 95.44 354 ARG A C 1
ATOM 2592 O O . ARG A 1 354 ? -23.203 8.302 10.533 1.00 95.44 354 ARG A O 1
ATOM 2599 N N . ALA A 1 355 ? -23.556 8.933 8.410 1.00 93.50 355 ALA A N 1
ATOM 2600 C CA . ALA A 1 355 ? -22.490 8.118 7.834 1.00 93.50 355 ALA A CA 1
ATOM 2601 C C . ALA A 1 355 ? -21.095 8.546 8.337 1.00 93.50 355 ALA A C 1
ATOM 2603 O O . ALA A 1 355 ? -20.282 7.693 8.697 1.00 93.50 355 ALA A O 1
ATOM 2604 N N . GLU A 1 356 ? -20.835 9.855 8.420 1.00 89.31 356 GLU A N 1
ATOM 2605 C CA . GLU A 1 356 ? -19.593 10.408 8.979 1.00 89.31 356 GLU A CA 1
ATOM 2606 C C . GLU A 1 356 ? -19.446 10.093 10.477 1.00 89.31 356 GLU A C 1
ATOM 2608 O O . GLU A 1 356 ? -18.380 9.653 10.912 1.00 89.31 356 GLU A O 1
ATOM 2613 N N . GLU A 1 357 ? -20.524 10.238 11.256 1.00 93.94 357 GLU A N 1
ATOM 2614 C CA . GLU A 1 357 ? -20.556 9.871 12.678 1.00 93.94 357 GLU A CA 1
ATOM 2615 C C . GLU A 1 357 ? -20.231 8.384 12.882 1.00 93.94 357 GLU A C 1
ATOM 2617 O O . GLU A 1 357 ? -19.393 8.035 13.713 1.00 93.94 357 GLU A O 1
ATOM 2622 N N . ILE A 1 358 ? -20.865 7.501 12.104 1.00 95.44 358 ILE A N 1
ATOM 2623 C CA . ILE A 1 358 ? -20.639 6.054 12.165 1.00 95.44 358 ILE A CA 1
ATOM 2624 C C . ILE A 1 358 ? -19.176 5.727 11.849 1.00 95.44 358 ILE A C 1
ATOM 2626 O O . ILE A 1 358 ? -18.545 4.990 12.610 1.00 95.44 358 ILE A O 1
ATOM 2630 N N . LYS A 1 359 ? -18.613 6.319 10.786 1.00 90.69 359 LYS A N 1
ATOM 2631 C CA . LYS A 1 359 ? -17.202 6.132 10.419 1.00 90.69 359 LYS A CA 1
ATOM 2632 C C . LYS A 1 359 ? -16.255 6.562 11.545 1.00 90.69 359 LYS A C 1
ATOM 2634 O O . LYS A 1 359 ? -15.270 5.879 11.799 1.00 90.69 359 LYS A O 1
ATOM 2639 N N . ALA A 1 360 ? -16.551 7.667 12.230 1.00 87.12 360 ALA A N 1
ATOM 2640 C CA . ALA A 1 360 ? -15.736 8.156 13.342 1.00 87.12 360 ALA A CA 1
ATOM 2641 C C . ALA A 1 360 ? -15.881 7.306 14.618 1.00 87.12 360 ALA A C 1
ATOM 2643 O O . ALA A 1 360 ? -14.929 7.164 15.384 1.00 87.12 360 ALA A O 1
ATOM 2644 N N . ARG A 1 361 ? -17.072 6.749 14.863 1.00 94.38 361 ARG A N 1
ATOM 2645 C CA . ARG A 1 361 ? -17.401 6.022 16.096 1.00 94.38 361 ARG A CA 1
ATOM 2646 C C . ARG A 1 361 ? -16.824 4.610 16.145 1.00 94.38 361 ARG A C 1
ATOM 2648 O O . ARG A 1 361 ? -16.453 4.142 17.221 1.00 94.38 361 ARG A O 1
ATOM 2655 N N . TYR A 1 362 ? -16.792 3.909 15.017 1.00 92.62 362 TYR A N 1
ATOM 2656 C CA . TYR A 1 362 ? -16.457 2.488 14.978 1.00 92.62 362 TYR A CA 1
ATOM 2657 C C . TYR A 1 362 ? -15.116 2.267 14.274 1.00 92.62 362 TYR A C 1
ATOM 2659 O O . TYR A 1 362 ? -15.036 2.260 13.053 1.00 92.62 362 TYR A O 1
ATOM 2667 N N . LEU A 1 363 ? -14.059 2.040 15.059 1.00 88.50 363 LEU A N 1
ATOM 2668 C CA . LEU A 1 363 ? -12.688 1.896 14.543 1.00 88.50 363 LEU A CA 1
ATOM 2669 C C . LEU A 1 363 ? -12.462 0.637 13.694 1.00 88.50 363 LEU A C 1
ATOM 2671 O O . LEU A 1 363 ? -11.545 0.622 12.883 1.00 88.50 363 LEU A O 1
ATOM 2675 N N . PHE A 1 364 ? -13.288 -0.401 13.869 1.00 87.38 364 PHE A N 1
ATOM 2676 C CA . PHE A 1 364 ? -13.265 -1.587 13.005 1.00 87.38 364 PHE A CA 1
ATOM 2677 C C . PHE A 1 364 ? -13.985 -1.338 11.674 1.00 87.38 364 PHE A C 1
ATOM 2679 O O . PHE A 1 364 ? -14.075 -2.245 10.850 1.00 87.38 364 PHE A O 1
ATOM 2686 N N . LEU A 1 365 ? -14.565 -0.151 11.458 1.00 88.56 365 LEU A N 1
ATOM 2687 C CA . LEU A 1 365 ? -15.077 0.184 10.145 1.00 88.56 365 LEU A CA 1
ATOM 2688 C C . LEU A 1 365 ? -13.930 0.524 9.235 1.00 88.56 365 LEU A C 1
ATOM 2690 O O . LEU A 1 365 ? -13.052 1.341 9.490 1.00 88.56 365 LEU A O 1
ATOM 2694 N N . VAL A 1 366 ? -14.023 -0.131 8.110 1.00 77.31 366 VAL A N 1
ATOM 2695 C CA . VAL A 1 366 ? -13.094 -0.029 7.031 1.00 77.31 366 VAL A CA 1
ATOM 2696 C C . VAL A 1 366 ? -13.455 1.193 6.200 1.00 77.31 366 VAL A C 1
ATOM 2698 O O . VAL A 1 366 ? -12.601 2.020 5.911 1.00 77.31 366 VAL A O 1
ATOM 2701 N N . THR A 1 367 ? -14.730 1.287 5.821 1.00 82.88 367 THR A N 1
ATOM 2702 C CA . THR A 1 367 ? -15.283 2.240 4.873 1.00 82.88 367 THR A CA 1
ATOM 2703 C C . THR A 1 367 ? -16.722 2.500 5.207 1.00 82.88 367 THR A C 1
ATOM 2705 O O . THR A 1 367 ? -17.437 1.607 5.655 1.00 82.88 367 THR A O 1
ATOM 2708 N N . VAL A 1 368 ? -17.139 3.708 4.875 1.00 88.00 368 VAL A N 1
ATOM 2709 C CA . VAL A 1 368 ? -18.533 4.077 4.725 1.00 88.00 368 VAL A CA 1
ATOM 2710 C C . VAL A 1 368 ? -18.567 4.909 3.450 1.00 88.00 368 VAL A C 1
ATOM 2712 O O . VAL A 1 368 ? -18.040 6.023 3.437 1.00 88.00 368 VAL A O 1
ATOM 2715 N N . TYR A 1 369 ? -19.094 4.355 2.360 1.00 84.50 369 TYR A N 1
ATOM 2716 C CA . TYR A 1 369 ? -19.170 5.053 1.074 1.00 84.50 369 TYR A CA 1
ATOM 2717 C C . TYR A 1 369 ? -20.561 4.941 0.474 1.00 84.50 369 TYR A C 1
ATOM 2719 O O . TYR A 1 369 ? -21.323 4.036 0.792 1.00 84.50 369 TYR A O 1
ATOM 2727 N N . THR A 1 370 ? -20.883 5.882 -0.400 1.00 82.81 370 THR A N 1
ATOM 2728 C CA . THR A 1 370 ? -22.094 5.840 -1.209 1.00 82.81 370 THR A CA 1
ATOM 2729 C C . THR A 1 370 ? -21.691 5.586 -2.654 1.00 82.81 370 THR A C 1
ATOM 2731 O O . THR A 1 370 ? -20.702 6.153 -3.119 1.00 82.81 370 THR A O 1
ATOM 2734 N N . ASP A 1 371 ? -22.430 4.728 -3.356 1.00 67.06 371 ASP A N 1
ATOM 2735 C CA . ASP A 1 371 ? -22.222 4.499 -4.794 1.00 67.06 371 ASP A CA 1
ATOM 2736 C C . ASP A 1 371 ? -22.923 5.567 -5.654 1.00 67.06 371 ASP A C 1
ATOM 2738 O O . ASP A 1 371 ? -22.909 5.526 -6.880 1.00 67.06 371 ASP A O 1
ATOM 2742 N N . VAL A 1 372 ? -23.519 6.581 -5.014 1.00 61.66 372 VAL A N 1
ATOM 2743 C CA . VAL A 1 372 ? -24.132 7.732 -5.683 1.00 61.66 372 VAL A CA 1
ATOM 2744 C C . VAL A 1 372 ? -23.041 8.728 -6.105 1.00 61.66 372 VAL A C 1
ATOM 2746 O O . VAL A 1 372 ? -23.083 9.918 -5.795 1.00 61.66 372 VAL A O 1
ATOM 2749 N N . GLY A 1 373 ? -22.040 8.251 -6.846 1.00 54.72 373 GLY A N 1
ATOM 2750 C CA . GLY A 1 373 ? -21.403 9.098 -7.842 1.00 54.72 373 GLY A CA 1
ATOM 2751 C C . GLY A 1 373 ? -22.486 9.377 -8.871 1.00 54.72 373 GLY A C 1
ATOM 2752 O O . GLY A 1 373 ? -22.894 8.466 -9.584 1.00 54.72 373 GLY A O 1
ATOM 2753 N N . SER A 1 374 ? -23.058 10.583 -8.861 1.00 45.16 374 SER A N 1
ATOM 2754 C CA . SER A 1 374 ? -24.127 10.949 -9.787 1.00 45.16 374 SER A CA 1
ATOM 2755 C C . SER A 1 374 ? -23.701 10.558 -11.196 1.00 45.16 374 SER A C 1
ATOM 2757 O O . SER A 1 374 ? -22.756 11.162 -11.701 1.00 45.16 374 SER A O 1
ATOM 2759 N N . PHE A 1 375 ? -24.386 9.589 -11.809 1.00 43.69 375 PHE A N 1
ATOM 2760 C CA . PHE A 1 375 ? -24.269 9.323 -13.236 1.00 43.69 375 PHE A CA 1
ATOM 2761 C C . PHE A 1 375 ? -24.757 10.594 -13.938 1.00 43.69 375 PHE A C 1
ATOM 2763 O O . PHE A 1 375 ? -25.944 10.777 -14.211 1.00 43.69 375 PHE A O 1
ATOM 2770 N N . ARG A 1 376 ? -23.857 11.558 -14.117 1.00 50.22 376 ARG A N 1
ATOM 2771 C CA . ARG A 1 376 ? -24.083 12.723 -14.961 1.00 50.22 376 ARG A CA 1
ATOM 2772 C C . ARG A 1 376 ? -23.899 12.165 -16.352 1.00 50.22 376 ARG A C 1
ATOM 2774 O O . ARG A 1 376 ? -22.819 11.674 -16.636 1.00 50.22 376 ARG A O 1
ATOM 2781 N N . GLY A 1 377 ? -24.928 12.183 -17.195 1.00 48.44 377 GLY A N 1
ATOM 2782 C CA . GLY A 1 377 ? -24.905 11.558 -18.528 1.00 48.44 377 GLY A CA 1
ATOM 2783 C C . GLY A 1 377 ? -23.729 11.938 -19.453 1.00 48.44 377 GLY A C 1
ATOM 2784 O O . GLY A 1 377 ? -23.623 11.371 -20.529 1.00 48.44 377 GLY A O 1
ATOM 2785 N N . GLU A 1 378 ? -22.847 12.854 -19.044 1.00 47.53 378 GLU A N 1
ATOM 2786 C CA . GLU A 1 378 ? -21.564 13.195 -19.674 1.00 47.53 378 GLU A CA 1
ATOM 2787 C C . GLU A 1 378 ? -20.418 12.207 -19.342 1.00 47.53 378 GLU A C 1
ATOM 2789 O O . GLU A 1 378 ? -19.425 12.161 -20.060 1.00 47.53 378 GLU A O 1
ATOM 2794 N N . GLU A 1 379 ? -20.549 11.367 -18.308 1.00 47.53 379 GLU A N 1
ATOM 2795 C CA . GLU A 1 379 ? -19.542 10.358 -17.931 1.00 47.53 379 GLU A CA 1
ATOM 2796 C C . GLU A 1 379 ? -19.461 9.168 -18.908 1.00 47.53 379 GLU A C 1
ATOM 2798 O O . GLU A 1 379 ? -18.528 8.371 -18.821 1.00 47.53 379 GLU A O 1
ATOM 2803 N N . GLU A 1 380 ? -20.406 9.030 -19.852 1.00 48.97 380 GLU A N 1
ATOM 2804 C CA . GLU A 1 380 ? -20.364 7.970 -20.876 1.00 48.97 380 GLU A CA 1
ATOM 2805 C C . GLU A 1 380 ? -19.149 8.088 -21.818 1.00 48.97 380 GLU A C 1
ATOM 2807 O O . GLU A 1 380 ? -18.762 7.076 -22.407 1.00 48.97 380 GLU A O 1
ATOM 2812 N N . ASP A 1 381 ? -18.529 9.274 -21.903 1.00 48.97 381 ASP A N 1
ATOM 2813 C CA . ASP A 1 381 ? -17.381 9.576 -22.771 1.00 48.97 381 ASP A CA 1
ATOM 2814 C C . ASP A 1 381 ? -16.073 9.852 -22.011 1.00 48.97 381 ASP A C 1
ATOM 2816 O O . ASP A 1 381 ? -15.043 10.129 -22.640 1.00 48.97 381 ASP A O 1
ATOM 2820 N N . GLU A 1 382 ? -16.061 9.763 -20.674 1.00 51.72 382 GLU A N 1
ATOM 2821 C CA . GLU A 1 382 ? -14.808 9.828 -19.922 1.00 51.72 382 GLU A CA 1
ATOM 2822 C C . GLU A 1 382 ? -13.969 8.605 -20.292 1.00 51.72 382 GLU A C 1
ATOM 2824 O O . GLU A 1 382 ? -14.174 7.495 -19.793 1.00 51.72 382 GLU A O 1
ATOM 2829 N N . LYS A 1 383 ? -13.046 8.807 -21.242 1.00 56.78 383 LYS A N 1
ATOM 2830 C CA . LYS A 1 383 ? -12.065 7.812 -21.663 1.00 56.78 383 LYS A CA 1
ATOM 2831 C C . LYS A 1 383 ? -11.466 7.222 -20.405 1.00 56.78 383 LYS A C 1
ATOM 2833 O O . LYS A 1 383 ? -10.814 7.930 -19.640 1.00 56.78 383 LYS A O 1
ATOM 2838 N N . GLU A 1 384 ? -11.708 5.933 -20.202 1.00 57.47 384 GLU A N 1
ATOM 2839 C CA . GLU A 1 384 ? -11.095 5.210 -19.108 1.00 57.47 384 GLU A CA 1
ATOM 2840 C C . GLU A 1 384 ? -9.594 5.527 -19.108 1.00 57.47 384 GLU A C 1
ATOM 2842 O O . GLU A 1 384 ? -8.902 5.316 -20.103 1.00 57.47 384 GLU A O 1
ATOM 2847 N N . MET A 1 385 ? -9.118 6.080 -17.995 1.00 48.84 385 MET A N 1
ATOM 2848 C CA . MET A 1 385 ? -7.811 6.736 -17.873 1.00 48.84 385 MET A CA 1
ATOM 2849 C C . MET A 1 385 ? -6.627 5.825 -18.248 1.00 48.84 385 MET A C 1
ATOM 2851 O O . MET A 1 385 ? -5.559 6.299 -18.647 1.00 48.84 385 MET A O 1
ATOM 2855 N N . PHE A 1 386 ? -6.848 4.510 -18.163 1.00 51.97 386 PHE A N 1
ATOM 2856 C CA . PHE A 1 386 ? -5.882 3.450 -18.453 1.00 51.97 386 PHE A CA 1
ATOM 2857 C C . PHE A 1 386 ? -6.197 2.665 -19.727 1.00 51.97 386 PHE A C 1
ATOM 2859 O O . PHE A 1 386 ? -5.414 1.795 -20.109 1.00 51.97 386 PHE A O 1
ATOM 2866 N N . ARG A 1 387 ? -7.304 2.971 -20.416 1.00 52.44 387 ARG A N 1
ATOM 2867 C CA . ARG A 1 387 ? -7.620 2.341 -21.696 1.00 52.44 387 ARG A CA 1
ATOM 2868 C C . ARG A 1 387 ? -6.570 2.781 -22.695 1.00 52.44 387 ARG A C 1
ATOM 2870 O O . ARG A 1 387 ? -6.347 3.973 -22.927 1.00 52.44 387 ARG A O 1
ATOM 2877 N N . ALA A 1 388 ? -5.894 1.801 -23.267 1.00 44.81 388 ALA A N 1
ATOM 2878 C CA . ALA A 1 388 ? -4.974 2.086 -24.338 1.00 44.81 388 ALA A CA 1
ATOM 2879 C C . ALA A 1 388 ? -5.727 2.647 -25.561 1.00 44.81 388 ALA A C 1
ATOM 2881 O O . ALA A 1 388 ? -6.925 2.436 -25.761 1.00 44.81 388 ALA A O 1
ATOM 2882 N N . VAL A 1 389 ? -5.023 3.445 -26.348 1.00 44.50 389 VAL A N 1
ATOM 2883 C CA . VAL A 1 389 ? -5.583 4.243 -27.431 1.00 44.50 389 VAL A CA 1
ATOM 2884 C C . VAL A 1 389 ? -5.540 3.430 -28.721 1.00 44.50 389 VAL A C 1
ATOM 2886 O O . VAL A 1 389 ? -4.513 2.840 -29.068 1.00 44.50 389 VAL A O 1
ATOM 2889 N N . SER A 1 390 ? -6.670 3.397 -29.429 1.00 39.00 390 SER A N 1
ATOM 2890 C CA . SER A 1 390 ? -6.770 2.743 -30.734 1.00 39.00 390 SER A CA 1
ATOM 2891 C C . SER A 1 390 ? -5.834 3.412 -31.743 1.00 39.00 390 SER A C 1
ATOM 2893 O O . SER A 1 390 ? -5.679 4.639 -31.749 1.00 39.00 390 SER A O 1
ATOM 2895 N N . ARG A 1 391 ? -5.192 2.612 -32.597 1.00 40.34 391 ARG A N 1
ATOM 2896 C CA . ARG A 1 391 ? -4.336 3.117 -33.675 1.00 40.34 391 ARG A CA 1
ATOM 2897 C C . ARG A 1 391 ? -5.188 3.952 -34.641 1.00 40.34 391 ARG A C 1
ATOM 2899 O O . ARG A 1 391 ? -6.181 3.462 -35.172 1.00 40.34 391 ARG A O 1
ATOM 2906 N N . ILE A 1 392 ? -4.787 5.194 -34.922 1.00 35.81 392 ILE A N 1
ATOM 2907 C CA . ILE A 1 392 ? -5.260 5.874 -36.137 1.00 35.81 392 ILE A CA 1
ATOM 2908 C C . ILE A 1 392 ? -4.679 5.060 -37.301 1.00 35.81 392 ILE A C 1
ATOM 2910 O O . ILE A 1 392 ? -3.465 4.879 -37.367 1.00 35.81 392 ILE A O 1
ATOM 2914 N N . HIS A 1 393 ? -5.553 4.473 -38.122 1.00 27.38 393 HIS A N 1
ATOM 2915 C CA . HIS A 1 393 ? -5.212 3.487 -39.149 1.00 27.38 393 HIS A CA 1
ATOM 2916 C C . HIS A 1 393 ? -4.054 3.929 -40.062 1.00 27.38 393 HIS A C 1
ATOM 2918 O O . HIS A 1 393 ? -4.246 4.793 -40.908 1.00 27.38 393 HIS A O 1
ATOM 2924 N N . ASP A 1 394 ? -2.928 3.217 -39.973 1.00 28.05 394 ASP A N 1
ATOM 2925 C CA . ASP A 1 394 ? -2.043 2.929 -41.104 1.00 28.05 394 ASP A CA 1
ATOM 2926 C C . ASP A 1 394 ? -1.974 1.397 -41.242 1.00 28.05 394 ASP A C 1
ATOM 2928 O O . ASP A 1 394 ? -1.565 0.676 -40.328 1.00 28.05 394 ASP A O 1
ATOM 2932 N N . THR A 1 395 ? -2.490 0.878 -42.355 1.00 28.41 395 THR A N 1
ATOM 2933 C CA . THR A 1 395 ? -2.762 -0.548 -42.606 1.00 28.41 395 THR A CA 1
ATOM 2934 C C . THR A 1 395 ? -1.489 -1.375 -42.803 1.00 28.41 395 THR A C 1
ATOM 2936 O O . THR A 1 395 ? -0.763 -1.125 -43.764 1.00 28.41 395 THR A O 1
ATOM 2939 N N . TRP A 1 396 ? -1.258 -2.406 -41.980 1.00 28.56 396 TRP A N 1
ATOM 2940 C CA . TRP A 1 396 ? -0.227 -3.435 -42.203 1.00 28.56 396 TRP A CA 1
ATOM 2941 C C . TRP A 1 396 ? -0.777 -4.845 -41.917 1.00 28.56 396 TRP A C 1
ATOM 2943 O O . TRP A 1 396 ? -1.386 -5.079 -40.877 1.00 28.56 396 TRP A O 1
ATOM 2953 N N . ASN A 1 3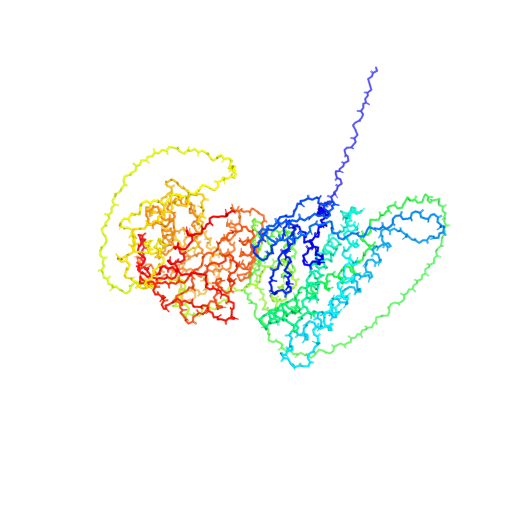97 ? -0.559 -5.772 -42.859 1.00 28.77 397 ASN A N 1
ATOM 2954 C CA . ASN A 1 397 ? -0.968 -7.182 -42.806 1.00 28.77 397 ASN A CA 1
ATOM 2955 C C . ASN A 1 397 ? 0.083 -8.032 -42.067 1.00 28.77 397 ASN A C 1
ATOM 2957 O O . ASN A 1 397 ? 1.265 -7.935 -42.397 1.00 28.77 397 ASN A O 1
ATOM 2961 N N . LEU A 1 398 ? -0.334 -8.917 -41.151 1.00 30.92 398 LEU A N 1
ATOM 2962 C CA . LEU A 1 398 ? 0.535 -9.931 -40.533 1.00 30.92 398 LEU A CA 1
ATOM 2963 C C . LEU A 1 398 ? 0.093 -11.349 -40.934 1.00 30.92 398 LEU A C 1
ATOM 2965 O O . LEU A 1 398 ? -1.072 -11.709 -40.776 1.00 30.92 398 LEU A O 1
ATOM 2969 N N . ALA A 1 399 ? 1.037 -12.141 -41.449 1.00 28.66 399 ALA A N 1
ATOM 2970 C CA . ALA A 1 399 ? 0.879 -13.553 -41.800 1.00 28.66 399 ALA A CA 1
ATOM 2971 C C . ALA A 1 399 ? 1.343 -14.459 -40.641 1.00 28.66 399 ALA A C 1
ATOM 2973 O O . ALA A 1 399 ? 2.320 -14.141 -39.964 1.00 28.66 399 ALA A O 1
ATOM 2974 N N . GLY A 1 400 ? 0.625 -15.563 -40.411 1.00 27.20 400 GLY A N 1
ATOM 2975 C CA . GLY A 1 400 ? 0.811 -16.468 -39.271 1.00 27.20 400 GLY A CA 1
ATOM 2976 C C . GLY A 1 400 ? 1.943 -17.493 -39.409 1.00 27.20 400 GLY A C 1
ATOM 2977 O O . GLY A 1 400 ? 2.455 -17.741 -40.500 1.00 27.20 400 GLY A O 1
ATOM 2978 N N . SER A 1 401 ? 2.291 -18.130 -38.286 1.00 28.72 401 SER A N 1
ATOM 2979 C CA . SER A 1 401 ? 3.151 -19.319 -38.240 1.00 28.72 401 SER A CA 1
ATOM 2980 C C . SER A 1 401 ? 2.565 -20.388 -37.314 1.00 28.72 401 SER A C 1
ATOM 2982 O O . SER A 1 401 ? 2.288 -20.111 -36.147 1.00 28.72 401 SER A O 1
ATOM 2984 N N . GLU A 1 402 ? 2.418 -21.605 -37.836 1.00 28.27 402 GLU A N 1
ATOM 2985 C CA . GLU A 1 402 ? 2.064 -22.829 -37.107 1.00 28.27 402 GLU A CA 1
ATOM 2986 C C . GLU A 1 402 ? 3.303 -23.473 -36.454 1.00 28.27 402 GLU A C 1
ATOM 2988 O O . GLU A 1 402 ? 4.403 -23.416 -37.005 1.00 28.27 402 GLU A O 1
ATOM 2993 N N . GLY A 1 403 ? 3.121 -24.144 -35.310 1.00 27.81 403 GLY A N 1
ATOM 2994 C CA . GLY A 1 403 ? 4.151 -24.954 -34.652 1.00 27.81 403 GLY A CA 1
ATOM 2995 C C . GLY A 1 403 ? 3.548 -26.078 -33.801 1.00 27.81 403 GLY A C 1
ATOM 2996 O O . GLY A 1 403 ? 2.598 -25.854 -33.059 1.00 27.81 403 GLY A O 1
ATOM 2997 N N . ALA A 1 404 ? 4.085 -27.289 -33.967 1.00 26.56 404 ALA A N 1
ATOM 2998 C CA . ALA A 1 404 ? 3.521 -28.582 -33.572 1.00 26.56 404 ALA A CA 1
ATOM 2999 C C . ALA A 1 404 ? 3.651 -28.949 -32.074 1.00 26.56 404 ALA A C 1
ATOM 3001 O O . ALA A 1 404 ? 4.614 -28.578 -31.407 1.00 26.56 404 ALA A O 1
ATOM 3002 N N . TYR A 1 405 ? 2.683 -29.737 -31.586 1.00 29.64 405 TYR A N 1
ATOM 3003 C CA . TYR A 1 405 ? 2.549 -30.244 -30.213 1.00 29.64 405 TYR A CA 1
ATOM 3004 C C . TYR A 1 405 ? 3.340 -31.545 -29.966 1.00 29.64 405 TYR A C 1
ATOM 3006 O O . TYR A 1 405 ? 3.276 -32.469 -30.775 1.00 29.64 405 TYR A O 1
ATOM 3014 N N . ASP A 1 406 ? 3.974 -31.653 -28.793 1.00 26.97 406 ASP A N 1
ATOM 3015 C CA . ASP A 1 406 ? 4.413 -32.915 -28.176 1.00 26.97 406 ASP A CA 1
ATOM 3016 C C . ASP A 1 406 ? 3.955 -32.941 -26.704 1.00 26.97 406 ASP A C 1
ATOM 3018 O O . ASP A 1 406 ? 3.998 -31.925 -26.007 1.00 26.97 406 ASP A O 1
ATOM 3022 N N . SER A 1 407 ? 3.457 -34.088 -26.239 1.00 28.81 407 SER A N 1
ATOM 3023 C CA . SER A 1 407 ? 2.769 -34.255 -24.953 1.00 28.81 407 SER A CA 1
ATOM 3024 C C . SER A 1 407 ? 3.520 -35.225 -24.039 1.00 28.81 407 SER A C 1
ATOM 3026 O O . SER A 1 407 ? 3.670 -36.399 -24.376 1.00 28.81 407 SER A O 1
ATOM 3028 N N . GLN A 1 408 ? 3.919 -34.774 -22.845 1.00 28.75 408 GLN A N 1
ATOM 3029 C CA . GLN A 1 408 ? 4.489 -35.616 -21.779 1.00 28.75 408 GLN A CA 1
ATOM 3030 C C . GLN A 1 408 ? 3.697 -35.464 -20.461 1.00 28.75 408 GLN A C 1
ATOM 3032 O O . GLN A 1 408 ? 3.141 -34.392 -20.204 1.00 28.75 408 GLN A O 1
ATOM 3037 N N . PRO A 1 409 ? 3.621 -36.504 -19.600 1.00 31.03 409 PRO A N 1
ATOM 3038 C CA . PRO A 1 409 ? 2.718 -36.525 -18.451 1.00 31.03 409 PRO A CA 1
ATOM 3039 C C . PRO A 1 409 ? 3.291 -35.861 -17.183 1.00 31.03 409 PRO A C 1
ATOM 3041 O O . PRO A 1 409 ? 4.456 -36.032 -16.822 1.00 31.03 409 PRO A O 1
ATOM 3044 N N . ARG A 1 410 ? 2.405 -35.147 -16.473 1.00 30.61 410 ARG A N 1
ATOM 3045 C CA . ARG A 1 410 ? 2.614 -34.378 -15.228 1.00 30.61 410 ARG A CA 1
ATOM 3046 C C . ARG A 1 410 ? 3.118 -35.236 -14.044 1.00 30.61 410 ARG A C 1
ATOM 3048 O O . ARG A 1 410 ? 2.534 -36.273 -13.732 1.00 30.61 410 ARG A O 1
ATOM 3055 N N . LYS A 1 411 ? 4.120 -34.740 -13.299 1.00 31.94 411 LYS A N 1
ATOM 3056 C CA . LYS A 1 411 ? 4.497 -35.200 -11.940 1.00 31.94 411 LYS A CA 1
ATOM 3057 C C . LYS A 1 411 ? 4.081 -34.169 -10.879 1.00 31.94 411 LYS A C 1
ATOM 3059 O O . LYS A 1 411 ? 4.099 -32.972 -11.140 1.00 31.94 411 LYS A O 1
ATOM 3064 N N . LYS A 1 412 ? 3.698 -34.660 -9.691 1.00 33.44 412 LYS A N 1
ATOM 3065 C CA . LYS A 1 412 ? 3.237 -33.875 -8.526 1.00 33.44 412 LYS A CA 1
ATOM 3066 C C . LYS A 1 412 ? 4.370 -33.046 -7.881 1.00 33.44 412 LYS A C 1
ATOM 3068 O O . LYS A 1 412 ? 5.515 -33.495 -7.936 1.00 33.44 412 LYS A O 1
ATOM 3073 N N . PRO A 1 413 ? 4.066 -31.905 -7.226 1.00 38.31 413 PRO A N 1
ATOM 3074 C CA . PRO A 1 413 ? 5.073 -31.027 -6.634 1.00 38.31 413 PRO A CA 1
ATOM 3075 C C . PRO A 1 413 ? 5.633 -31.625 -5.338 1.00 38.31 413 PRO A C 1
ATOM 3077 O O . PRO A 1 413 ? 4.879 -31.979 -4.431 1.00 38.31 413 PRO A O 1
ATOM 3080 N N . GLY A 1 414 ? 6.960 -31.738 -5.268 1.00 33.25 414 GLY A N 1
ATOM 3081 C CA . GLY A 1 414 ? 7.706 -32.019 -4.044 1.00 33.25 414 GLY A CA 1
ATOM 3082 C C . GLY A 1 414 ? 8.055 -30.726 -3.305 1.00 33.25 414 GLY A C 1
ATOM 3083 O O . GLY A 1 414 ? 8.206 -29.670 -3.912 1.00 33.25 414 GLY A O 1
ATOM 3084 N N . THR A 1 415 ? 8.172 -30.828 -1.986 1.00 32.59 415 THR A N 1
ATOM 3085 C CA . THR A 1 415 ? 8.561 -29.765 -1.052 1.00 32.59 415 THR A CA 1
ATOM 3086 C C . THR A 1 415 ? 9.940 -29.190 -1.396 1.00 32.59 415 THR A C 1
ATOM 3088 O O . THR A 1 415 ? 10.940 -29.905 -1.339 1.00 32.59 415 THR A O 1
ATOM 3091 N N . SER A 1 416 ? 9.972 -27.907 -1.761 1.00 32.94 416 SER A N 1
ATOM 3092 C CA . SER A 1 416 ? 11.157 -27.153 -2.186 1.00 32.94 416 SER A CA 1
ATOM 3093 C C . SER A 1 416 ? 12.058 -26.792 -1.002 1.00 32.94 416 SER A C 1
ATOM 3095 O O . SER A 1 416 ? 11.681 -25.997 -0.145 1.00 32.94 416 SER A O 1
ATOM 3097 N N . THR A 1 417 ? 13.269 -27.342 -0.984 1.00 34.47 417 THR A N 1
ATOM 3098 C CA . THR A 1 417 ? 14.422 -26.821 -0.237 1.00 34.47 417 THR A CA 1
ATOM 3099 C C . THR A 1 417 ? 14.940 -25.551 -0.916 1.00 34.47 417 THR A C 1
ATOM 3101 O O . THR A 1 417 ? 15.038 -25.526 -2.139 1.00 34.47 417 THR A O 1
ATOM 3104 N N . PHE A 1 418 ? 15.263 -24.513 -0.138 1.00 34.41 418 PHE A N 1
ATOM 3105 C CA . PHE A 1 418 ? 15.860 -23.255 -0.609 1.00 34.41 418 PHE A CA 1
ATOM 3106 C C . PHE A 1 418 ? 17.036 -23.516 -1.573 1.00 34.41 418 PHE A C 1
ATOM 3108 O O . PHE A 1 418 ? 17.960 -24.252 -1.229 1.00 34.41 418 PHE A O 1
ATOM 3115 N N . PHE A 1 419 ? 16.967 -22.959 -2.786 1.00 39.62 419 PHE A N 1
ATOM 3116 C CA . PHE A 1 419 ? 17.951 -23.164 -3.852 1.00 39.62 419 PHE A CA 1
ATOM 3117 C C . PHE A 1 419 ? 19.131 -22.192 -3.724 1.00 39.62 419 PHE A C 1
ATOM 3119 O O . PHE A 1 419 ? 18.928 -20.986 -3.593 1.00 39.62 419 PHE A O 1
ATOM 3126 N N . ASP A 1 420 ? 20.353 -22.716 -3.850 1.00 36.09 420 ASP A N 1
ATOM 3127 C CA . ASP A 1 420 ? 21.545 -21.930 -4.178 1.00 36.09 420 ASP A CA 1
ATOM 3128 C C . ASP A 1 420 ? 21.321 -21.176 -5.505 1.00 36.09 420 ASP A C 1
ATOM 3130 O O . ASP A 1 420 ? 20.873 -21.758 -6.498 1.00 36.09 420 ASP A O 1
ATOM 3134 N N . LEU A 1 421 ? 21.629 -19.876 -5.537 1.00 43.81 421 LEU A N 1
ATOM 3135 C CA . LEU A 1 421 ? 21.458 -19.025 -6.719 1.00 43.81 421 LEU A CA 1
ATOM 3136 C C . LEU A 1 421 ? 22.467 -19.411 -7.817 1.00 43.81 421 LEU A C 1
ATOM 3138 O O . LEU A 1 421 ? 23.616 -18.971 -7.810 1.00 43.81 421 LEU A O 1
ATOM 3142 N N . VAL A 1 422 ? 22.038 -20.225 -8.783 1.00 50.78 422 VAL A N 1
ATOM 3143 C CA . VAL A 1 422 ? 22.816 -20.526 -9.995 1.00 50.78 422 VAL A CA 1
ATOM 3144 C C . VAL A 1 422 ? 22.662 -19.367 -10.994 1.00 50.78 422 VAL A C 1
ATOM 3146 O O . VAL A 1 422 ? 21.530 -18.942 -11.245 1.00 50.78 422 VAL A O 1
ATOM 3149 N N . PRO A 1 423 ? 23.755 -18.842 -11.587 1.00 57.38 423 PRO A N 1
ATOM 3150 C CA . PRO A 1 423 ? 23.672 -17.866 -12.673 1.00 57.38 423 PRO A CA 1
ATOM 3151 C C . PRO A 1 423 ? 22.783 -18.390 -13.807 1.00 57.38 423 PRO A C 1
ATOM 3153 O O . PRO A 1 423 ? 23.031 -19.473 -14.338 1.00 57.38 423 PRO A O 1
ATOM 3156 N N . ARG A 1 424 ? 21.739 -17.636 -14.160 1.00 65.69 424 ARG A N 1
ATOM 3157 C CA . ARG A 1 424 ? 20.768 -18.043 -15.184 1.00 65.69 424 ARG A CA 1
ATOM 3158 C C . ARG A 1 424 ? 21.354 -17.864 -16.582 1.00 65.69 424 ARG A C 1
ATOM 3160 O O . ARG A 1 424 ? 22.102 -16.913 -16.825 1.00 65.69 424 ARG A O 1
ATOM 3167 N N . ALA A 1 425 ? 21.037 -18.782 -17.491 1.00 77.31 425 ALA A N 1
ATOM 3168 C CA . ALA A 1 425 ? 21.497 -18.696 -18.868 1.00 77.31 425 ALA A CA 1
ATOM 3169 C C . ALA A 1 425 ? 20.552 -17.800 -19.682 1.00 77.31 425 ALA A C 1
ATOM 3171 O O . ALA A 1 425 ? 19.331 -17.918 -19.602 1.00 77.31 425 ALA A O 1
ATOM 3172 N N . LEU A 1 426 ? 21.121 -16.922 -20.509 1.00 80.94 426 LEU A N 1
ATOM 3173 C CA . LEU A 1 426 ? 20.347 -16.182 -21.503 1.00 80.94 426 LEU A CA 1
ATOM 3174 C C . LEU A 1 426 ? 20.152 -17.066 -22.737 1.00 80.94 426 LEU A C 1
ATOM 3176 O O . LEU A 1 426 ? 21.120 -17.592 -23.293 1.00 80.94 426 LEU A O 1
ATOM 3180 N N . LEU A 1 427 ? 18.906 -17.220 -23.181 1.00 78.75 427 LEU A N 1
ATOM 3181 C CA . LEU A 1 427 ? 18.594 -17.872 -24.447 1.00 78.75 427 LEU A CA 1
ATOM 3182 C C . LEU A 1 427 ? 19.152 -17.036 -25.601 1.00 78.75 427 LEU A C 1
ATOM 3184 O O . LEU A 1 427 ? 19.058 -15.806 -25.602 1.00 78.75 427 LEU A O 1
ATOM 3188 N N . SER A 1 428 ? 19.706 -17.713 -26.610 1.00 69.88 428 SER A N 1
ATOM 3189 C CA . SER A 1 428 ? 20.090 -17.076 -27.870 1.00 69.88 428 SER A CA 1
ATOM 3190 C C . SER A 1 428 ? 18.867 -16.389 -28.472 1.00 69.88 428 SER A C 1
ATOM 3192 O O . SER A 1 428 ? 17.854 -17.046 -28.722 1.00 69.88 428 SER A O 1
ATOM 3194 N N . GLY A 1 429 ? 18.950 -15.074 -28.663 1.00 68.06 429 GLY A N 1
ATOM 3195 C CA . GLY A 1 429 ? 17.775 -14.281 -28.982 1.00 68.06 429 GLY A CA 1
ATOM 3196 C C . GLY A 1 429 ? 17.149 -14.614 -30.330 1.00 68.06 429 GLY A C 1
ATOM 3197 O O . GLY A 1 429 ? 17.845 -14.822 -31.322 1.00 68.06 429 GLY A O 1
ATOM 3198 N N . GLY A 1 430 ? 15.816 -14.643 -30.373 1.00 74.75 430 GLY A N 1
ATOM 3199 C CA . GLY A 1 430 ? 15.078 -14.806 -31.622 1.00 74.75 430 GLY A CA 1
ATOM 3200 C C . GLY A 1 430 ? 15.243 -13.569 -32.506 1.00 74.75 430 GLY A C 1
ATOM 3201 O O . GLY A 1 430 ? 14.821 -12.475 -32.124 1.00 74.75 430 GLY A O 1
ATOM 3202 N N . GLU A 1 431 ? 15.818 -13.727 -33.701 1.00 76.50 431 GLU A N 1
ATOM 3203 C CA . GLU A 1 431 ? 16.029 -12.619 -34.653 1.00 76.50 431 GLU A CA 1
ATOM 3204 C C . GLU A 1 431 ? 14.717 -11.906 -35.031 1.00 76.50 431 GLU A C 1
ATOM 3206 O O . GLU A 1 431 ? 14.696 -10.691 -35.249 1.00 76.50 431 GLU A O 1
ATOM 3211 N N . ASN A 1 432 ? 13.605 -12.646 -35.006 1.00 85.88 432 ASN A N 1
ATOM 3212 C CA . ASN A 1 432 ? 12.265 -12.177 -35.362 1.00 85.88 432 ASN A CA 1
ATOM 3213 C C . ASN A 1 432 ? 11.443 -11.657 -34.171 1.00 85.88 432 ASN A C 1
ATOM 3215 O O . ASN A 1 432 ? 10.241 -11.439 -34.313 1.00 85.88 432 ASN A O 1
ATOM 3219 N N . ALA A 1 433 ? 12.047 -11.464 -32.994 1.00 89.88 433 ALA A N 1
ATOM 3220 C CA . ALA A 1 433 ? 11.331 -10.871 -31.868 1.00 89.88 433 ALA A CA 1
ATOM 3221 C C . ALA A 1 433 ? 10.829 -9.453 -32.219 1.00 89.88 433 ALA A C 1
ATOM 3223 O O . ALA A 1 433 ? 11.539 -8.702 -32.902 1.00 89.88 433 ALA A O 1
ATOM 3224 N N . PRO A 1 434 ? 9.629 -9.055 -31.757 1.00 92.88 434 PRO A N 1
ATOM 3225 C CA . PRO A 1 434 ? 9.118 -7.714 -31.995 1.00 92.88 434 PRO A CA 1
ATOM 3226 C C . PRO A 1 434 ? 10.015 -6.666 -31.328 1.00 92.88 434 PRO A C 1
ATOM 3228 O O . PRO A 1 434 ? 10.695 -6.944 -30.336 1.00 92.88 434 PRO A O 1
ATOM 3231 N N . TYR A 1 435 ? 9.991 -5.444 -31.866 1.00 93.31 435 TYR A N 1
ATOM 3232 C CA . TYR A 1 435 ? 10.894 -4.365 -31.458 1.00 93.31 435 TYR A CA 1
ATOM 3233 C C . TYR A 1 435 ? 10.876 -4.131 -29.935 1.00 93.31 435 TYR A C 1
ATOM 3235 O O . TYR A 1 435 ? 11.917 -3.935 -29.320 1.00 93.31 435 TYR A O 1
ATOM 3243 N N . TRP A 1 436 ? 9.697 -4.205 -29.309 1.00 94.19 436 TRP A N 1
ATOM 3244 C CA . TRP A 1 436 ? 9.525 -3.904 -27.892 1.00 94.19 436 TRP A CA 1
ATOM 3245 C C . TRP A 1 436 ? 10.205 -4.931 -26.984 1.00 94.19 436 TRP A C 1
ATOM 3247 O O . TRP A 1 436 ? 10.694 -4.563 -25.921 1.00 94.19 436 TRP A O 1
ATOM 3257 N N . LYS A 1 437 ? 10.308 -6.196 -27.417 1.00 93.69 437 LYS A N 1
ATOM 3258 C CA . LYS A 1 437 ? 11.108 -7.213 -26.722 1.00 93.69 437 LYS A CA 1
ATOM 3259 C C . LYS A 1 437 ? 12.598 -6.938 -26.883 1.00 93.69 437 LYS A C 1
ATOM 3261 O O . LYS A 1 437 ? 13.343 -6.988 -25.911 1.00 93.69 437 LYS A O 1
ATOM 3266 N N . LYS A 1 438 ? 13.032 -6.602 -28.100 1.00 92.56 438 LYS A N 1
ATOM 3267 C CA . LYS A 1 438 ? 14.436 -6.258 -28.365 1.00 92.56 438 LYS A CA 1
ATOM 3268 C C . LYS A 1 438 ? 14.881 -5.080 -27.501 1.00 92.56 438 LYS A C 1
ATOM 3270 O O . LYS A 1 438 ? 15.880 -5.211 -26.796 1.00 92.56 438 LYS A O 1
ATOM 3275 N N . MET A 1 439 ? 14.085 -4.011 -27.450 1.00 91.75 439 MET A N 1
ATOM 3276 C CA . MET A 1 439 ? 14.376 -2.810 -26.666 1.00 91.75 439 MET A CA 1
ATOM 3277 C C . MET A 1 439 ? 14.608 -3.118 -25.179 1.00 91.75 439 MET A C 1
ATOM 3279 O O . MET A 1 439 ? 15.604 -2.671 -24.621 1.00 91.75 439 MET A O 1
ATOM 3283 N N . ILE A 1 440 ? 13.748 -3.914 -24.530 1.00 91.81 440 ILE A N 1
ATOM 3284 C CA . ILE A 1 440 ? 13.894 -4.197 -23.086 1.00 91.81 440 ILE A CA 1
ATOM 3285 C C . ILE A 1 440 ? 15.100 -5.077 -22.740 1.00 91.81 440 ILE A C 1
ATOM 3287 O O . ILE A 1 440 ? 15.570 -5.043 -21.609 1.00 91.81 440 ILE A O 1
ATOM 3291 N N . SER A 1 441 ? 15.604 -5.861 -23.696 1.00 90.38 441 SER A N 1
ATOM 3292 C CA . SER A 1 441 ? 16.821 -6.665 -23.518 1.00 90.38 441 SER A CA 1
ATOM 3293 C C . SER A 1 441 ? 18.085 -5.980 -24.040 1.00 90.38 441 SER A C 1
ATOM 3295 O O . SER A 1 441 ? 19.180 -6.532 -23.931 1.00 90.38 441 SER A O 1
ATOM 3297 N N . SER A 1 442 ? 17.940 -4.809 -24.663 1.00 87.50 442 SER A N 1
ATOM 3298 C CA . SER A 1 442 ? 19.054 -4.114 -25.294 1.00 87.50 442 SER A CA 1
ATOM 3299 C C . SER A 1 442 ? 19.940 -3.442 -24.248 1.00 87.50 442 SER A C 1
ATOM 3301 O O . SER A 1 442 ? 19.440 -2.894 -23.263 1.00 87.50 442 SER A O 1
ATOM 3303 N N . PRO A 1 443 ? 21.271 -3.448 -24.440 1.00 83.00 443 PRO A N 1
ATOM 3304 C CA . PRO A 1 443 ? 22.159 -2.675 -23.590 1.00 83.00 443 PRO A CA 1
ATOM 3305 C C . PRO A 1 443 ? 21.870 -1.181 -23.753 1.00 83.00 443 PRO A C 1
ATOM 3307 O O . PRO A 1 443 ? 21.452 -0.727 -24.818 1.00 83.00 443 PRO A O 1
ATOM 3310 N N . PHE A 1 444 ? 22.165 -0.404 -22.711 1.00 77.44 444 PHE A N 1
ATOM 3311 C CA . PHE A 1 444 ? 22.003 1.046 -22.749 1.00 77.44 444 PHE A CA 1
ATOM 3312 C C . PHE A 1 444 ? 22.764 1.662 -23.936 1.00 77.44 444 PHE A C 1
ATOM 3314 O O . PHE A 1 444 ? 23.959 1.415 -24.125 1.00 77.44 444 PHE A O 1
ATOM 3321 N N . HIS A 1 445 ? 22.078 2.480 -24.735 1.00 70.75 445 HIS A N 1
ATOM 3322 C CA . HIS A 1 445 ? 22.668 3.095 -25.919 1.00 70.75 445 HIS A CA 1
ATOM 3323 C C . HIS A 1 445 ? 23.424 4.387 -25.591 1.00 70.75 445 HIS A C 1
ATOM 3325 O O . HIS A 1 445 ? 22.992 5.207 -24.783 1.00 70.75 445 HIS A O 1
ATOM 3331 N N . ASN A 1 446 ? 24.531 4.616 -26.300 1.00 66.31 446 ASN A N 1
ATOM 3332 C CA . ASN A 1 446 ? 25.201 5.912 -26.355 1.00 66.31 446 ASN A CA 1
ATOM 3333 C C . ASN A 1 446 ? 25.527 6.252 -27.827 1.00 66.31 446 ASN A C 1
ATOM 3335 O O . ASN A 1 446 ? 26.360 5.560 -28.423 1.00 66.31 446 ASN A O 1
ATOM 3339 N N . PRO A 1 447 ? 24.877 7.254 -28.459 1.00 69.19 447 PRO A N 1
ATOM 3340 C CA . PRO A 1 447 ? 23.832 8.134 -27.921 1.00 69.19 447 PRO A CA 1
ATOM 3341 C C . PRO A 1 447 ? 22.500 7.396 -27.662 1.00 69.19 447 PRO A C 1
ATOM 3343 O O . PRO A 1 447 ? 22.275 6.342 -28.255 1.00 69.19 447 PRO A O 1
ATOM 3346 N N . PRO A 1 448 ? 21.617 7.945 -26.805 1.00 65.19 448 PRO A N 1
ATOM 3347 C CA . PRO A 1 448 ? 20.438 7.243 -26.283 1.00 65.19 448 PRO A CA 1
ATOM 3348 C C . PRO A 1 448 ? 19.316 6.995 -27.304 1.00 65.19 448 PRO A C 1
ATOM 3350 O O . PRO A 1 448 ? 18.409 6.229 -27.010 1.00 65.19 448 PRO A O 1
ATOM 3353 N N . LEU A 1 449 ? 19.364 7.624 -28.484 1.00 70.81 449 LEU A N 1
ATOM 3354 C CA . LEU A 1 449 ? 18.321 7.522 -29.509 1.00 70.81 449 LEU A CA 1
ATOM 3355 C C . LEU A 1 449 ? 18.871 6.833 -30.758 1.00 70.81 449 LEU A C 1
ATOM 3357 O O . LEU A 1 449 ? 19.726 7.392 -31.454 1.00 70.81 449 LEU A O 1
ATOM 3361 N N . LYS A 1 450 ? 18.373 5.630 -31.050 1.00 71.06 450 LYS A N 1
ATOM 3362 C CA . LYS A 1 450 ? 18.636 4.895 -32.292 1.00 71.06 450 LYS A CA 1
ATOM 3363 C C . LYS A 1 450 ? 17.362 4.189 -32.768 1.00 71.06 450 LYS A C 1
ATOM 3365 O O . LYS A 1 450 ? 16.484 3.913 -31.956 1.00 71.06 450 LYS A O 1
ATOM 3370 N N . PRO A 1 451 ? 17.239 3.902 -34.075 1.00 77.94 451 PRO A N 1
ATOM 3371 C CA . PRO A 1 451 ? 16.149 3.080 -34.584 1.00 77.94 451 PRO A CA 1
ATOM 3372 C C . PRO A 1 451 ? 16.197 1.676 -33.972 1.00 77.94 451 PRO A C 1
ATOM 3374 O O . PRO A 1 451 ? 17.266 1.069 -33.937 1.00 77.94 451 PRO A O 1
ATOM 3377 N N . THR A 1 452 ? 15.040 1.127 -33.608 1.00 76.12 452 THR A N 1
ATOM 3378 C CA . THR A 1 452 ? 14.882 -0.239 -33.060 1.00 76.12 452 THR A CA 1
ATOM 3379 C C . THR A 1 452 ? 15.399 -1.341 -33.975 1.00 76.12 452 THR A C 1
ATOM 3381 O O . THR A 1 452 ? 15.718 -2.441 -33.534 1.00 76.12 452 THR A O 1
ATOM 3384 N N . SER A 1 453 ? 15.522 -1.062 -35.275 1.00 78.31 453 SER A N 1
ATOM 3385 C CA . SER A 1 453 ? 16.163 -1.964 -36.232 1.00 78.31 453 SER A CA 1
ATOM 3386 C C . SER A 1 453 ? 17.648 -2.206 -35.941 1.00 78.31 453 SER A C 1
ATOM 3388 O O . SER A 1 453 ? 18.231 -3.118 -36.522 1.00 78.31 453 SER A O 1
ATOM 3390 N N . GLN A 1 454 ? 18.259 -1.405 -35.063 1.00 83.50 454 GLN A N 1
ATOM 3391 C CA . GLN A 1 454 ? 19.636 -1.563 -34.597 1.00 83.50 454 GLN A CA 1
ATOM 3392 C C . GLN A 1 454 ? 19.736 -2.287 -33.247 1.00 83.50 454 GLN A C 1
ATOM 3394 O O . GLN A 1 454 ? 20.854 -2.530 -32.789 1.00 83.50 454 GLN A O 1
ATOM 3399 N N . ASP A 1 455 ? 18.608 -2.630 -32.620 1.00 86.31 455 ASP A N 1
ATOM 3400 C CA . ASP A 1 455 ? 18.610 -3.378 -31.368 1.00 86.31 455 ASP A CA 1
ATOM 3401 C C . ASP A 1 455 ? 19.086 -4.818 -31.613 1.00 86.31 455 ASP A C 1
ATOM 3403 O O . ASP A 1 455 ? 18.699 -5.439 -32.616 1.00 86.31 455 ASP A O 1
ATOM 3407 N N . PRO A 1 456 ? 19.916 -5.387 -30.718 1.00 87.94 456 PRO A N 1
ATOM 3408 C CA . PRO A 1 456 ? 20.268 -6.796 -30.791 1.00 87.94 456 PRO A CA 1
ATOM 3409 C C . PRO A 1 456 ? 19.022 -7.701 -30.734 1.00 87.94 456 PRO A C 1
ATOM 3411 O O . PRO A 1 456 ? 17.948 -7.288 -30.280 1.00 87.94 456 PRO A O 1
ATOM 3414 N N . PRO A 1 457 ? 19.146 -8.967 -31.174 1.00 90.56 457 PRO A N 1
ATOM 3415 C CA . PRO A 1 457 ? 18.108 -9.968 -30.958 1.00 90.56 457 PRO A CA 1
ATOM 3416 C C . PRO A 1 457 ? 17.687 -10.031 -29.486 1.00 90.56 457 PRO A C 1
ATOM 3418 O O . PRO A 1 457 ? 18.521 -9.892 -28.592 1.00 90.56 457 PRO A O 1
ATOM 3421 N N . TYR A 1 458 ? 16.396 -10.268 -29.246 1.00 90.00 458 TYR A N 1
ATOM 3422 C CA . TYR A 1 458 ? 15.829 -10.273 -27.898 1.00 90.00 458 TYR A CA 1
ATOM 3423 C C . TYR A 1 458 ? 16.486 -11.340 -27.021 1.00 90.00 458 TYR A C 1
ATOM 3425 O O . TYR A 1 458 ? 16.289 -12.526 -27.274 1.00 90.00 458 TYR A O 1
ATOM 3433 N N . ALA A 1 459 ? 17.215 -10.934 -25.985 1.00 88.00 459 ALA A N 1
ATOM 3434 C CA . ALA A 1 459 ? 17.777 -11.857 -25.006 1.00 88.00 459 ALA A CA 1
ATOM 3435 C C . ALA A 1 459 ? 16.769 -12.097 -23.875 1.00 88.00 459 ALA A C 1
ATOM 3437 O O . ALA A 1 459 ? 16.322 -11.155 -23.221 1.00 88.00 459 ALA A O 1
ATOM 3438 N N . ALA A 1 460 ? 16.423 -13.363 -23.644 1.00 86.94 460 ALA A N 1
ATOM 3439 C CA . ALA A 1 460 ? 15.485 -13.778 -22.607 1.00 86.94 460 ALA A CA 1
ATOM 3440 C C . ALA A 1 460 ? 16.160 -14.714 -21.608 1.00 86.94 460 ALA A C 1
ATOM 3442 O O . ALA A 1 460 ? 17.021 -15.510 -21.981 1.00 86.94 460 ALA A O 1
ATOM 3443 N N . ASP A 1 461 ? 15.719 -14.656 -20.358 1.00 85.38 461 ASP A N 1
ATOM 3444 C CA . ASP A 1 461 ? 16.085 -15.636 -19.343 1.00 85.38 461 ASP A CA 1
ATOM 3445 C C . ASP A 1 461 ? 15.494 -17.015 -19.687 1.00 85.38 461 ASP A C 1
ATOM 3447 O O . ASP A 1 461 ? 14.311 -17.129 -20.026 1.00 85.38 461 ASP A O 1
ATOM 3451 N N . ASP A 1 462 ? 16.297 -18.076 -19.598 1.00 87.06 462 ASP A N 1
ATOM 3452 C CA . ASP A 1 462 ? 15.876 -19.437 -19.951 1.00 87.06 462 ASP A CA 1
ATOM 3453 C C . ASP A 1 462 ? 14.767 -20.004 -19.051 1.00 87.06 462 ASP A C 1
ATOM 3455 O O . ASP A 1 462 ? 13.973 -20.858 -19.490 1.00 87.06 462 ASP A O 1
ATOM 3459 N N . SER A 1 463 ? 14.638 -19.473 -17.830 1.00 90.31 463 SER A N 1
ATOM 3460 C CA . SER A 1 463 ? 13.536 -19.810 -16.935 1.00 90.31 463 SER A CA 1
ATOM 3461 C C . SER A 1 463 ? 12.188 -19.395 -17.506 1.00 90.31 463 SER A C 1
ATOM 3463 O O . SER A 1 463 ? 11.190 -20.012 -17.154 1.00 90.31 463 SER A O 1
ATOM 3465 N N . GLY A 1 464 ? 12.121 -18.368 -18.363 1.00 90.12 464 GLY A N 1
ATOM 3466 C CA . GLY A 1 464 ? 10.868 -17.835 -18.899 1.00 90.12 464 GLY A CA 1
ATOM 3467 C C . GLY A 1 464 ? 9.823 -17.480 -17.830 1.00 90.12 464 GLY A C 1
ATOM 3468 O O . GLY A 1 464 ? 8.636 -17.490 -18.144 1.00 90.12 464 GLY A O 1
ATOM 3469 N N . GLY A 1 465 ? 10.233 -17.234 -16.579 1.00 92.00 465 GLY A N 1
ATOM 3470 C CA . GLY A 1 465 ? 9.333 -16.976 -15.448 1.00 92.00 465 GLY A CA 1
ATOM 3471 C C . GLY A 1 465 ? 8.809 -18.219 -14.715 1.00 92.00 465 GLY A C 1
ATOM 3472 O O . GLY A 1 465 ? 7.831 -18.114 -13.978 1.00 92.00 465 GLY A O 1
ATOM 3473 N N . VAL A 1 466 ? 9.418 -19.400 -14.892 1.00 92.31 466 VAL A N 1
ATOM 3474 C CA . VAL A 1 466 ? 9.069 -20.600 -14.103 1.00 92.31 466 VAL A CA 1
ATOM 3475 C C . VAL A 1 466 ? 9.131 -20.295 -12.603 1.00 92.31 466 VAL A C 1
ATOM 3477 O O . VAL A 1 466 ? 10.105 -19.733 -12.109 1.00 92.31 466 VAL A O 1
ATOM 3480 N N . GLY A 1 467 ? 8.094 -20.714 -11.874 1.00 87.81 467 GLY A N 1
ATOM 3481 C CA . GLY A 1 467 ? 7.973 -20.484 -10.431 1.00 87.81 467 GLY A CA 1
ATOM 3482 C C . GLY A 1 467 ? 7.377 -19.123 -10.063 1.00 87.81 467 GLY A C 1
ATOM 3483 O O . GLY A 1 467 ? 7.158 -18.861 -8.885 1.00 87.81 467 GLY A O 1
ATOM 3484 N N . THR A 1 468 ? 7.067 -18.279 -11.048 1.00 91.69 468 THR A N 1
ATOM 3485 C CA . THR A 1 468 ? 6.373 -17.005 -10.853 1.00 91.69 468 THR A CA 1
ATOM 3486 C C . THR A 1 468 ? 4.907 -17.127 -11.259 1.00 91.69 468 THR A C 1
ATOM 3488 O O . THR A 1 468 ? 4.585 -17.744 -12.275 1.00 91.69 468 THR A O 1
ATOM 3491 N N . THR A 1 469 ? 4.017 -16.507 -10.482 1.00 94.94 469 THR A N 1
ATOM 3492 C CA . THR A 1 469 ? 2.606 -16.315 -10.841 1.00 94.94 469 THR A CA 1
ATOM 3493 C C . THR A 1 469 ? 2.343 -14.833 -11.063 1.00 94.94 469 THR A C 1
ATOM 3495 O O . THR A 1 469 ? 2.605 -14.022 -10.177 1.00 94.94 469 THR A O 1
ATOM 3498 N N . ILE A 1 470 ? 1.812 -14.483 -12.234 1.00 96.31 470 ILE A N 1
ATOM 3499 C CA . ILE A 1 470 ? 1.441 -13.115 -12.601 1.00 96.31 470 ILE A CA 1
ATOM 3500 C C . ILE A 1 470 ? -0.074 -12.971 -12.463 1.00 96.31 470 ILE A C 1
ATOM 3502 O O . ILE A 1 470 ? -0.835 -13.683 -13.118 1.00 96.31 470 ILE A O 1
ATOM 3506 N N . TYR A 1 471 ? -0.502 -12.028 -11.628 1.00 96.12 471 TYR A N 1
ATOM 3507 C CA . TYR A 1 471 ? -1.906 -11.676 -11.437 1.00 96.12 471 TYR A CA 1
ATOM 3508 C C . TYR A 1 471 ? -2.250 -10.526 -12.383 1.00 96.12 471 TYR A C 1
ATOM 3510 O O . TYR A 1 471 ? -1.661 -9.451 -12.282 1.00 96.12 471 TYR A O 1
ATOM 3518 N N . VAL A 1 472 ? -3.181 -10.745 -13.310 1.00 96.38 472 VAL A N 1
ATOM 3519 C CA . VAL A 1 472 ? -3.600 -9.732 -14.290 1.00 96.38 472 VAL A CA 1
ATOM 3520 C C . VAL A 1 472 ? -5.015 -9.288 -13.951 1.00 96.38 472 VAL A C 1
ATOM 3522 O O . VAL A 1 472 ? -5.951 -10.073 -14.071 1.00 96.38 472 VAL A O 1
ATOM 3525 N N . LEU A 1 473 ? -5.166 -8.043 -13.504 1.00 94.81 473 LEU A N 1
ATOM 3526 C CA . LEU A 1 473 ? -6.445 -7.451 -13.109 1.00 94.81 473 LEU A CA 1
ATOM 3527 C C . LEU A 1 473 ? -6.920 -6.523 -14.229 1.00 94.81 473 LEU A C 1
ATOM 3529 O O . LEU A 1 473 ? -6.356 -5.447 -14.408 1.00 94.81 473 LEU A O 1
ATOM 3533 N N . ASP A 1 474 ? -7.932 -6.936 -14.992 1.00 94.12 474 ASP A N 1
ATOM 3534 C CA . ASP A 1 474 ? -8.376 -6.194 -16.182 1.00 94.12 474 ASP A CA 1
ATOM 3535 C C . ASP A 1 474 ? -9.871 -6.435 -16.494 1.00 94.12 474 ASP A C 1
ATOM 3537 O O . ASP A 1 474 ? -10.634 -6.915 -15.652 1.00 94.12 474 ASP A O 1
ATOM 3541 N N . ASP A 1 475 ? -10.331 -6.062 -17.688 1.00 90.25 475 ASP A N 1
ATOM 3542 C CA . ASP A 1 475 ? -11.739 -6.062 -18.092 1.00 90.25 475 ASP A CA 1
ATOM 3543 C C . ASP A 1 475 ? -12.275 -7.405 -18.626 1.00 90.25 475 ASP A C 1
ATOM 3545 O O . ASP A 1 475 ? -13.477 -7.546 -18.876 1.00 90.25 475 ASP A O 1
ATOM 3549 N N . GLY A 1 476 ? -11.403 -8.405 -18.752 1.00 94.00 476 GLY A N 1
ATOM 3550 C CA . GLY A 1 476 ? -11.734 -9.774 -19.136 1.00 94.00 476 GLY A CA 1
ATOM 3551 C C . GLY A 1 476 ? -10.696 -10.411 -20.061 1.00 94.00 476 GLY A C 1
ATOM 3552 O O . GLY A 1 476 ? -9.774 -9.753 -20.539 1.00 94.00 476 GLY A O 1
ATOM 3553 N N . PHE A 1 477 ? -10.859 -11.709 -20.317 1.00 95.31 477 PHE A N 1
ATOM 3554 C CA . PHE A 1 477 ? -9.856 -12.544 -20.976 1.00 95.31 477 PHE A CA 1
ATOM 3555 C C . PHE A 1 477 ? -10.487 -13.586 -21.896 1.00 95.31 477 PHE A C 1
ATOM 3557 O O . PHE A 1 477 ? -11.448 -14.266 -21.532 1.00 95.31 477 PHE A O 1
ATOM 3564 N N . GLU A 1 478 ? -9.907 -13.733 -23.078 1.00 95.19 478 GLU A N 1
ATOM 3565 C CA . GLU A 1 478 ? -10.273 -14.730 -24.081 1.00 95.19 478 GLU A CA 1
ATOM 3566 C C . GLU A 1 478 ? -9.339 -15.927 -23.977 1.00 95.19 478 GLU A C 1
ATOM 3568 O O . GLU A 1 478 ? -8.210 -15.908 -24.459 1.00 95.19 478 GLU A O 1
ATOM 3573 N N . LEU A 1 479 ? -9.795 -16.960 -23.275 1.00 95.38 479 LEU A N 1
ATOM 3574 C CA . LEU A 1 479 ? -8.951 -18.101 -22.915 1.00 95.38 479 LEU A CA 1
ATOM 3575 C C . LEU A 1 479 ? -8.667 -19.051 -24.087 1.00 95.38 479 LEU A C 1
ATOM 3577 O O . LEU A 1 479 ? -7.841 -19.945 -23.955 1.00 95.38 479 LEU A O 1
ATOM 3581 N N . ASP A 1 480 ? -9.355 -18.882 -25.214 1.00 94.38 480 ASP A N 1
ATOM 3582 C CA . ASP A 1 480 ? -9.133 -19.638 -26.448 1.00 94.38 480 ASP A CA 1
ATOM 3583 C C . ASP A 1 480 ? -7.946 -19.112 -27.270 1.00 94.38 480 ASP A C 1
ATOM 3585 O O . ASP A 1 480 ? -7.546 -19.747 -28.248 1.00 94.38 480 ASP A O 1
ATOM 3589 N N . GLN A 1 481 ? -7.339 -17.991 -26.862 1.00 95.69 481 GLN A N 1
ATOM 3590 C CA . GLN A 1 481 ? -6.110 -17.501 -27.472 1.00 95.69 481 GLN A CA 1
ATOM 3591 C C . GLN A 1 481 ? -4.958 -18.491 -27.236 1.00 95.69 481 GLN A C 1
ATOM 3593 O O . GLN A 1 481 ? -4.667 -18.813 -26.081 1.00 95.69 481 GLN A O 1
ATOM 3598 N N . PRO A 1 482 ? -4.218 -18.916 -28.282 1.00 96.44 482 PRO A N 1
ATOM 3599 C CA . PRO A 1 482 ? -3.103 -19.858 -28.137 1.00 96.44 482 PRO A CA 1
ATOM 3600 C C . PRO A 1 482 ? -2.025 -19.414 -27.138 1.00 96.44 482 PRO A C 1
ATOM 3602 O O . PRO A 1 482 ? -1.379 -20.240 -26.497 1.00 96.44 482 PRO A O 1
ATOM 3605 N N . ASP A 1 483 ? -1.832 -18.104 -26.974 1.00 96.94 483 ASP A N 1
ATOM 3606 C CA . ASP A 1 483 ? -0.908 -17.544 -25.990 1.00 96.94 483 ASP A CA 1
ATOM 3607 C C . ASP A 1 483 ? -1.325 -17.795 -24.532 1.00 96.94 483 ASP A C 1
ATOM 3609 O O . ASP A 1 483 ? -0.466 -17.770 -23.650 1.00 96.94 483 ASP A O 1
ATOM 3613 N N . LEU A 1 484 ? -2.609 -18.032 -24.259 1.00 96.88 484 LEU A N 1
ATOM 3614 C CA . LEU A 1 484 ? -3.150 -18.281 -22.920 1.00 96.88 484 LEU A CA 1
ATOM 3615 C C . LEU A 1 484 ? -3.370 -19.776 -22.633 1.00 96.88 484 LEU A C 1
ATOM 3617 O O . LEU A 1 484 ? -3.939 -20.120 -21.602 1.00 96.88 484 LEU A O 1
ATOM 3621 N N . ASP A 1 485 ? -2.851 -20.656 -23.493 1.00 95.88 485 ASP A N 1
ATOM 3622 C CA . ASP A 1 485 ? -2.792 -22.101 -23.263 1.00 95.88 485 ASP A CA 1
ATOM 3623 C C . ASP A 1 485 ? -2.061 -22.439 -21.945 1.00 95.88 485 ASP A C 1
ATOM 3625 O O . ASP A 1 485 ? -1.032 -21.842 -21.587 1.00 95.88 485 ASP A O 1
ATOM 3629 N N . ASP A 1 486 ? -2.600 -23.422 -21.221 1.00 95.44 486 ASP A N 1
ATOM 3630 C CA . ASP A 1 486 ? -2.107 -23.870 -19.915 1.00 95.44 486 ASP A CA 1
ATOM 3631 C C . ASP A 1 486 ? -1.102 -25.036 -20.022 1.00 95.44 486 ASP A C 1
ATOM 3633 O O . ASP A 1 486 ? -0.584 -25.524 -19.013 1.00 95.44 486 ASP A O 1
ATOM 3637 N N . THR A 1 487 ? -0.755 -25.488 -21.233 1.00 94.00 487 THR A N 1
ATOM 3638 C CA . THR A 1 487 ? 0.179 -26.604 -21.407 1.00 94.00 487 THR A CA 1
ATOM 3639 C C . THR A 1 487 ? 1.583 -26.192 -20.960 1.00 94.00 487 THR A C 1
ATOM 3641 O O . THR A 1 487 ? 2.287 -25.457 -21.660 1.00 94.00 487 THR A O 1
ATOM 3644 N N . GLY A 1 488 ? 2.011 -26.732 -19.813 1.00 91.75 488 GLY A N 1
ATOM 3645 C CA . GLY A 1 488 ? 3.333 -26.508 -19.216 1.00 91.75 488 GLY A CA 1
ATOM 3646 C C . GLY A 1 488 ? 3.370 -25.476 -18.082 1.00 91.75 488 GLY A C 1
ATOM 3647 O O . GLY A 1 488 ? 4.453 -25.199 -17.575 1.00 91.75 488 GLY A O 1
ATOM 3648 N N . ARG A 1 489 ? 2.217 -24.934 -17.671 1.00 95.50 489 ARG A N 1
ATOM 3649 C CA . ARG A 1 489 ? 2.063 -23.942 -16.592 1.00 95.50 489 ARG A CA 1
ATOM 3650 C C . ARG A 1 489 ? 0.651 -24.011 -15.990 1.00 95.50 489 ARG A C 1
ATOM 3652 O O . ARG A 1 489 ? -0.093 -24.935 -16.304 1.00 95.50 489 ARG A O 1
ATOM 3659 N N . THR A 1 490 ? 0.268 -23.066 -15.136 1.00 96.75 490 THR A N 1
ATOM 3660 C CA . THR A 1 490 ? -1.136 -22.872 -14.736 1.00 96.75 490 THR A CA 1
ATOM 3661 C C . THR A 1 490 ? -1.679 -21.556 -15.285 1.00 96.75 490 THR A C 1
ATOM 3663 O O . THR A 1 490 ? -0.982 -20.541 -15.288 1.00 96.75 490 THR A O 1
ATOM 3666 N N . VAL A 1 491 ? -2.926 -21.581 -15.754 1.00 97.06 491 VAL A N 1
ATOM 3667 C CA . VAL A 1 491 ? -3.696 -20.393 -16.141 1.00 97.06 491 VAL A CA 1
ATOM 3668 C C . VAL A 1 491 ? -5.036 -20.486 -15.426 1.00 97.06 491 VAL A C 1
ATOM 3670 O O . VAL A 1 491 ? -5.934 -21.205 -15.855 1.00 97.06 491 VAL A O 1
ATOM 3673 N N . ASP A 1 492 ? -5.136 -19.800 -14.294 1.00 96.75 492 ASP A N 1
ATOM 3674 C CA . ASP A 1 492 ? -6.355 -19.749 -13.493 1.00 96.75 492 ASP A CA 1
ATOM 3675 C C . ASP A 1 492 ? -7.138 -18.472 -13.786 1.00 96.75 492 ASP A C 1
ATOM 3677 O O . ASP A 1 492 ? -6.595 -17.486 -14.295 1.00 96.75 492 ASP A O 1
ATOM 3681 N N . THR A 1 493 ? -8.419 -18.463 -13.417 1.00 96.62 493 THR A N 1
ATOM 3682 C CA . THR A 1 493 ? -9.295 -17.314 -13.658 1.00 96.62 493 THR A CA 1
ATOM 3683 C C . THR A 1 493 ? -10.209 -17.001 -12.489 1.00 96.62 493 THR A C 1
ATOM 3685 O O . THR A 1 493 ? -10.719 -17.911 -11.839 1.00 96.62 493 THR A O 1
ATOM 3688 N N . PHE A 1 494 ? -10.454 -15.715 -12.274 1.00 94.69 494 PHE A N 1
ATOM 3689 C CA . PHE A 1 494 ? -11.445 -15.183 -11.349 1.00 94.69 494 PHE A CA 1
ATOM 3690 C C . PHE A 1 494 ? -12.221 -14.074 -12.050 1.00 94.69 494 PHE A C 1
ATOM 3692 O O . PHE A 1 494 ? -11.669 -13.335 -12.864 1.00 94.69 494 PHE A O 1
ATOM 3699 N N . PHE A 1 495 ? -13.500 -13.923 -11.739 1.00 93.69 495 PHE A N 1
ATOM 3700 C CA . PHE A 1 495 ? -14.267 -12.775 -12.195 1.00 93.69 495 PHE A CA 1
ATOM 3701 C C . PHE A 1 495 ? -15.240 -12.340 -11.111 1.00 93.69 495 PHE A C 1
ATOM 3703 O O . PHE A 1 495 ? -15.834 -13.164 -10.417 1.00 93.69 495 PHE A O 1
ATOM 3710 N N . VAL A 1 496 ? -15.379 -11.027 -10.974 1.00 88.62 496 VAL A N 1
ATOM 3711 C CA . VAL A 1 496 ? -16.276 -10.414 -9.999 1.00 88.62 496 VAL A CA 1
ATOM 3712 C C . VAL A 1 496 ? -17.728 -10.748 -10.355 1.00 88.62 496 VAL A C 1
ATOM 3714 O O . VAL A 1 496 ? -18.110 -10.758 -11.529 1.00 88.62 496 VAL A O 1
ATOM 3717 N N . SER A 1 497 ? -18.537 -11.046 -9.336 1.00 90.56 497 SER A N 1
ATOM 3718 C CA . SER A 1 497 ? -19.967 -11.293 -9.514 1.00 90.56 497 SER A CA 1
ATOM 3719 C C . SER A 1 497 ? -20.685 -10.017 -9.973 1.00 90.56 497 SER A C 1
ATOM 3721 O O . SER A 1 497 ? -20.231 -8.903 -9.720 1.00 90.56 497 SER A O 1
ATOM 3723 N N . ASN A 1 498 ? -21.835 -10.150 -10.635 1.00 87.75 498 ASN A N 1
ATOM 3724 C CA . ASN A 1 498 ? -22.604 -8.966 -11.026 1.00 87.75 498 ASN A CA 1
ATOM 3725 C C . ASN A 1 498 ? -23.092 -8.158 -9.815 1.00 87.75 498 ASN A C 1
ATOM 3727 O O . ASN A 1 498 ? -23.153 -6.937 -9.911 1.00 87.75 498 ASN A O 1
ATOM 3731 N N . ASP A 1 499 ? -23.381 -8.824 -8.697 1.00 85.38 499 ASP A N 1
ATOM 3732 C CA . ASP A 1 499 ? -23.829 -8.173 -7.462 1.00 85.38 499 ASP A CA 1
ATOM 3733 C C . ASP A 1 499 ? -22.725 -7.294 -6.849 1.00 85.38 499 ASP A C 1
ATOM 3735 O O . ASP A 1 499 ? -23.007 -6.266 -6.244 1.00 85.38 499 ASP A O 1
ATOM 3739 N N . ASP A 1 500 ? -21.456 -7.657 -7.058 1.00 84.25 500 ASP A N 1
ATOM 3740 C CA . ASP A 1 500 ? -20.302 -6.874 -6.602 1.00 84.25 500 ASP A CA 1
ATOM 3741 C C . ASP A 1 500 ? -19.878 -5.798 -7.617 1.00 84.25 500 ASP A C 1
ATOM 3743 O O . ASP A 1 500 ? -19.306 -4.766 -7.255 1.00 84.25 500 ASP A O 1
ATOM 3747 N N . ALA A 1 501 ? -20.123 -6.037 -8.907 1.00 86.38 501 ALA A N 1
ATOM 3748 C CA . ALA A 1 501 ? -19.753 -5.125 -9.985 1.00 86.38 501 ALA A CA 1
ATOM 3749 C C . ALA A 1 501 ? -20.776 -4.001 -10.224 1.00 86.38 501 ALA A C 1
ATOM 3751 O O . ALA A 1 501 ? -20.418 -2.972 -10.799 1.00 86.38 501 ALA A O 1
ATOM 3752 N N . PHE A 1 502 ? -22.032 -4.192 -9.808 1.00 85.38 502 PHE A N 1
ATOM 3753 C CA . PHE A 1 502 ? -23.130 -3.255 -10.033 1.00 85.38 502 PHE A CA 1
ATOM 3754 C C . PHE A 1 502 ? -23.963 -3.057 -8.767 1.00 85.38 502 PHE A C 1
ATOM 3756 O O . PHE A 1 502 ? -24.568 -4.005 -8.274 1.00 85.38 502 PHE A O 1
ATOM 3763 N N . SER A 1 503 ? -24.110 -1.812 -8.308 1.00 82.81 503 SER A N 1
ATOM 3764 C CA . SER A 1 503 ? -25.175 -1.495 -7.353 1.00 82.81 503 SER A CA 1
ATOM 3765 C C . SER A 1 503 ? -26.546 -1.470 -8.028 1.00 82.81 503 SER A C 1
ATOM 3767 O O . SER A 1 503 ? -26.691 -1.222 -9.236 1.00 82.81 503 SER A O 1
ATOM 3769 N N . SER A 1 504 ? -27.585 -1.676 -7.219 1.00 81.81 504 SER A N 1
ATOM 3770 C CA . SER A 1 504 ? -28.968 -1.515 -7.671 1.00 81.81 504 SER A CA 1
ATOM 3771 C C . SER A 1 504 ? -29.238 -0.073 -8.110 1.00 81.81 504 SER A C 1
ATOM 3773 O O . SER A 1 504 ? -29.876 0.152 -9.138 1.00 81.81 504 SER A O 1
ATOM 3775 N N . GLU A 1 505 ? -28.706 0.910 -7.383 1.00 82.00 505 GLU A N 1
ATOM 3776 C CA . GLU A 1 505 ? -28.827 2.340 -7.673 1.00 82.00 505 GLU A CA 1
ATOM 3777 C C . GLU A 1 505 ? -28.179 2.710 -9.009 1.00 82.00 505 GLU A C 1
ATOM 3779 O O . GLU A 1 505 ? -28.788 3.430 -9.809 1.00 82.00 505 GLU A O 1
ATOM 3784 N N . TYR A 1 506 ? -26.980 2.186 -9.282 1.00 83.06 506 TYR A N 1
ATOM 3785 C CA . TYR A 1 506 ? -26.290 2.391 -10.552 1.00 83.06 506 TYR A CA 1
ATOM 3786 C C . TYR A 1 506 ? -27.141 1.879 -11.712 1.00 83.06 506 TYR A C 1
ATOM 3788 O O . TYR A 1 506 ? -27.443 2.625 -12.644 1.00 83.06 506 TYR A O 1
ATOM 3796 N N . MET A 1 507 ? -27.615 0.632 -11.637 1.00 84.69 507 MET A N 1
ATOM 3797 C CA . MET A 1 507 ? -28.410 0.058 -12.724 1.00 84.69 507 MET A CA 1
ATOM 3798 C C . MET A 1 507 ? -29.778 0.715 -12.877 1.00 84.69 507 MET A C 1
ATOM 3800 O O . MET A 1 507 ? -30.266 0.842 -13.999 1.00 84.69 507 MET A O 1
ATOM 3804 N N . ASN A 1 508 ? -30.393 1.174 -11.788 1.00 87.25 508 ASN A N 1
ATOM 3805 C CA . ASN A 1 508 ? -31.618 1.967 -11.853 1.00 87.25 508 ASN A CA 1
ATOM 3806 C C . ASN A 1 508 ? -31.375 3.312 -12.548 1.00 87.25 508 ASN A C 1
ATOM 3808 O O . ASN A 1 508 ? -32.182 3.715 -13.384 1.00 87.25 508 ASN A O 1
ATOM 3812 N N . SER A 1 509 ? -30.241 3.959 -12.272 1.00 83.56 509 SER A N 1
ATOM 3813 C CA . SER A 1 509 ? -29.839 5.204 -12.935 1.00 83.56 509 SER A CA 1
ATOM 3814 C C . SER A 1 509 ? -29.608 4.983 -14.429 1.00 83.56 509 SER A C 1
ATOM 3816 O O . SER A 1 509 ? -30.184 5.695 -15.249 1.00 83.56 509 SER A O 1
ATOM 3818 N N . VAL A 1 510 ? -28.860 3.936 -14.801 1.00 83.50 510 VAL A N 1
ATOM 3819 C CA . VAL A 1 510 ? -28.653 3.547 -16.205 1.00 83.50 510 VAL A CA 1
ATOM 3820 C C . VAL A 1 510 ? -29.992 3.277 -16.895 1.00 83.50 510 VAL A C 1
ATOM 3822 O O . VAL A 1 510 ? -30.230 3.803 -17.979 1.00 83.50 510 VAL A O 1
ATOM 3825 N N . ARG A 1 511 ? -30.905 2.526 -16.265 1.00 88.38 511 ARG A N 1
ATOM 3826 C CA . ARG A 1 511 ? -32.233 2.225 -16.830 1.00 88.38 511 ARG A CA 1
ATOM 3827 C C . ARG A 1 511 ? -33.142 3.444 -16.942 1.00 88.38 511 ARG A C 1
ATOM 3829 O O . ARG A 1 511 ? -33.957 3.493 -17.857 1.00 88.38 511 ARG A O 1
ATOM 3836 N N . ALA A 1 512 ? -32.994 4.437 -16.067 1.00 88.75 512 ALA A N 1
ATOM 3837 C CA . ALA A 1 512 ? -33.734 5.692 -16.174 1.00 88.75 512 ALA A CA 1
ATOM 3838 C C . ALA A 1 512 ? -33.373 6.467 -17.455 1.00 88.75 512 ALA A C 1
ATOM 3840 O O . ALA A 1 512 ? -34.233 7.133 -18.027 1.00 88.75 512 ALA A O 1
ATOM 3841 N N . MET A 1 513 ? -32.129 6.346 -17.936 1.00 84.00 513 MET A N 1
ATOM 3842 C CA . MET A 1 513 ? -31.689 6.940 -19.208 1.00 84.00 513 MET A CA 1
ATOM 3843 C C . MET A 1 513 ? -31.869 5.993 -20.399 1.00 84.00 513 MET A C 1
ATOM 3845 O O . MET A 1 513 ? -32.160 6.434 -21.508 1.00 84.00 513 MET A O 1
ATOM 3849 N N . LYS A 1 514 ? -31.684 4.689 -20.178 1.00 87.31 514 LYS A N 1
ATOM 3850 C CA . LYS A 1 514 ? -31.681 3.629 -21.190 1.00 87.31 514 LYS A CA 1
ATOM 3851 C C . LYS A 1 514 ? -32.601 2.501 -20.727 1.00 87.31 514 LYS A C 1
ATOM 3853 O O . LYS A 1 514 ? -32.147 1.515 -20.153 1.00 87.31 514 LYS A O 1
ATOM 3858 N N . ALA A 1 515 ? -33.903 2.635 -20.979 1.00 88.00 515 ALA A N 1
ATOM 3859 C CA . ALA A 1 515 ? -34.936 1.742 -20.431 1.00 88.00 515 ALA A CA 1
ATOM 3860 C C . ALA A 1 515 ? -34.695 0.239 -20.686 1.00 88.00 515 ALA A C 1
ATOM 3862 O O . ALA A 1 515 ? -35.099 -0.595 -19.879 1.00 88.00 515 ALA A O 1
ATOM 3863 N N . ASN A 1 516 ? -34.002 -0.105 -21.775 1.00 87.88 516 ASN A N 1
ATOM 3864 C CA . ASN A 1 516 ? -33.694 -1.484 -22.160 1.00 87.88 516 ASN A CA 1
ATOM 3865 C C . ASN A 1 516 ? -32.354 -1.999 -21.607 1.00 87.88 516 ASN A C 1
ATOM 3867 O O . ASN A 1 516 ? -31.909 -3.077 -22.004 1.00 87.88 516 ASN A O 1
ATOM 3871 N N . ALA A 1 517 ? -31.685 -1.248 -20.728 1.00 89.25 517 ALA A N 1
ATOM 3872 C CA . ALA A 1 517 ? -30.384 -1.640 -20.218 1.00 89.25 517 ALA A CA 1
ATOM 3873 C C . ALA A 1 517 ? -30.463 -2.860 -19.290 1.00 89.25 517 ALA A C 1
ATOM 3875 O O . ALA A 1 517 ? -31.253 -2.910 -18.336 1.00 89.25 517 ALA A O 1
ATOM 3876 N N . TYR A 1 518 ? -29.594 -3.839 -19.534 1.00 89.12 518 TYR A N 1
ATOM 3877 C CA . TYR A 1 518 ? -29.531 -5.072 -18.756 1.00 89.12 518 TYR A CA 1
ATOM 3878 C C . TYR A 1 518 ? -28.090 -5.506 -18.487 1.00 89.12 518 TYR A C 1
ATOM 3880 O O . TYR A 1 518 ? -27.186 -5.274 -19.291 1.00 89.12 518 TYR A O 1
ATOM 3888 N N . ILE A 1 519 ? -27.886 -6.142 -17.333 1.00 90.06 519 ILE A N 1
ATOM 3889 C CA . ILE A 1 519 ? -26.593 -6.696 -16.929 1.00 90.06 519 ILE A CA 1
ATOM 3890 C C . ILE A 1 519 ? -26.363 -7.997 -17.703 1.00 90.06 519 ILE A C 1
ATOM 3892 O O . ILE A 1 519 ? -27.263 -8.833 -17.797 1.00 90.06 519 ILE A O 1
ATOM 3896 N N . MET A 1 520 ? -25.170 -8.177 -18.264 1.00 88.69 520 MET A N 1
ATOM 3897 C CA . MET A 1 520 ? -24.787 -9.435 -18.903 1.00 88.69 520 MET A CA 1
ATOM 3898 C C . MET A 1 520 ? -24.443 -10.486 -17.850 1.00 88.69 520 MET A C 1
ATOM 3900 O O . MET A 1 520 ? -23.970 -10.150 -16.770 1.00 88.69 520 MET A O 1
ATOM 3904 N N . ASN A 1 521 ? -24.641 -11.770 -18.151 1.00 88.81 521 ASN A N 1
ATOM 3905 C CA . ASN A 1 521 ? -24.206 -12.832 -17.241 1.00 88.81 521 ASN A CA 1
ATOM 3906 C C . ASN A 1 521 ? -22.701 -12.712 -16.975 1.00 88.81 521 ASN A C 1
ATOM 3908 O O . ASN A 1 521 ? -21.923 -12.556 -17.916 1.00 88.81 521 ASN A O 1
ATOM 3912 N N . ALA A 1 522 ? -22.306 -12.800 -15.706 1.00 88.88 522 ALA A N 1
ATOM 3913 C CA . ALA A 1 522 ? -20.905 -12.737 -15.323 1.00 88.88 522 ALA A CA 1
ATOM 3914 C C . ALA A 1 522 ? -20.120 -13.872 -16.008 1.00 88.88 522 ALA A C 1
ATOM 3916 O O . ALA A 1 522 ? -20.481 -15.045 -15.915 1.00 88.88 522 ALA A O 1
ATOM 3917 N N . HIS A 1 523 ? -19.067 -13.507 -16.735 1.00 91.69 523 HIS A N 1
ATOM 3918 C CA . HIS A 1 523 ? -18.170 -14.427 -17.429 1.00 91.69 523 HIS A CA 1
ATOM 3919 C C . HIS A 1 523 ? -16.785 -13.802 -17.565 1.00 91.69 523 HIS A C 1
ATOM 3921 O O . HIS A 1 523 ? -16.662 -12.576 -17.584 1.00 91.69 523 HIS A O 1
ATOM 3927 N N . ILE A 1 524 ? -15.756 -14.630 -17.754 1.00 93.81 524 ILE A N 1
ATOM 3928 C CA . ILE A 1 524 ? -14.363 -14.171 -17.841 1.00 93.81 524 ILE A CA 1
ATOM 3929 C C . ILE A 1 524 ? -14.050 -13.354 -19.104 1.00 93.81 524 ILE A C 1
ATOM 3931 O O . ILE A 1 524 ? -13.219 -12.460 -19.039 1.00 93.81 524 ILE A O 1
ATOM 3935 N N . GLY A 1 525 ? -14.739 -13.599 -20.227 1.00 91.75 525 GLY A N 1
ATOM 3936 C CA . GLY A 1 525 ? -14.503 -12.909 -21.508 1.00 91.75 525 GLY A CA 1
ATOM 3937 C C . GLY A 1 525 ? -14.574 -11.376 -21.449 1.00 91.75 525 GLY A C 1
ATOM 3938 O O . GLY A 1 525 ? -15.357 -10.822 -20.673 1.00 91.75 525 GLY A O 1
ATOM 3939 N N . SER A 1 526 ? -13.785 -10.702 -22.291 1.00 85.19 526 SER A N 1
ATOM 3940 C CA . SER A 1 526 ? -13.821 -9.243 -22.499 1.00 85.19 526 SER A CA 1
ATOM 3941 C C . SER A 1 526 ? -14.582 -8.892 -23.779 1.00 85.19 526 SER A C 1
ATOM 3943 O O . SER A 1 526 ? -14.694 -9.706 -24.689 1.00 85.19 526 SER A O 1
ATOM 3945 N N . ALA A 1 527 ? -15.116 -7.672 -23.845 1.00 80.06 527 ALA A N 1
ATOM 3946 C CA . ALA A 1 527 ? -15.661 -7.111 -25.082 1.00 80.06 527 ALA A CA 1
ATOM 3947 C C . ALA A 1 527 ? -14.619 -6.298 -25.869 1.00 80.06 527 ALA A C 1
ATOM 3949 O O . ALA A 1 527 ? -14.823 -6.036 -27.051 1.00 80.06 527 ALA A O 1
ATOM 3950 N N . THR A 1 528 ? -13.533 -5.871 -25.216 1.00 85.00 528 THR A N 1
ATOM 3951 C CA . THR A 1 528 ? -12.520 -4.981 -25.804 1.00 85.00 528 THR A CA 1
ATOM 3952 C C . THR A 1 528 ? -11.248 -5.721 -26.210 1.00 85.00 528 THR A C 1
ATOM 3954 O O . THR A 1 528 ? -10.510 -5.220 -27.055 1.00 85.00 528 THR A O 1
ATOM 3957 N N . GLY A 1 529 ? -10.982 -6.874 -25.582 1.00 90.06 529 GLY A N 1
ATOM 3958 C CA . GLY A 1 529 ? -9.730 -7.622 -25.712 1.00 90.06 529 GLY A CA 1
ATOM 3959 C C . GLY A 1 529 ? -8.543 -7.012 -24.958 1.00 90.06 529 GLY A C 1
ATOM 3960 O O . GLY A 1 529 ? -7.434 -7.541 -25.050 1.00 90.06 529 GLY A O 1
ATOM 3961 N N . HIS A 1 530 ? -8.748 -5.931 -24.194 1.00 92.56 530 HIS A N 1
ATOM 3962 C CA . HIS A 1 530 ? -7.676 -5.242 -23.472 1.00 92.56 530 HIS A CA 1
ATOM 3963 C C . HIS A 1 530 ? -6.982 -6.162 -22.458 1.00 92.56 530 HIS A C 1
ATOM 3965 O O . HIS A 1 530 ? -5.766 -6.348 -22.546 1.00 92.56 530 HIS A O 1
ATOM 3971 N N . GLY A 1 531 ? -7.739 -6.819 -21.572 1.00 94.50 531 GLY A N 1
ATOM 3972 C CA . GLY A 1 531 ? -7.167 -7.751 -20.595 1.00 94.50 531 GLY A CA 1
ATOM 3973 C C . GLY A 1 531 ? -6.443 -8.941 -21.221 1.00 94.50 531 GLY A C 1
ATOM 3974 O O . GLY A 1 531 ? -5.323 -9.263 -20.819 1.00 94.50 531 GLY A O 1
ATOM 3975 N N . THR A 1 532 ? -7.021 -9.542 -22.266 1.00 96.12 532 THR A N 1
ATOM 3976 C CA . THR A 1 532 ? -6.365 -10.578 -23.081 1.00 96.12 532 THR A CA 1
ATOM 3977 C C . THR A 1 532 ? -5.001 -10.101 -23.571 1.00 96.12 532 THR A C 1
ATOM 3979 O O . THR A 1 532 ? -3.996 -10.782 -23.383 1.00 96.12 532 THR A O 1
ATOM 3982 N N . LYS A 1 533 ? -4.937 -8.892 -24.136 1.00 95.69 533 LYS A N 1
ATOM 3983 C CA . LYS A 1 533 ? -3.696 -8.307 -24.638 1.00 95.69 533 LYS A CA 1
ATOM 3984 C C . LYS A 1 533 ? -2.646 -8.137 -23.540 1.00 95.69 533 LYS A C 1
ATOM 3986 O O . LYS A 1 533 ? -1.489 -8.495 -23.754 1.00 95.69 533 LYS A O 1
ATOM 3991 N N . MET A 1 534 ? -3.037 -7.621 -22.373 1.00 96.88 534 MET A N 1
ATOM 3992 C CA . MET A 1 534 ? -2.122 -7.444 -21.239 1.00 96.88 534 MET A CA 1
ATOM 3993 C C . MET A 1 534 ? -1.571 -8.787 -20.751 1.00 96.88 534 MET A C 1
ATOM 3995 O O . MET A 1 534 ? -0.364 -8.923 -20.545 1.00 96.88 534 MET A O 1
ATOM 3999 N N . ALA A 1 535 ? -2.432 -9.802 -20.638 1.00 97.12 535 ALA A N 1
ATOM 4000 C CA . ALA A 1 535 ? -2.033 -11.148 -20.242 1.00 97.12 535 ALA A CA 1
ATOM 4001 C C . ALA A 1 535 ? -1.051 -11.782 -21.239 1.00 97.12 535 ALA A C 1
ATOM 4003 O O . ALA A 1 535 ? -0.070 -12.404 -20.825 1.00 97.12 535 ALA A O 1
ATOM 4004 N N . ILE A 1 536 ? -1.274 -11.580 -22.541 1.00 97.25 536 ILE A N 1
ATOM 4005 C CA . ILE A 1 536 ? -0.390 -12.077 -23.600 1.00 97.25 536 ILE A CA 1
ATOM 4006 C C . ILE A 1 536 ? 0.961 -11.363 -23.583 1.00 97.25 536 ILE A C 1
ATOM 4008 O O . ILE A 1 536 ? 1.988 -12.024 -23.689 1.00 97.25 536 ILE A O 1
ATOM 4012 N N . ILE A 1 537 ? 0.994 -10.038 -23.421 1.00 97.19 537 ILE A N 1
ATOM 4013 C CA . ILE A 1 537 ? 2.258 -9.288 -23.332 1.00 97.19 537 ILE A CA 1
ATOM 4014 C C . ILE A 1 537 ? 3.075 -9.755 -22.123 1.00 97.19 537 ILE A C 1
ATOM 4016 O O . ILE A 1 537 ? 4.272 -10.010 -22.256 1.00 97.19 537 ILE A O 1
ATOM 4020 N N . ALA A 1 538 ? 2.430 -9.899 -20.965 1.00 96.94 538 ALA A N 1
ATOM 4021 C CA . ALA A 1 538 ? 3.102 -10.323 -19.748 1.00 96.94 538 ALA A CA 1
ATOM 4022 C C . ALA A 1 538 ? 3.588 -11.778 -19.868 1.00 96.94 538 ALA A C 1
ATOM 4024 O O . ALA A 1 538 ? 4.785 -12.057 -19.950 1.00 96.94 538 ALA A O 1
ATOM 4025 N N . GLY A 1 539 ? 2.659 -12.728 -19.948 1.00 96.50 539 GLY A N 1
ATOM 4026 C CA . GLY A 1 539 ? 2.973 -14.152 -19.878 1.00 96.50 539 GLY A CA 1
ATOM 4027 C C . GLY A 1 539 ? 2.434 -14.975 -21.035 1.00 96.50 539 GLY A C 1
ATOM 4028 O O . GLY A 1 539 ? 2.279 -16.174 -20.871 1.00 96.50 539 GLY A O 1
ATOM 4029 N N . GLY A 1 540 ? 2.103 -14.405 -22.190 1.00 96.94 540 GLY A N 1
ATOM 4030 C CA . GLY A 1 540 ? 1.713 -15.195 -23.361 1.00 96.94 540 GLY A CA 1
ATOM 4031 C C . GLY A 1 540 ? 2.769 -16.245 -23.721 1.00 96.94 540 GLY A C 1
ATOM 4032 O O . GLY A 1 540 ? 3.966 -15.959 -23.737 1.00 96.94 540 GLY A O 1
ATOM 4033 N N . LYS A 1 541 ? 2.346 -17.475 -24.006 1.00 95.12 541 LYS A N 1
ATOM 4034 C CA . LYS A 1 541 ? 3.247 -18.597 -24.302 1.00 95.12 541 LYS A CA 1
ATOM 4035 C C . LYS A 1 541 ? 4.114 -18.363 -25.546 1.00 95.12 541 LYS A C 1
ATOM 4037 O O . LYS A 1 541 ? 5.243 -18.844 -25.604 1.00 95.12 541 LYS A O 1
ATOM 4042 N N . ILE A 1 542 ? 3.591 -17.636 -26.532 1.00 94.12 542 ILE A N 1
ATOM 4043 C CA . ILE A 1 542 ? 4.247 -17.342 -27.812 1.00 94.12 542 ILE A CA 1
ATOM 4044 C C . ILE A 1 542 ? 4.855 -15.934 -27.758 1.00 94.12 542 ILE A C 1
ATOM 4046 O O . ILE A 1 542 ? 6.027 -15.722 -28.075 1.00 94.12 542 ILE A O 1
ATOM 4050 N N . ASN A 1 543 ? 4.057 -14.961 -27.323 1.00 94.44 543 ASN A N 1
ATOM 4051 C CA . ASN A 1 543 ? 4.338 -13.538 -27.439 1.00 94.44 543 ASN A CA 1
ATOM 4052 C C . ASN A 1 543 ? 4.728 -12.867 -26.118 1.00 94.44 543 ASN A C 1
ATOM 4054 O O . ASN A 1 543 ? 5.189 -11.731 -26.151 1.00 94.44 543 ASN A O 1
ATOM 4058 N N . GLY A 1 544 ? 4.650 -13.548 -24.977 1.00 95.19 544 GLY A N 1
ATOM 4059 C CA . GLY A 1 544 ? 4.901 -12.959 -23.660 1.00 95.19 544 GLY A CA 1
ATOM 4060 C C . GLY A 1 544 ? 6.368 -12.762 -23.309 1.00 95.19 544 GLY A C 1
ATOM 4061 O O . GLY A 1 544 ? 7.253 -13.395 -23.891 1.00 95.19 544 GLY A O 1
ATOM 4062 N N . VAL A 1 545 ? 6.630 -11.862 -22.362 1.00 95.19 545 VAL A N 1
ATOM 4063 C CA . VAL A 1 545 ? 7.963 -11.654 -21.771 1.00 95.19 545 VAL A CA 1
ATOM 4064 C C . VAL A 1 545 ? 8.343 -12.830 -20.864 1.00 95.19 545 VAL A C 1
ATOM 4066 O O . VAL A 1 545 ? 9.476 -13.298 -20.919 1.00 95.19 545 VAL A O 1
ATOM 4069 N N . ALA A 1 546 ? 7.390 -13.357 -20.087 1.00 95.38 546 ALA A N 1
ATOM 4070 C CA . ALA A 1 546 ? 7.563 -14.519 -19.211 1.00 95.38 546 ALA A CA 1
ATOM 4071 C C . ALA A 1 546 ? 6.676 -15.705 -19.657 1.00 95.38 546 ALA A C 1
ATOM 4073 O O . ALA A 1 546 ? 5.684 -16.026 -18.997 1.00 95.38 546 ALA A O 1
ATOM 4074 N N . PRO A 1 547 ? 7.000 -16.380 -20.778 1.00 95.38 547 PRO A N 1
ATOM 4075 C CA . PRO A 1 547 ? 6.116 -17.363 -21.419 1.00 95.38 547 PRO A CA 1
ATOM 4076 C C . PRO A 1 547 ? 5.863 -18.645 -20.604 1.00 95.38 547 PRO A C 1
ATOM 4078 O O . PRO A 1 547 ? 4.971 -19.421 -20.943 1.00 95.38 547 PRO A O 1
ATOM 4081 N N . LYS A 1 548 ? 6.644 -18.897 -19.547 1.00 95.88 548 LYS A N 1
ATOM 4082 C CA . LYS A 1 548 ? 6.507 -20.053 -18.645 1.00 95.88 548 LYS A CA 1
ATOM 4083 C C . LYS A 1 548 ? 5.982 -19.671 -17.254 1.00 95.88 548 LYS A C 1
ATOM 4085 O O . LYS A 1 548 ? 5.857 -20.550 -16.403 1.00 95.88 548 LYS A O 1
ATOM 4090 N N . ALA A 1 549 ? 5.682 -18.394 -17.008 1.00 96.00 549 ALA A N 1
ATOM 4091 C CA . ALA A 1 549 ? 5.033 -17.973 -15.772 1.00 96.00 549 ALA A CA 1
ATOM 4092 C C . ALA A 1 549 ? 3.593 -18.490 -15.714 1.00 96.00 549 ALA A C 1
ATOM 4094 O O . ALA A 1 549 ? 2.896 -18.561 -16.733 1.00 96.00 549 ALA A O 1
ATOM 4095 N N . ASN A 1 550 ? 3.141 -18.811 -14.507 1.00 97.44 550 ASN A N 1
ATOM 4096 C CA . ASN A 1 550 ? 1.731 -19.047 -14.244 1.00 97.44 550 ASN A CA 1
ATOM 4097 C C . ASN A 1 550 ? 0.964 -17.729 -14.388 1.00 97.44 550 ASN A C 1
ATOM 4099 O O . ASN A 1 550 ? 1.477 -16.663 -14.039 1.00 97.44 550 ASN A O 1
ATOM 4103 N N . LEU A 1 551 ? -0.275 -17.800 -14.859 1.00 97.69 551 LEU A N 1
ATOM 4104 C CA . LEU A 1 551 ? -1.170 -16.653 -14.947 1.00 97.69 551 LEU A CA 1
ATOM 4105 C C . LEU A 1 551 ? -2.357 -16.848 -14.016 1.00 97.69 551 LEU A C 1
ATOM 4107 O O . LEU A 1 551 ? -2.941 -17.930 -13.963 1.00 97.69 551 LEU A O 1
ATOM 4111 N N . TYR A 1 552 ? -2.738 -15.779 -13.324 1.00 97.31 552 TYR A N 1
ATOM 4112 C CA . TYR A 1 552 ? -4.038 -15.685 -12.687 1.00 97.31 552 TYR A CA 1
ATOM 4113 C C . TYR A 1 552 ? -4.789 -14.467 -13.228 1.00 97.31 552 TYR A C 1
ATOM 4115 O O . TYR A 1 552 ? -4.437 -13.320 -12.958 1.00 97.31 552 TYR A O 1
ATOM 4123 N N . LEU A 1 553 ? -5.801 -14.730 -14.049 1.00 97.38 553 LEU A N 1
ATOM 4124 C CA . LEU A 1 553 ? -6.522 -13.726 -14.820 1.00 97.38 553 LEU A CA 1
ATOM 4125 C C . LEU A 1 553 ? -7.797 -13.310 -14.080 1.00 97.38 553 LEU A C 1
ATOM 4127 O O . LEU A 1 553 ? -8.706 -14.117 -13.891 1.00 97.38 553 LEU A O 1
ATOM 4131 N N . MET A 1 554 ? -7.865 -12.057 -13.640 1.00 95.88 554 MET A N 1
ATOM 4132 C CA . MET A 1 554 ? -8.907 -11.549 -12.750 1.00 95.88 554 MET A CA 1
ATOM 4133 C C . MET A 1 554 ? -9.724 -10.461 -13.446 1.00 95.88 554 MET A C 1
ATOM 4135 O O . MET A 1 554 ? -9.252 -9.339 -13.633 1.00 95.88 554 MET A O 1
ATOM 4139 N N . LYS A 1 555 ? -10.958 -10.778 -13.851 1.00 94.62 555 LYS A N 1
ATOM 4140 C CA . LYS A 1 555 ? -11.870 -9.786 -14.430 1.00 94.62 555 LYS A CA 1
ATOM 4141 C C . LYS A 1 555 ? -12.501 -8.967 -13.315 1.00 94.62 555 LYS A C 1
ATOM 4143 O O . LYS A 1 555 ? -13.310 -9.482 -12.543 1.00 94.62 555 LYS A O 1
ATOM 4148 N N . ILE A 1 556 ? -12.147 -7.688 -13.262 1.00 90.88 556 ILE A N 1
ATOM 4149 C CA . ILE A 1 556 ? -12.519 -6.787 -12.162 1.00 90.88 556 ILE A CA 1
ATOM 4150 C C . ILE A 1 556 ? -13.723 -5.892 -12.488 1.00 90.88 556 ILE A C 1
ATOM 4152 O O . ILE A 1 556 ? -14.142 -5.100 -11.649 1.00 90.88 556 ILE A O 1
ATOM 4156 N N . LYS A 1 557 ? -14.277 -5.999 -13.703 1.00 88.50 557 LYS A N 1
ATOM 4157 C CA . LYS A 1 557 ? -15.407 -5.187 -14.175 1.00 88.50 557 LYS A CA 1
ATOM 4158 C C . LYS A 1 557 ? -16.571 -6.053 -14.622 1.00 88.50 557 LYS A C 1
ATOM 4160 O O . LYS A 1 557 ? -16.382 -7.061 -15.304 1.00 88.50 557 LYS A O 1
ATOM 4165 N N . GLY A 1 558 ? -17.778 -5.613 -14.292 1.00 89.50 558 GLY A N 1
ATOM 4166 C CA . GLY A 1 558 ? -19.007 -6.170 -14.836 1.00 89.50 558 GLY A CA 1
ATOM 4167 C C . GLY A 1 558 ? -19.255 -5.680 -16.259 1.00 89.50 558 GLY A C 1
ATOM 4168 O O . GLY A 1 558 ? -18.642 -4.715 -16.719 1.00 89.50 558 GLY A O 1
ATOM 4169 N N . GLN A 1 559 ? -20.176 -6.332 -16.965 1.00 90.06 559 GLN A N 1
ATOM 4170 C CA . GLN A 1 559 ? -20.600 -5.920 -18.303 1.00 90.06 559 GLN A CA 1
ATOM 4171 C C . GLN A 1 559 ? -22.108 -5.727 -18.367 1.00 90.06 559 GLN A C 1
ATOM 4173 O O . GLN A 1 559 ? -22.874 -6.514 -17.813 1.00 90.06 559 GLN A O 1
ATOM 4178 N N . TYR A 1 560 ? -22.538 -4.680 -19.062 1.00 88.50 560 TYR A N 1
ATOM 4179 C CA . TYR A 1 560 ? -23.946 -4.404 -19.310 1.00 88.50 560 TYR A CA 1
ATOM 4180 C C . TYR A 1 560 ? -24.162 -3.966 -20.757 1.00 88.50 560 TYR A C 1
ATOM 4182 O O . TYR A 1 560 ? -23.247 -3.529 -21.456 1.00 88.50 560 TYR A O 1
ATOM 4190 N N . ASN A 1 561 ? -25.395 -4.115 -21.220 1.00 87.00 561 ASN A N 1
ATOM 4191 C CA . ASN A 1 561 ? -25.835 -3.690 -22.539 1.00 87.00 561 ASN A CA 1
ATOM 4192 C C . ASN A 1 561 ? -26.857 -2.563 -22.366 1.00 87.00 561 ASN A C 1
ATOM 4194 O O . ASN A 1 561 ? -27.710 -2.660 -21.487 1.00 87.00 561 ASN A O 1
ATOM 4198 N N . THR A 1 562 ? -26.783 -1.505 -23.179 1.00 84.06 562 THR A N 1
ATOM 4199 C CA . THR A 1 562 ? -27.722 -0.366 -23.116 1.00 84.06 562 THR A CA 1
ATOM 4200 C C . THR A 1 562 ? -29.050 -0.622 -23.837 1.00 84.06 562 THR A C 1
ATOM 4202 O O . THR A 1 562 ? -30.005 0.128 -23.651 1.00 84.06 562 THR A O 1
ATOM 4205 N N . GLY A 1 563 ? -29.134 -1.674 -24.656 1.00 78.50 563 GLY A N 1
ATOM 4206 C CA . GLY A 1 563 ? -30.330 -2.062 -25.404 1.00 78.50 563 GLY A CA 1
ATOM 4207 C C . GLY A 1 563 ? -30.652 -1.177 -26.615 1.00 78.50 563 GLY A C 1
ATOM 4208 O O . GLY A 1 563 ? -31.765 -1.252 -27.129 1.00 78.50 563 GLY A O 1
ATOM 4209 N N . GLU A 1 564 ? -29.714 -0.337 -27.070 1.00 67.38 564 GLU A N 1
ATOM 4210 C CA . GLU A 1 564 ? -29.943 0.659 -28.137 1.00 67.38 564 GLU A CA 1
ATOM 4211 C C . GLU A 1 564 ? -29.736 0.150 -29.569 1.00 67.38 564 GLU A C 1
ATOM 4213 O O . GLU A 1 564 ? -30.027 0.869 -30.521 1.00 67.38 564 GLU A O 1
ATOM 4218 N N . ASN A 1 565 ? -29.271 -1.083 -29.754 1.00 59.50 565 ASN A N 1
ATOM 4219 C CA . ASN A 1 565 ? -28.863 -1.569 -31.066 1.00 59.50 565 ASN A CA 1
ATOM 4220 C C . ASN A 1 565 ? -29.675 -2.781 -31.551 1.00 59.50 565 ASN A C 1
ATOM 4222 O O . ASN A 1 565 ? -30.136 -3.585 -30.734 1.00 59.50 565 ASN A O 1
ATOM 4226 N N . PRO A 1 566 ? -29.819 -2.956 -32.883 1.00 57.38 566 PRO A N 1
ATOM 4227 C CA . PRO A 1 566 ? -30.429 -4.147 -33.458 1.00 57.38 566 PRO A CA 1
ATOM 4228 C C . PRO A 1 566 ? -29.692 -5.423 -33.010 1.00 57.38 566 PRO A C 1
ATOM 4230 O O . PRO A 1 566 ? -28.503 -5.368 -32.678 1.00 57.38 566 PRO A O 1
ATOM 4233 N N . PRO A 1 567 ? -30.365 -6.591 -33.021 1.00 49.75 567 PRO A N 1
ATOM 4234 C CA . PRO A 1 567 ? -29.750 -7.867 -32.664 1.00 49.75 567 PRO A CA 1
ATOM 4235 C C . PRO A 1 567 ? -28.477 -8.105 -33.496 1.00 49.75 567 PRO A C 1
ATOM 4237 O O . PRO A 1 567 ? -28.560 -8.423 -34.678 1.00 49.75 567 PRO A O 1
ATOM 4240 N N . GLY A 1 568 ? -27.297 -7.908 -32.897 1.00 55.59 568 GLY A N 1
ATOM 4241 C CA . GLY A 1 568 ? -26.003 -8.111 -33.562 1.00 55.59 568 GLY A CA 1
ATOM 4242 C C . GLY A 1 568 ? -24.956 -7.014 -33.343 1.00 55.59 568 GLY A C 1
ATOM 4243 O O . GLY A 1 568 ? -23.776 -7.344 -33.279 1.00 55.59 568 GLY A O 1
ATOM 4244 N N . SER A 1 569 ? -25.335 -5.747 -33.148 1.00 57.12 569 SER A N 1
ATOM 4245 C CA . SER A 1 569 ? -24.379 -4.670 -32.837 1.00 57.12 569 SER A CA 1
ATOM 4246 C C . SER A 1 569 ? -24.383 -4.397 -31.336 1.00 57.12 569 SER A C 1
ATOM 4248 O O . SER A 1 569 ? -25.279 -3.767 -30.803 1.00 57.12 569 SER A O 1
ATOM 4250 N N . ARG A 1 570 ? -23.419 -4.922 -30.583 1.00 54.34 570 ARG A N 1
ATOM 4251 C CA . ARG A 1 570 ? -23.456 -4.848 -29.114 1.00 54.34 570 ARG A CA 1
ATOM 4252 C C . ARG A 1 570 ? -22.608 -3.668 -28.623 1.00 54.34 570 ARG A C 1
ATOM 4254 O O . ARG A 1 570 ? -21.388 -3.794 -28.666 1.00 54.34 570 ARG A O 1
ATOM 4261 N N . PRO A 1 571 ? -23.172 -2.560 -28.104 1.00 64.69 571 PRO A N 1
ATOM 4262 C CA . PRO A 1 571 ? -22.392 -1.655 -27.280 1.00 64.69 571 PRO A CA 1
ATOM 4263 C C . PRO A 1 571 ? -22.331 -2.301 -25.891 1.00 64.69 571 PRO A C 1
ATOM 4265 O O . PRO A 1 571 ? -23.082 -1.940 -24.986 1.00 64.69 571 PRO A O 1
ATOM 4268 N N . ILE A 1 572 ? -21.519 -3.355 -25.763 1.00 75.69 572 ILE A N 1
ATOM 4269 C CA . ILE A 1 572 ? -21.205 -3.925 -24.453 1.00 75.69 572 ILE A CA 1
ATOM 4270 C C . ILE A 1 572 ? -20.364 -2.876 -23.743 1.00 75.69 572 ILE A C 1
ATOM 4272 O O . ILE A 1 572 ? -19.295 -2.505 -24.226 1.00 75.69 572 ILE A O 1
ATOM 4276 N N . LYS A 1 573 ? -20.866 -2.384 -22.615 1.00 81.62 573 LYS A N 1
ATOM 4277 C CA . LYS A 1 573 ? -20.155 -1.438 -21.767 1.00 81.62 573 LYS A CA 1
ATOM 4278 C C . LYS A 1 573 ? -19.610 -2.177 -20.553 1.00 81.62 573 LYS A C 1
ATOM 4280 O O . LYS A 1 573 ? -20.283 -3.038 -19.984 1.00 81.62 573 LYS A O 1
ATOM 4285 N N . ASN A 1 574 ? -18.391 -1.828 -20.162 1.00 80.31 574 ASN A N 1
ATOM 4286 C CA . ASN A 1 574 ? -17.823 -2.263 -18.894 1.00 80.31 574 ASN A CA 1
ATOM 4287 C C . ASN A 1 574 ? -18.328 -1.336 -17.777 1.00 80.31 574 ASN A C 1
ATOM 4289 O O . ASN A 1 574 ? -18.506 -0.134 -17.992 1.00 80.31 574 ASN A O 1
ATOM 4293 N N . SER A 1 575 ? -18.561 -1.887 -16.589 1.00 79.88 575 SER A N 1
ATOM 4294 C CA . SER A 1 575 ? -18.834 -1.094 -15.392 1.00 79.88 575 SER A CA 1
ATOM 4295 C C . SER A 1 575 ? -17.589 -0.310 -14.969 1.00 79.88 575 SER A C 1
ATOM 4297 O O . SER A 1 575 ? -16.456 -0.638 -15.339 1.00 79.88 575 SER A O 1
ATOM 4299 N N . ARG A 1 576 ? -17.790 0.706 -14.128 1.00 79.62 576 ARG A N 1
ATOM 4300 C CA . ARG A 1 576 ? -16.694 1.260 -13.330 1.00 79.62 576 ARG A CA 1
ATOM 4301 C C . ARG A 1 576 ? -16.222 0.207 -12.326 1.00 79.62 576 ARG A C 1
ATOM 4303 O O . ARG A 1 576 ? -16.977 -0.691 -11.949 1.00 79.62 576 ARG A O 1
ATOM 4310 N N . ILE A 1 577 ? -14.967 0.324 -11.908 1.00 80.00 577 ILE A N 1
ATOM 4311 C CA . ILE A 1 577 ? -14.436 -0.479 -10.809 1.00 80.00 577 ILE A CA 1
ATOM 4312 C C . ILE A 1 577 ? -15.059 0.059 -9.519 1.00 80.00 577 ILE A C 1
ATOM 4314 O O . ILE A 1 577 ? -14.858 1.222 -9.171 1.00 80.00 577 ILE A O 1
ATOM 4318 N N . THR A 1 578 ? -15.823 -0.776 -8.824 1.00 77.69 578 THR A N 1
ATOM 4319 C CA . THR A 1 578 ? -16.438 -0.433 -7.536 1.00 77.69 578 THR A CA 1
ATOM 4320 C C . THR A 1 578 ? -15.507 -0.835 -6.387 1.00 77.69 578 THR A C 1
ATOM 4322 O O . THR A 1 578 ? -14.710 -1.770 -6.539 1.00 77.69 578 THR A O 1
ATOM 4325 N N . PRO A 1 579 ? -15.610 -0.217 -5.198 1.00 74.19 579 PRO A N 1
ATOM 4326 C CA . PRO A 1 579 ? -14.874 -0.694 -4.029 1.00 74.19 579 PRO A CA 1
ATOM 4327 C C . PRO A 1 579 ? -15.187 -2.163 -3.713 1.00 74.19 579 PRO A C 1
ATOM 4329 O O . PRO A 1 579 ? -14.281 -2.911 -3.366 1.00 74.19 579 PRO A O 1
ATOM 4332 N N . MET A 1 580 ? -16.436 -2.600 -3.921 1.00 76.31 580 MET A N 1
ATOM 4333 C CA . MET A 1 580 ? -16.857 -3.990 -3.719 1.00 76.31 580 MET A CA 1
ATOM 4334 C C . MET A 1 580 ? -16.157 -4.980 -4.662 1.00 76.31 580 MET A C 1
ATOM 4336 O O . MET A 1 580 ? -15.695 -6.041 -4.231 1.00 76.31 580 MET A O 1
ATOM 4340 N N . SER A 1 581 ? -16.027 -4.612 -5.940 1.00 81.50 581 SER A N 1
ATOM 4341 C CA . SER A 1 581 ? -15.306 -5.407 -6.935 1.00 81.50 581 SER A CA 1
ATOM 4342 C C . SER A 1 581 ? -13.836 -5.583 -6.548 1.00 81.50 581 SER A C 1
ATOM 4344 O O . SER A 1 581 ? -13.325 -6.702 -6.569 1.00 81.50 581 SER A O 1
ATOM 4346 N N . LEU A 1 582 ? -13.175 -4.515 -6.089 1.00 79.38 582 LEU A N 1
ATOM 4347 C CA . LEU A 1 582 ? -11.782 -4.573 -5.642 1.00 79.38 582 LEU A CA 1
ATOM 4348 C C . LEU A 1 582 ? -11.616 -5.352 -4.348 1.00 79.38 582 LEU A C 1
ATOM 4350 O O . LEU A 1 582 ? -10.687 -6.145 -4.253 1.00 79.38 582 LEU A O 1
ATOM 4354 N N . THR A 1 583 ? -12.516 -5.186 -3.379 1.00 77.12 583 THR A N 1
ATOM 4355 C CA . THR A 1 583 ? -12.506 -6.005 -2.165 1.00 77.12 583 THR A CA 1
ATOM 4356 C C . THR A 1 583 ? -12.605 -7.484 -2.523 1.00 77.12 583 THR A C 1
ATOM 4358 O O . THR A 1 583 ? -11.799 -8.275 -2.046 1.00 77.12 583 THR A O 1
ATOM 4361 N N . SER A 1 584 ? -13.510 -7.860 -3.430 1.00 82.50 584 SER A N 1
ATOM 4362 C CA . SER A 1 584 ? -13.656 -9.250 -3.884 1.00 82.50 584 SER A CA 1
ATOM 4363 C C . SER A 1 584 ? -12.385 -9.784 -4.552 1.00 82.50 584 SER A C 1
ATOM 4365 O O . SER A 1 584 ? -11.930 -10.880 -4.231 1.00 82.50 584 SER A O 1
ATOM 4367 N N . VAL A 1 585 ? -11.767 -8.988 -5.427 1.00 84.38 585 VAL A N 1
ATOM 4368 C CA . VAL A 1 585 ? -10.507 -9.333 -6.105 1.00 84.38 585 VAL A CA 1
ATOM 4369 C C . VAL A 1 585 ? -9.358 -9.474 -5.110 1.00 84.38 585 VAL A C 1
ATOM 4371 O O . VAL A 1 585 ? -8.640 -10.467 -5.129 1.00 84.38 585 VAL A O 1
ATOM 4374 N N . PHE A 1 586 ? -9.179 -8.510 -4.212 1.00 82.88 586 PHE A N 1
ATOM 4375 C CA . PHE A 1 586 ? -8.102 -8.555 -3.228 1.00 82.88 586 PHE A CA 1
ATOM 4376 C C . PHE A 1 586 ? -8.293 -9.695 -2.237 1.00 82.88 586 PHE A C 1
ATOM 4378 O O . PHE A 1 586 ? -7.312 -10.301 -1.824 1.00 82.88 586 PHE A O 1
ATOM 4385 N N . ASN A 1 587 ? -9.532 -10.042 -1.903 1.00 75.69 587 ASN A N 1
ATOM 4386 C CA . ASN A 1 587 ? -9.827 -11.203 -1.071 1.00 75.69 587 ASN A CA 1
ATOM 4387 C C . ASN A 1 587 ? -9.454 -12.499 -1.758 1.00 75.69 587 ASN A C 1
ATOM 4389 O O . ASN A 1 587 ? -8.834 -13.347 -1.129 1.00 75.69 587 ASN A O 1
ATOM 4393 N N . GLU A 1 588 ? -9.771 -12.631 -3.041 1.00 83.38 588 GLU A N 1
ATOM 4394 C CA . GLU A 1 588 ? -9.345 -13.788 -3.816 1.00 83.38 588 GLU A CA 1
ATOM 4395 C C . GLU A 1 588 ? -7.811 -13.902 -3.849 1.00 83.38 588 GLU A C 1
ATOM 4397 O O . GLU A 1 588 ? -7.264 -14.979 -3.616 1.00 83.38 588 GLU A O 1
ATOM 4402 N N . ILE A 1 589 ? -7.099 -12.788 -4.056 1.00 78.75 589 ILE A N 1
ATOM 4403 C CA . ILE A 1 589 ? -5.627 -12.764 -4.012 1.00 78.75 589 ILE A CA 1
ATOM 4404 C C . ILE A 1 589 ? -5.117 -13.188 -2.629 1.00 78.75 589 ILE A C 1
ATOM 4406 O O . ILE A 1 589 ? -4.215 -14.021 -2.539 1.00 78.75 589 ILE A O 1
ATOM 4410 N N . ARG A 1 590 ? -5.704 -12.651 -1.552 1.00 71.75 590 ARG A N 1
ATOM 4411 C CA . ARG A 1 590 ? -5.328 -12.993 -0.176 1.00 71.75 590 ARG A CA 1
ATOM 4412 C C . ARG A 1 590 ? -5.574 -14.459 0.124 1.00 71.75 590 ARG A C 1
ATOM 4414 O O . ARG A 1 590 ? -4.631 -15.141 0.472 1.00 71.75 590 ARG A O 1
ATOM 4421 N N . VAL A 1 591 ? -6.776 -14.986 -0.104 1.00 69.69 591 VAL A N 1
ATOM 4422 C CA . VAL A 1 591 ? -7.104 -16.400 0.158 1.00 69.69 591 VAL A CA 1
ATOM 4423 C C . VAL A 1 591 ? -6.116 -17.352 -0.524 1.00 69.69 591 VAL A C 1
ATOM 4425 O O . VAL A 1 591 ? -5.781 -18.393 0.041 1.00 69.69 591 VAL A O 1
ATOM 4428 N N . ARG A 1 592 ? -5.609 -16.992 -1.709 1.00 69.50 592 ARG A N 1
ATOM 4429 C CA . ARG A 1 592 ? -4.600 -17.793 -2.410 1.00 69.50 592 ARG A CA 1
ATOM 4430 C C . ARG A 1 592 ? -3.174 -17.647 -1.883 1.00 69.50 592 ARG A C 1
ATOM 4432 O O . ARG A 1 592 ? -2.422 -18.615 -1.969 1.00 69.50 592 ARG A O 1
ATOM 4439 N N . LEU A 1 593 ? -2.784 -16.465 -1.411 1.00 65.12 593 LEU A N 1
ATOM 4440 C CA . LEU A 1 593 ? -1.405 -16.168 -1.001 1.00 65.12 593 LEU A CA 1
ATOM 4441 C C . LEU A 1 593 ? -1.175 -16.288 0.512 1.00 65.12 593 LEU A C 1
ATOM 4443 O O . LEU A 1 593 ? -0.084 -16.664 0.929 1.00 65.12 593 LEU A O 1
ATOM 4447 N N . ASP A 1 594 ? -2.189 -15.986 1.316 1.00 48.28 594 ASP A N 1
ATOM 4448 C CA . ASP A 1 594 ? -2.185 -16.004 2.775 1.00 48.28 594 ASP A CA 1
ATOM 4449 C C . ASP A 1 594 ? -3.636 -15.978 3.326 1.00 48.28 594 ASP A C 1
ATOM 4451 O O . ASP A 1 594 ? -4.306 -14.941 3.260 1.00 48.28 594 ASP A O 1
ATOM 4455 N N . PRO A 1 595 ? -4.151 -17.079 3.908 1.00 43.56 595 PRO A N 1
ATOM 4456 C CA . PRO A 1 595 ? -5.524 -17.150 4.417 1.00 43.56 595 PRO A CA 1
ATOM 4457 C C . PRO A 1 595 ? -5.821 -16.253 5.643 1.00 43.56 595 PRO A C 1
ATOM 4459 O O . PRO A 1 595 ? -6.944 -16.299 6.148 1.00 43.56 595 PRO A O 1
ATOM 4462 N N . SER A 1 596 ? -4.869 -15.441 6.127 1.00 33.94 596 SER A N 1
ATOM 4463 C CA . SER A 1 596 ? -4.922 -14.778 7.439 1.00 33.94 596 SER A CA 1
ATOM 4464 C C . SER A 1 596 ? -4.916 -13.231 7.451 1.00 33.94 596 SER A C 1
ATOM 4466 O O . SER A 1 596 ? -4.178 -12.636 8.234 1.00 33.94 596 SER A O 1
ATOM 4468 N N . GLY A 1 597 ? -5.751 -12.509 6.671 1.00 38.62 597 GLY A N 1
ATOM 4469 C CA . GLY A 1 597 ? -5.884 -11.069 6.986 1.00 38.62 597 GLY A CA 1
ATOM 4470 C C . GLY A 1 597 ? -6.714 -10.077 6.150 1.00 38.62 597 GLY A C 1
ATOM 4471 O O . GLY A 1 597 ? -6.755 -10.104 4.929 1.00 38.62 597 GLY A O 1
ATOM 4472 N N . LEU A 1 598 ? -7.295 -9.136 6.912 1.00 37.59 598 LEU A N 1
ATOM 4473 C CA . LEU A 1 598 ? -7.664 -7.706 6.764 1.00 37.59 598 LEU A CA 1
ATOM 4474 C C . LEU A 1 598 ? -7.733 -7.029 5.397 1.00 37.59 598 LEU A C 1
ATOM 4476 O O . LEU A 1 598 ? -6.731 -6.894 4.707 1.00 37.59 598 LEU A O 1
ATOM 4480 N N . GLY A 1 599 ? -8.843 -6.321 5.135 1.00 30.70 599 GLY A N 1
ATOM 4481 C CA . GLY A 1 599 ? -8.746 -5.103 4.334 1.00 30.70 599 GLY A CA 1
ATOM 4482 C C . GLY A 1 599 ? -9.938 -4.126 4.378 1.00 30.70 599 GLY A C 1
ATOM 4483 O O . GLY A 1 599 ? -10.830 -4.367 5.180 1.00 30.70 599 GLY A O 1
ATOM 4484 N N . PRO A 1 600 ? -9.872 -2.985 3.630 1.00 39.34 600 PRO A N 1
ATOM 4485 C CA . PRO A 1 600 ? -10.742 -1.814 3.860 1.00 39.34 600 PRO A CA 1
ATOM 4486 C C . PRO A 1 600 ? -11.435 -1.060 2.641 1.00 39.34 600 PRO A C 1
ATOM 4488 O O . PRO A 1 600 ? -12.032 -1.770 1.854 1.00 39.34 600 PRO A O 1
ATOM 4491 N N . ALA A 1 601 ? -11.483 0.321 2.582 1.00 42.53 601 ALA A N 1
ATOM 4492 C CA . ALA A 1 601 ? -12.291 1.331 1.787 1.00 42.53 601 ALA A CA 1
ATOM 4493 C C . ALA A 1 601 ? -11.622 1.970 0.549 1.00 42.53 601 ALA A C 1
ATOM 4495 O O . ALA A 1 601 ? -10.599 2.551 0.771 1.00 42.53 601 ALA A O 1
ATOM 4496 N N . LEU A 1 602 ? -12.135 2.021 -0.691 1.00 51.53 602 LEU A N 1
ATOM 4497 C CA . LEU A 1 602 ? -11.316 2.226 -1.926 1.00 51.53 602 LEU A CA 1
ATOM 4498 C C . LEU A 1 602 ? -9.852 2.730 -1.794 1.00 51.53 602 LEU A C 1
ATOM 4500 O O . LEU A 1 602 ? -8.942 1.968 -2.087 1.00 51.53 602 LEU A O 1
ATOM 4504 N N . GLU A 1 603 ? -9.602 3.962 -1.335 1.00 55.59 603 GLU A N 1
ATOM 4505 C CA . GLU A 1 603 ? -8.251 4.455 -0.999 1.00 55.59 603 GLU A CA 1
ATOM 4506 C C . GLU A 1 603 ? -7.573 3.720 0.151 1.00 55.59 603 GLU A C 1
ATOM 4508 O O . GLU A 1 603 ? -6.441 3.280 -0.001 1.00 55.59 603 GLU A O 1
ATOM 4513 N N . ASP A 1 604 ? -8.255 3.559 1.278 1.00 65.00 604 ASP A N 1
ATOM 4514 C CA . ASP A 1 604 ? -7.846 2.615 2.301 1.00 65.00 604 ASP A CA 1
ATOM 4515 C C . ASP A 1 604 ? -7.798 1.185 1.720 1.00 65.00 604 ASP A C 1
ATOM 4517 O O . ASP A 1 604 ? -6.902 0.455 2.132 1.00 65.00 604 ASP A O 1
ATOM 4521 N N . VAL A 1 605 ? -8.717 0.735 0.815 1.00 67.94 605 VAL A N 1
ATOM 4522 C CA . VAL A 1 605 ? -8.803 -0.655 0.272 1.00 67.94 605 VAL A CA 1
ATOM 4523 C C . VAL A 1 605 ? -7.431 -0.907 -0.317 1.00 67.94 605 VAL A C 1
ATOM 4525 O O . VAL A 1 605 ? -6.720 -1.828 0.077 1.00 67.94 605 VAL A O 1
ATOM 4528 N N . ILE A 1 606 ? -7.101 -0.039 -1.268 1.00 75.06 606 ILE A N 1
ATOM 4529 C CA . ILE A 1 606 ? -5.887 -0.043 -2.047 1.00 75.06 606 ILE A CA 1
ATOM 4530 C C . ILE A 1 606 ? -4.699 0.187 -1.111 1.00 75.06 606 ILE A C 1
ATOM 4532 O O . ILE A 1 606 ? -3.739 -0.558 -1.202 1.00 75.06 606 ILE A O 1
ATOM 4536 N N . GLY A 1 607 ? -4.766 1.128 -0.167 1.00 76.31 607 GLY A N 1
ATOM 4537 C CA . GLY A 1 607 ? -3.705 1.433 0.796 1.00 76.31 607 GLY A CA 1
ATOM 4538 C C . GLY A 1 607 ? -3.324 0.243 1.677 1.00 76.31 607 GLY A C 1
ATOM 4539 O O . GLY A 1 607 ? -2.177 -0.188 1.654 1.00 76.31 607 GLY A O 1
ATOM 4540 N N . LYS A 1 608 ? -4.277 -0.355 2.401 1.00 73.25 608 LYS A N 1
ATOM 4541 C CA . LYS A 1 608 ? -4.035 -1.571 3.199 1.00 73.25 608 LYS A CA 1
ATOM 4542 C C . LYS A 1 608 ? -3.695 -2.771 2.306 1.00 73.25 608 LYS A C 1
ATOM 4544 O O . LYS A 1 608 ? -2.952 -3.640 2.750 1.00 73.25 608 LYS A O 1
ATOM 4549 N N . PHE A 1 609 ? -4.217 -2.856 1.077 1.00 79.31 609 PHE A N 1
ATOM 4550 C CA . PHE A 1 609 ? -3.792 -3.885 0.121 1.00 79.31 609 PHE A CA 1
ATOM 4551 C C . PHE A 1 609 ? -2.324 -3.704 -0.280 1.00 79.31 609 PHE A C 1
ATOM 4553 O O . PHE A 1 609 ? -1.579 -4.672 -0.229 1.00 79.31 609 PHE A O 1
ATOM 4560 N N . ILE A 1 610 ? -1.879 -2.478 -0.573 1.00 83.56 610 ILE A N 1
ATOM 4561 C CA . ILE A 1 610 ? -0.472 -2.149 -0.832 1.00 83.56 610 ILE A CA 1
ATOM 4562 C C . ILE A 1 610 ? 0.377 -2.506 0.383 1.00 83.56 610 ILE A C 1
ATOM 4564 O O . ILE A 1 610 ? 1.355 -3.221 0.219 1.00 83.56 610 ILE A O 1
ATOM 4568 N N . THR A 1 611 ? -0.012 -2.104 1.596 1.00 81.56 611 THR A N 1
ATOM 4569 C CA . THR A 1 611 ? 0.710 -2.470 2.827 1.00 81.56 611 THR A CA 1
ATOM 4570 C C . THR A 1 611 ? 0.801 -3.986 3.004 1.00 81.56 611 THR A C 1
ATOM 4572 O O . THR A 1 611 ? 1.854 -4.516 3.348 1.00 81.56 611 THR A O 1
ATOM 4575 N N . TRP A 1 612 ? -0.282 -4.720 2.740 1.00 80.50 612 TRP A N 1
ATOM 4576 C CA . TRP A 1 612 ? -0.254 -6.181 2.772 1.00 80.50 612 TRP A CA 1
ATOM 4577 C C . TRP A 1 612 ? 0.717 -6.743 1.722 1.00 80.50 612 TRP A C 1
ATOM 4579 O O . TRP A 1 612 ? 1.575 -7.553 2.066 1.00 80.50 612 TRP A O 1
ATOM 4589 N N . CYS A 1 613 ? 0.669 -6.245 0.483 1.00 81.25 613 CYS A N 1
ATOM 4590 C CA . CYS A 1 613 ? 1.618 -6.590 -0.573 1.00 81.25 613 CYS A CA 1
ATOM 4591 C C . CYS A 1 613 ? 3.072 -6.259 -0.181 1.00 81.25 613 CYS A C 1
ATOM 4593 O O . CYS A 1 613 ? 3.963 -7.066 -0.416 1.00 81.25 613 CYS A O 1
ATOM 4595 N N . GLU A 1 614 ? 3.337 -5.122 0.468 1.00 83.19 614 GLU A N 1
ATOM 4596 C CA . GLU A 1 614 ? 4.656 -4.752 1.011 1.00 83.19 614 GLU A CA 1
ATOM 4597 C C . GLU A 1 614 ? 5.154 -5.741 2.068 1.00 83.19 614 GLU A C 1
ATOM 4599 O O . GLU A 1 614 ? 6.345 -6.085 2.085 1.00 83.19 614 GLU A O 1
ATOM 4604 N N . ASN A 1 615 ? 4.254 -6.216 2.930 1.00 76.88 615 ASN A N 1
ATOM 4605 C CA . ASN A 1 615 ? 4.570 -7.186 3.973 1.00 76.88 615 ASN A CA 1
ATOM 4606 C C . ASN A 1 615 ? 4.955 -8.540 3.372 1.00 76.88 615 ASN A C 1
ATOM 4608 O O . ASN A 1 615 ? 5.977 -9.103 3.760 1.00 76.88 615 ASN A O 1
ATOM 4612 N N . ILE A 1 616 ? 4.211 -9.010 2.365 1.00 78.88 616 ILE A N 1
ATOM 4613 C CA . ILE A 1 616 ? 4.497 -10.279 1.674 1.00 78.88 616 ILE A CA 1
ATOM 4614 C C . ILE A 1 616 ? 5.478 -10.137 0.497 1.00 78.88 616 ILE A C 1
ATOM 4616 O O . ILE A 1 616 ? 5.715 -11.101 -0.227 1.00 78.88 616 ILE A O 1
ATOM 4620 N N . LYS A 1 617 ? 6.050 -8.941 0.294 1.00 83.56 617 LYS A N 1
ATOM 4621 C CA . LYS A 1 617 ? 6.979 -8.613 -0.805 1.00 83.56 617 LYS A CA 1
ATOM 4622 C C . LYS A 1 617 ? 6.408 -8.885 -2.202 1.00 83.56 617 LYS A C 1
ATOM 4624 O O . LYS A 1 617 ? 7.151 -9.243 -3.110 1.00 83.56 617 LYS A O 1
ATOM 4629 N N . LEU A 1 618 ? 5.105 -8.674 -2.383 1.00 85.31 618 LEU A N 1
ATOM 4630 C CA . LEU A 1 618 ? 4.417 -8.753 -3.668 1.00 85.31 618 LEU A CA 1
ATOM 4631 C C . LEU A 1 618 ? 4.487 -7.394 -4.395 1.00 85.31 618 LEU A C 1
ATOM 4633 O O . LEU A 1 618 ? 3.902 -6.421 -3.914 1.00 85.31 618 LEU A O 1
ATOM 4637 N N . PRO A 1 619 ? 5.174 -7.288 -5.547 1.00 92.38 619 PRO A N 1
ATOM 4638 C CA . PRO A 1 619 ? 5.189 -6.060 -6.336 1.00 92.38 619 PRO A CA 1
ATOM 4639 C C . PRO A 1 619 ? 3.835 -5.796 -7.005 1.00 92.38 619 PRO A C 1
ATOM 4641 O O . PRO A 1 619 ? 3.179 -6.719 -7.485 1.00 92.38 619 PRO A O 1
ATOM 4644 N N . ILE A 1 620 ? 3.447 -4.525 -7.098 1.00 93.38 620 ILE A N 1
ATOM 4645 C CA . ILE A 1 620 ? 2.241 -4.070 -7.797 1.00 93.38 620 ILE A CA 1
ATOM 4646 C C . ILE A 1 620 ? 2.686 -3.210 -8.976 1.00 93.38 620 ILE A C 1
ATOM 4648 O O . ILE A 1 620 ? 3.257 -2.144 -8.777 1.00 93.38 620 ILE A O 1
ATOM 4652 N N . VAL A 1 621 ? 2.415 -3.638 -10.207 1.00 96.06 621 VAL A N 1
ATOM 4653 C CA . VAL A 1 621 ? 2.790 -2.878 -11.409 1.00 96.06 621 VAL A CA 1
ATOM 4654 C C . VAL A 1 621 ? 1.574 -2.154 -11.964 1.00 96.06 621 VAL A C 1
ATOM 4656 O O . VAL A 1 621 ? 0.535 -2.768 -12.194 1.00 96.06 621 VAL A O 1
ATOM 4659 N N . VAL A 1 622 ? 1.697 -0.843 -12.172 1.00 94.88 622 VAL A N 1
ATOM 4660 C CA . VAL A 1 622 ? 0.579 0.024 -12.560 1.00 94.88 622 VAL A CA 1
ATOM 4661 C C . VAL A 1 622 ? 0.984 0.894 -13.743 1.00 94.88 622 VAL A C 1
ATOM 4663 O O . VAL A 1 622 ? 2.028 1.542 -13.734 1.00 94.88 622 VAL A O 1
ATOM 4666 N N . ALA A 1 623 ? 0.140 0.939 -14.767 1.00 96.12 623 ALA A N 1
ATOM 4667 C CA . ALA A 1 623 ? 0.290 1.836 -15.909 1.00 96.12 623 ALA A CA 1
ATOM 4668 C C . ALA A 1 623 ? 0.145 3.291 -15.471 1.00 96.12 623 ALA A C 1
ATOM 4670 O O . ALA A 1 623 ? -0.850 3.605 -14.832 1.00 96.12 623 ALA A O 1
ATOM 4671 N N . ALA A 1 624 ? 1.073 4.185 -15.816 1.00 95.19 624 ALA A N 1
ATOM 4672 C CA . ALA A 1 624 ? 1.062 5.570 -15.332 1.00 95.19 624 ALA A CA 1
ATOM 4673 C C . ALA A 1 624 ? -0.198 6.372 -15.698 1.00 95.19 624 ALA A C 1
ATOM 4675 O O . ALA A 1 624 ? -0.535 7.300 -14.973 1.00 95.19 624 ALA A O 1
ATOM 4676 N N . GLY A 1 625 ? -0.883 6.014 -16.786 1.00 91.81 625 GLY A N 1
ATOM 4677 C CA . GLY A 1 625 ? -1.998 6.772 -17.348 1.00 91.81 625 GLY A CA 1
ATOM 4678 C C . GLY A 1 625 ? -1.629 7.403 -18.689 1.00 91.81 625 GLY A C 1
ATOM 4679 O O . GLY A 1 625 ? -0.452 7.618 -18.999 1.00 91.81 625 GLY A O 1
ATOM 4680 N N . ASN A 1 626 ? -2.651 7.655 -19.508 1.00 93.62 626 ASN A N 1
ATOM 4681 C CA . ASN A 1 626 ? -2.507 8.130 -20.890 1.00 93.62 626 ASN A CA 1
ATOM 4682 C C . ASN A 1 626 ? -2.940 9.602 -21.069 1.00 93.62 626 ASN A C 1
ATOM 4684 O O . ASN A 1 626 ? -3.160 10.043 -22.200 1.00 93.62 626 ASN A O 1
ATOM 4688 N N . ASP A 1 627 ? -3.079 10.348 -19.967 1.00 89.38 627 ASP A N 1
ATOM 4689 C CA . ASP A 1 627 ? -3.419 11.771 -19.977 1.00 89.38 627 ASP A CA 1
ATOM 4690 C C . ASP A 1 627 ? -2.337 12.597 -19.252 1.00 89.38 627 ASP A C 1
ATOM 4692 O O . ASP A 1 627 ? -2.246 12.553 -18.020 1.00 89.38 627 ASP A O 1
ATOM 4696 N N . PRO A 1 628 ? -1.512 13.380 -19.971 1.00 90.44 628 PRO A N 1
ATOM 4697 C CA . PRO A 1 628 ? -0.459 14.184 -19.360 1.00 90.44 628 PRO A CA 1
ATOM 4698 C C . PRO A 1 628 ? -0.996 15.358 -18.521 1.00 90.44 628 PRO A C 1
ATOM 4700 O O . PRO A 1 628 ? -0.229 15.925 -17.733 1.00 90.44 628 PRO A O 1
ATOM 4703 N N . ALA A 1 629 ? -2.276 15.731 -18.675 1.00 89.50 629 ALA A N 1
ATOM 4704 C CA . ALA A 1 629 ? -2.936 16.734 -17.840 1.00 89.50 629 ALA A CA 1
ATOM 4705 C C . ALA A 1 629 ? -3.282 16.187 -16.447 1.00 89.50 629 ALA A C 1
ATOM 4707 O O . ALA A 1 629 ? -3.297 16.951 -15.482 1.00 89.50 629 ALA A O 1
ATOM 4708 N N . LEU A 1 630 ? -3.491 14.873 -16.330 1.00 84.44 630 LEU A N 1
ATOM 4709 C CA . LEU A 1 630 ? -3.696 14.194 -15.056 1.00 84.44 630 LEU A CA 1
ATOM 4710 C C . LEU A 1 630 ? -2.348 13.750 -14.486 1.00 84.44 630 LEU A C 1
ATOM 4712 O O . LEU A 1 630 ? -1.651 12.899 -15.036 1.00 84.44 630 LEU A O 1
ATOM 4716 N N . ARG A 1 631 ? -1.954 14.330 -13.354 1.00 92.38 631 ARG A N 1
ATOM 4717 C CA . ARG A 1 631 ? -0.708 13.984 -12.654 1.00 92.38 631 ARG A CA 1
ATOM 4718 C C . ARG A 1 631 ? -0.895 12.749 -11.782 1.00 92.38 631 ARG A C 1
ATOM 4720 O O . ARG A 1 631 ? -1.992 12.499 -11.292 1.00 92.38 631 ARG A O 1
ATOM 4727 N N . LEU A 1 632 ? 0.191 12.027 -11.501 1.00 90.44 632 LEU A N 1
ATOM 4728 C CA . LEU A 1 632 ? 0.135 10.807 -10.677 1.00 90.44 632 LEU A CA 1
ATOM 4729 C C . LEU A 1 632 ? -0.484 11.041 -9.288 1.00 90.44 632 LEU A C 1
ATOM 4731 O O . LEU A 1 632 ? -1.243 10.210 -8.804 1.00 90.44 632 LEU A O 1
ATOM 4735 N N . HIS A 1 633 ? -0.235 12.199 -8.670 1.00 87.25 633 HIS A N 1
ATOM 4736 C CA . HIS A 1 633 ? -0.788 12.546 -7.354 1.00 87.25 633 HIS A CA 1
ATOM 4737 C C . HIS A 1 633 ? -2.323 12.678 -7.329 1.00 87.25 633 HIS A C 1
ATOM 4739 O O . HIS A 1 633 ? -2.919 12.714 -6.253 1.00 87.25 633 HIS A O 1
ATOM 4745 N N . GLN A 1 634 ? -2.956 12.776 -8.501 1.00 84.31 634 GLN A N 1
ATOM 4746 C CA . GLN A 1 634 ? -4.403 12.922 -8.678 1.00 84.31 634 GLN A CA 1
ATOM 4747 C C . GLN A 1 634 ? -5.085 11.582 -8.983 1.00 84.31 634 GLN A C 1
ATOM 4749 O O . GLN A 1 634 ? -6.309 11.524 -9.048 1.00 84.31 634 GLN A O 1
ATOM 4754 N N . GLN A 1 635 ? -4.305 10.517 -9.181 1.00 82.75 635 GLN A N 1
ATOM 4755 C CA . GLN A 1 635 ? -4.782 9.224 -9.659 1.00 82.75 635 GLN A CA 1
ATOM 4756 C C . GLN A 1 635 ? -4.570 8.141 -8.600 1.00 82.75 635 GLN A C 1
ATOM 4758 O O . GLN A 1 635 ? -3.612 8.172 -7.824 1.00 82.75 635 GLN A O 1
ATOM 4763 N N . LEU A 1 636 ? -5.470 7.162 -8.575 1.00 78.69 636 LEU A N 1
ATOM 4764 C CA . LEU A 1 636 ? -5.325 5.948 -7.780 1.00 78.69 636 LEU A CA 1
ATOM 4765 C C . LEU A 1 636 ? -5.079 4.755 -8.709 1.00 78.69 636 LEU A C 1
ATOM 4767 O O . LEU A 1 636 ? -5.738 4.662 -9.744 1.00 78.69 636 LEU A O 1
ATOM 4771 N N . PRO A 1 637 ? -4.182 3.826 -8.329 1.00 88.31 637 PRO A N 1
ATOM 4772 C CA . PRO A 1 637 ? -3.423 3.779 -7.069 1.00 88.31 637 PRO A CA 1
ATOM 4773 C C . PRO A 1 637 ? -2.159 4.671 -7.035 1.00 88.31 637 PRO A C 1
ATOM 4775 O O . PRO A 1 637 ? -1.480 4.718 -6.013 1.00 88.31 637 PRO A O 1
ATOM 4778 N N . HIS A 1 638 ? -1.835 5.393 -8.112 1.00 88.38 638 HIS A N 1
ATOM 4779 C CA . HIS A 1 638 ? -0.550 6.080 -8.344 1.00 88.38 638 HIS A CA 1
ATOM 4780 C C . HIS A 1 638 ? -0.087 6.989 -7.223 1.00 88.38 638 HIS A C 1
ATOM 4782 O O . HIS A 1 638 ? 1.080 6.946 -6.854 1.00 88.38 638 HIS A O 1
ATOM 4788 N N . ARG A 1 639 ? -0.982 7.803 -6.665 1.00 89.06 639 ARG A N 1
ATOM 4789 C CA . ARG A 1 639 ? -0.651 8.749 -5.594 1.00 89.06 639 ARG A CA 1
ATOM 4790 C C . ARG A 1 639 ? -0.147 8.074 -4.313 1.00 89.06 639 ARG A C 1
ATOM 4792 O O . ARG A 1 639 ? 0.452 8.743 -3.479 1.00 89.06 639 ARG A O 1
ATOM 4799 N N . LEU A 1 640 ? -0.433 6.779 -4.140 1.00 87.38 640 LEU A N 1
ATOM 4800 C CA . LEU A 1 640 ? 0.055 5.958 -3.029 1.00 87.38 640 LEU A CA 1
ATOM 4801 C C . LEU A 1 640 ? 1.440 5.365 -3.327 1.00 87.38 640 LEU A C 1
ATOM 4803 O O . LEU A 1 640 ? 2.078 4.823 -2.431 1.00 87.38 640 LEU A O 1
ATOM 4807 N N . GLY A 1 641 ? 1.912 5.457 -4.572 1.00 89.69 641 GLY A N 1
ATOM 4808 C CA . GLY A 1 641 ? 3.246 5.032 -4.974 1.00 89.69 641 GLY A CA 1
ATOM 4809 C C . GLY A 1 641 ? 4.320 5.949 -4.402 1.00 89.69 641 GLY A C 1
ATOM 4810 O O . GLY A 1 641 ? 4.195 7.177 -4.430 1.00 89.69 641 GLY A O 1
ATOM 4811 N N . THR A 1 642 ? 5.387 5.343 -3.895 1.00 90.25 642 THR A N 1
ATOM 4812 C CA . THR A 1 642 ? 6.593 6.038 -3.443 1.00 90.25 642 THR A CA 1
ATOM 4813 C C . THR A 1 642 ? 7.813 5.408 -4.119 1.00 90.25 642 THR A C 1
ATOM 4815 O O . THR A 1 642 ? 7.726 4.293 -4.633 1.00 90.25 642 THR A O 1
ATOM 4818 N N . PRO A 1 643 ? 8.984 6.071 -4.135 1.00 87.81 643 PRO 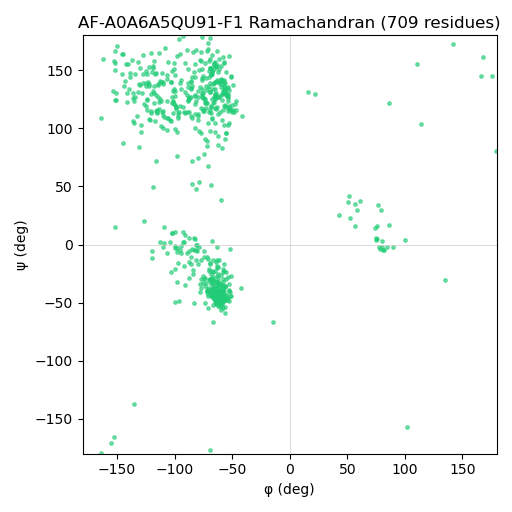A N 1
ATOM 4819 C CA . PRO A 1 643 ? 10.194 5.468 -4.698 1.00 87.81 643 PRO A CA 1
ATOM 4820 C C . PRO A 1 643 ? 10.658 4.185 -3.989 1.00 87.81 643 PRO A C 1
ATOM 4822 O O . PRO A 1 643 ? 11.548 3.511 -4.495 1.00 87.81 643 PRO A O 1
ATOM 4825 N N . SER A 1 644 ? 10.116 3.883 -2.805 1.00 86.44 644 SER A N 1
ATOM 4826 C CA . SER A 1 644 ? 10.576 2.802 -1.931 1.00 86.44 644 SER A CA 1
ATOM 4827 C C . SER A 1 644 ? 9.528 1.728 -1.637 1.00 86.44 644 SER A C 1
ATOM 4829 O O . SER A 1 644 ? 9.870 0.750 -0.973 1.00 86.44 644 SER A O 1
ATOM 4831 N N . ASN A 1 645 ? 8.276 1.885 -2.082 1.00 89.00 645 ASN A N 1
ATOM 4832 C CA . ASN A 1 645 ? 7.251 0.869 -1.863 1.00 89.00 645 ASN A CA 1
ATOM 4833 C C . ASN A 1 645 ? 7.132 -0.142 -3.008 1.00 89.00 645 ASN A C 1
ATOM 4835 O O . ASN A 1 645 ? 7.870 -0.101 -3.989 1.00 89.00 645 ASN A O 1
ATOM 4839 N N . THR A 1 646 ? 6.215 -1.101 -2.860 1.00 90.44 646 THR A N 1
ATOM 4840 C CA . THR A 1 646 ? 5.997 -2.172 -3.841 1.00 90.44 646 THR A CA 1
ATOM 4841 C C . THR A 1 646 ? 5.280 -1.716 -5.108 1.00 90.44 646 THR A C 1
ATOM 4843 O O . THR A 1 646 ? 5.157 -2.520 -6.032 1.00 90.44 646 THR A O 1
ATOM 4846 N N . ILE A 1 647 ? 4.813 -0.463 -5.189 1.00 93.56 647 ILE A N 1
ATOM 4847 C CA . ILE A 1 647 ? 4.148 0.050 -6.388 1.00 93.56 647 ILE A CA 1
ATOM 4848 C C . ILE A 1 647 ? 5.188 0.493 -7.414 1.00 93.56 647 ILE A C 1
ATOM 4850 O O . ILE A 1 647 ? 5.975 1.416 -7.205 1.00 93.56 647 ILE A O 1
ATOM 4854 N N . LEU A 1 648 ? 5.126 -0.125 -8.584 1.00 96.31 648 LEU A N 1
ATOM 4855 C CA . LEU A 1 648 ? 5.908 0.228 -9.751 1.00 96.31 648 LEU A CA 1
ATOM 4856 C C . LEU A 1 648 ? 5.004 0.918 -10.766 1.00 96.31 648 LEU A C 1
ATOM 4858 O O . LEU A 1 648 ? 4.291 0.265 -11.529 1.00 96.31 648 LEU A O 1
ATOM 4862 N N . THR A 1 649 ? 5.041 2.248 -10.775 1.00 96.62 649 THR A N 1
ATOM 4863 C CA . THR A 1 649 ? 4.350 3.044 -11.791 1.00 96.62 649 THR A CA 1
ATOM 4864 C C . THR A 1 649 ? 5.178 3.071 -13.071 1.00 96.62 649 THR A C 1
ATOM 4866 O O . THR A 1 649 ? 6.355 3.444 -13.039 1.00 96.62 649 THR A O 1
ATOM 4869 N N . VAL A 1 650 ? 4.560 2.703 -14.194 1.00 97.69 650 VAL A N 1
ATOM 4870 C CA . VAL A 1 650 ? 5.241 2.510 -15.478 1.00 97.69 650 VAL A CA 1
ATOM 4871 C C . VAL A 1 650 ? 4.777 3.523 -16.514 1.00 97.69 650 VAL A C 1
ATOM 4873 O O . VAL A 1 650 ? 3.626 3.507 -16.956 1.00 97.69 650 VAL A O 1
ATOM 4876 N N . GLY A 1 651 ? 5.695 4.395 -16.923 1.00 97.75 651 GLY A N 1
ATOM 4877 C CA . GLY A 1 651 ? 5.497 5.335 -18.019 1.00 97.75 651 GLY A CA 1
ATOM 4878 C C . GLY A 1 651 ? 5.776 4.708 -19.384 1.00 97.75 651 GLY A C 1
ATOM 4879 O O . GLY A 1 651 ? 6.393 3.647 -19.490 1.00 97.75 651 GLY A O 1
ATOM 4880 N N . GLY A 1 652 ? 5.339 5.376 -20.450 1.00 96.62 652 GLY A N 1
ATOM 4881 C CA . GLY A 1 652 ? 5.511 4.885 -21.814 1.00 96.62 652 GLY A CA 1
ATOM 4882 C C . GLY A 1 652 ? 6.681 5.524 -22.555 1.00 96.62 652 GLY A C 1
ATOM 4883 O O . GLY A 1 652 ? 6.925 6.722 -22.414 1.00 96.62 652 GLY A O 1
ATOM 4884 N N . VAL A 1 653 ? 7.351 4.755 -23.414 1.00 95.06 653 VAL A N 1
ATOM 4885 C CA . VAL A 1 653 ? 8.265 5.277 -24.447 1.00 95.06 653 VAL A CA 1
ATOM 4886 C C . VAL A 1 653 ? 7.803 4.913 -25.856 1.00 95.06 653 VAL A C 1
ATOM 4888 O O . VAL A 1 653 ? 7.097 3.922 -26.073 1.00 95.06 653 VAL A O 1
ATOM 4891 N N . ASN A 1 654 ? 8.197 5.745 -26.817 1.00 93.38 654 ASN A N 1
ATOM 4892 C CA . ASN A 1 654 ? 8.079 5.479 -28.244 1.00 93.38 654 ASN A CA 1
ATOM 4893 C C . ASN A 1 654 ? 9.078 4.393 -28.681 1.00 93.38 654 ASN A C 1
ATOM 4895 O O . ASN A 1 654 ? 9.946 3.975 -27.919 1.00 93.38 654 ASN A O 1
ATOM 4899 N N . GLU A 1 655 ? 8.977 3.960 -29.939 1.00 90.94 655 GLU A N 1
ATOM 4900 C CA . GLU A 1 655 ? 9.913 3.000 -30.537 1.00 90.94 655 GLU A CA 1
ATOM 4901 C C . GLU A 1 655 ? 11.369 3.484 -30.501 1.00 90.94 655 GLU A C 1
ATOM 4903 O O . GLU A 1 655 ? 12.267 2.684 -30.335 1.00 90.94 655 GLU A O 1
ATOM 4908 N N . ASP A 1 656 ? 11.641 4.780 -30.588 1.00 87.62 656 ASP A N 1
ATOM 4909 C CA . ASP A 1 656 ? 13.012 5.309 -30.524 1.00 87.62 656 ASP A CA 1
ATOM 4910 C C . ASP A 1 656 ? 13.548 5.492 -29.089 1.00 87.62 656 ASP A C 1
ATOM 4912 O O . ASP A 1 656 ? 14.622 6.063 -28.901 1.00 87.62 656 ASP A O 1
ATOM 4916 N N . GLY A 1 657 ? 12.793 5.054 -28.075 1.00 88.12 657 GLY A N 1
ATOM 4917 C CA . GLY A 1 657 ? 13.130 5.210 -26.660 1.00 88.12 657 GLY A CA 1
ATOM 4918 C C . GLY A 1 657 ? 12.812 6.593 -26.077 1.00 88.12 657 GLY A C 1
ATOM 4919 O O . GLY A 1 657 ? 12.996 6.803 -24.878 1.00 88.12 657 GLY A O 1
ATOM 4920 N N . THR A 1 658 ? 12.307 7.544 -26.872 1.00 90.69 658 THR A N 1
ATOM 4921 C CA . THR A 1 658 ? 11.853 8.841 -26.342 1.00 90.69 658 THR A CA 1
ATOM 4922 C C . THR A 1 658 ? 10.595 8.685 -25.493 1.00 90.69 658 THR A C 1
ATOM 4924 O O . THR A 1 658 ? 9.769 7.804 -25.733 1.00 90.69 658 THR A O 1
ATOM 4927 N N . LEU A 1 659 ? 10.407 9.579 -24.517 1.00 93.69 659 LEU A N 1
ATOM 4928 C CA . LEU A 1 659 ? 9.196 9.612 -23.698 1.00 93.69 659 LEU A CA 1
ATOM 4929 C C . LEU A 1 659 ? 7.943 9.718 -24.580 1.00 93.69 659 LEU A C 1
ATOM 4931 O O . LEU A 1 659 ? 7.828 10.611 -25.424 1.00 93.69 659 LEU A O 1
ATOM 4935 N N . TRP A 1 660 ? 6.973 8.838 -24.346 1.00 95.44 660 TRP A N 1
ATOM 4936 C CA . TRP A 1 660 ? 5.673 8.938 -24.987 1.00 95.44 660 TRP A CA 1
ATOM 4937 C C . TRP A 1 660 ? 4.880 10.072 -24.334 1.00 95.44 660 TRP A C 1
ATOM 4939 O O . TRP A 1 660 ? 4.550 10.010 -23.149 1.00 95.44 660 TRP A O 1
ATOM 4949 N N . SER A 1 661 ? 4.586 11.122 -25.104 1.00 95.12 661 SER A N 1
ATOM 4950 C CA . SER A 1 661 ? 4.067 12.405 -24.603 1.00 95.12 661 SER A CA 1
ATOM 4951 C C . SER A 1 661 ? 2.698 12.330 -23.925 1.00 95.12 661 SER A C 1
ATOM 4953 O O . SER A 1 661 ? 2.343 13.245 -23.186 1.00 95.12 661 SER A O 1
ATOM 4955 N N . SER A 1 662 ? 1.940 11.259 -24.155 1.00 95.38 662 SER A N 1
ATOM 4956 C CA . SER A 1 662 ? 0.664 11.013 -23.478 1.00 95.38 662 SER A CA 1
ATOM 4957 C C . SER A 1 662 ? 0.826 10.405 -22.082 1.00 95.38 662 SER A C 1
ATOM 4959 O O . SER A 1 662 ? -0.164 10.235 -21.386 1.00 95.38 662 SER A O 1
ATOM 4961 N N . THR A 1 663 ? 2.043 10.077 -21.646 1.00 96.00 663 THR A N 1
ATOM 4962 C CA . THR A 1 663 ? 2.283 9.534 -20.303 1.00 96.00 663 THR A CA 1
ATOM 4963 C C . THR A 1 663 ? 1.899 10.555 -19.225 1.00 96.00 663 THR A C 1
ATOM 4965 O O . THR A 1 663 ? 2.404 11.680 -19.216 1.00 96.00 663 THR A O 1
ATOM 4968 N N . SER A 1 664 ? 1.054 10.153 -18.275 1.00 94.81 664 SER A N 1
ATOM 4969 C CA . SER A 1 664 ? 0.798 10.919 -17.050 1.00 94.81 664 SER A CA 1
ATOM 4970 C C . SER A 1 664 ? 2.072 11.027 -16.199 1.00 94.81 664 SER A C 1
ATOM 4972 O O . SER A 1 664 ? 2.723 10.028 -15.892 1.00 94.81 664 SER A O 1
ATOM 4974 N N . MET A 1 665 ? 2.445 12.248 -15.807 1.00 95.12 665 MET A N 1
ATOM 4975 C CA . MET A 1 6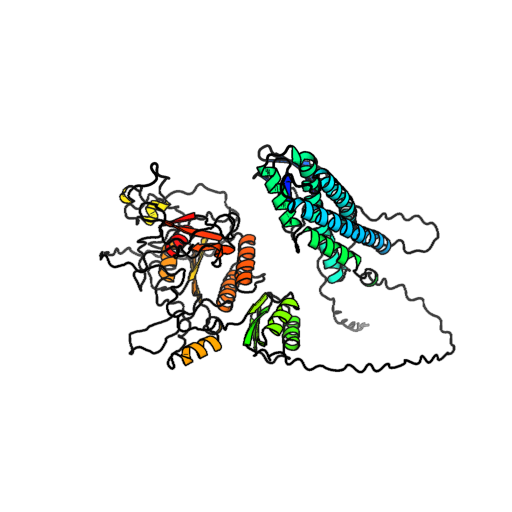65 ? 3.737 12.515 -15.153 1.00 95.12 665 MET A CA 1
ATOM 4976 C C . MET A 1 665 ? 3.615 12.687 -13.636 1.00 95.12 665 MET A C 1
ATOM 4978 O O . MET A 1 665 ? 2.614 13.203 -13.127 1.00 95.12 665 MET A O 1
ATOM 4982 N N . ALA A 1 666 ? 4.678 12.309 -12.921 1.00 93.81 666 ALA A N 1
ATOM 4983 C CA . ALA A 1 666 ? 4.874 12.684 -11.523 1.00 93.81 666 ALA A CA 1
ATOM 4984 C C . ALA A 1 666 ? 5.082 14.205 -11.395 1.00 93.81 666 ALA A C 1
ATOM 4986 O O . ALA A 1 666 ? 5.617 14.845 -12.303 1.00 93.81 666 ALA A O 1
ATOM 4987 N N . GLU A 1 667 ? 4.696 14.779 -10.256 1.00 92.81 667 GLU A N 1
ATOM 4988 C CA . GLU A 1 667 ? 4.949 16.186 -9.930 1.00 92.81 667 GLU A CA 1
ATOM 4989 C C . GLU A 1 667 ? 5.876 16.272 -8.717 1.00 92.81 667 GLU A C 1
ATOM 4991 O O . GLU A 1 667 ? 5.631 15.639 -7.690 1.00 92.81 667 GLU A O 1
ATOM 4996 N N . ALA A 1 668 ? 6.958 17.044 -8.836 1.00 90.50 668 ALA A N 1
ATOM 4997 C CA . ALA A 1 668 ? 7.952 17.161 -7.776 1.00 90.50 668 ALA A CA 1
ATOM 4998 C C . ALA A 1 668 ? 7.320 17.672 -6.468 1.00 90.50 668 ALA A C 1
ATOM 5000 O O . ALA A 1 668 ? 6.615 18.679 -6.456 1.00 90.50 668 ALA A O 1
ATOM 5001 N N . GLY A 1 669 ? 7.585 16.975 -5.359 1.00 87.81 669 GLY A N 1
ATOM 5002 C CA . GLY A 1 669 ? 7.052 17.322 -4.037 1.00 87.81 669 GLY A CA 1
ATOM 5003 C C . GLY A 1 669 ? 5.576 16.964 -3.814 1.00 87.81 669 GLY A C 1
ATOM 5004 O O . GLY A 1 669 ? 5.034 17.292 -2.759 1.00 87.81 669 GLY A O 1
ATOM 5005 N N . LYS A 1 670 ? 4.916 16.296 -4.769 1.00 93.69 670 LYS A N 1
ATOM 5006 C CA . LYS A 1 670 ? 3.564 15.744 -4.605 1.00 93.69 670 LYS A CA 1
ATOM 5007 C C . LYS A 1 670 ? 3.614 14.214 -4.451 1.00 93.69 670 LYS A C 1
ATOM 5009 O O . LYS A 1 670 ? 4.594 13.605 -4.876 1.00 93.69 670 LYS A O 1
ATOM 5014 N N . PRO A 1 671 ? 2.586 13.590 -3.842 1.00 88.56 671 PRO A N 1
ATOM 5015 C CA . PRO A 1 671 ? 2.485 12.131 -3.758 1.00 88.56 671 PRO A CA 1
ATOM 5016 C C . PRO A 1 671 ? 2.504 11.443 -5.132 1.00 88.56 671 PRO A C 1
ATOM 5018 O O . PRO A 1 671 ? 2.118 12.036 -6.132 1.00 88.56 671 PRO A O 1
ATOM 5021 N N . GLY A 1 672 ? 2.888 10.171 -5.184 1.00 90.19 672 GLY A N 1
ATOM 5022 C CA . GLY A 1 672 ? 2.982 9.412 -6.428 1.00 90.19 672 GLY A CA 1
ATOM 5023 C C . GLY A 1 672 ? 4.318 9.578 -7.150 1.00 90.19 672 GLY A C 1
ATOM 5024 O O . GLY A 1 672 ? 4.722 10.673 -7.544 1.00 90.19 672 GLY A O 1
ATOM 5025 N N . SER A 1 673 ? 4.996 8.455 -7.359 1.00 93.94 673 SER A N 1
ATOM 5026 C CA . SER A 1 673 ? 6.273 8.357 -8.065 1.00 93.94 673 SER A CA 1
ATOM 5027 C C . SER A 1 673 ? 6.123 7.646 -9.406 1.00 93.94 673 SER A C 1
ATOM 5029 O O . SER A 1 673 ? 5.312 6.733 -9.560 1.00 93.94 673 SER A O 1
ATOM 5031 N N . MET A 1 674 ? 6.950 8.052 -10.372 1.00 97.25 674 MET A N 1
ATOM 5032 C CA . MET A 1 674 ? 7.242 7.254 -11.561 1.00 97.25 674 MET A CA 1
ATOM 5033 C C . MET A 1 674 ? 8.419 6.333 -11.239 1.00 97.25 674 MET A C 1
ATOM 5035 O O . MET A 1 674 ? 9.456 6.829 -10.799 1.00 97.25 674 MET A O 1
ATOM 5039 N N . SER A 1 675 ? 8.273 5.027 -11.461 1.00 96.06 675 SER A N 1
ATOM 5040 C CA . SER A 1 675 ? 9.309 4.051 -11.101 1.00 96.06 675 SER A CA 1
ATOM 5041 C C . SER A 1 675 ? 10.198 3.722 -12.296 1.00 96.06 675 SER A C 1
ATOM 5043 O O . SER A 1 675 ? 11.421 3.776 -12.189 1.00 96.06 675 SER A O 1
ATOM 5045 N N . VAL A 1 676 ? 9.593 3.415 -13.446 1.00 96.06 676 VAL A N 1
ATOM 5046 C CA . VAL A 1 676 ? 10.301 3.019 -14.674 1.00 96.06 676 VAL A CA 1
ATOM 5047 C C . VAL A 1 676 ? 9.523 3.434 -15.926 1.00 96.06 676 VAL A C 1
ATOM 5049 O O . VAL A 1 676 ? 8.367 3.848 -15.848 1.00 96.06 676 VAL A O 1
ATOM 5052 N N . TYR A 1 677 ? 10.154 3.294 -17.091 1.00 96.00 677 TYR A N 1
ATOM 5053 C CA . TYR A 1 677 ? 9.515 3.461 -18.393 1.00 96.00 677 TYR A CA 1
ATOM 5054 C C . TYR A 1 677 ? 9.704 2.204 -19.243 1.00 96.00 677 TYR A C 1
ATOM 5056 O O . TYR A 1 677 ? 10.743 1.551 -19.152 1.00 96.00 677 TYR A O 1
ATOM 5064 N N . ALA A 1 678 ? 8.715 1.879 -20.076 1.00 96.38 678 ALA A N 1
ATOM 5065 C CA . ALA A 1 678 ? 8.758 0.736 -20.986 1.00 96.38 678 ALA A CA 1
ATOM 5066 C C . ALA A 1 678 ? 8.034 1.040 -22.315 1.00 96.38 678 ALA A C 1
ATOM 5068 O O . ALA A 1 678 ? 7.299 2.032 -22.401 1.00 96.38 678 ALA A O 1
ATOM 5069 N N . PRO A 1 679 ? 8.254 0.236 -23.375 1.00 96.44 679 PRO A N 1
ATOM 5070 C CA . PRO A 1 679 ? 7.623 0.451 -24.674 1.00 96.44 679 PRO A CA 1
ATOM 5071 C C . PRO A 1 679 ? 6.099 0.543 -24.568 1.00 96.44 679 PRO A C 1
ATOM 5073 O O . PRO A 1 679 ? 5.451 -0.356 -24.039 1.00 96.44 679 PRO A O 1
ATOM 5076 N N . ALA A 1 680 ? 5.523 1.623 -25.093 1.00 96.12 680 ALA A N 1
ATOM 5077 C CA . ALA A 1 680 ? 4.087 1.878 -25.002 1.00 96.12 680 ALA A CA 1
ATOM 5078 C C . ALA A 1 680 ? 3.391 1.982 -26.357 1.00 96.12 680 ALA A C 1
ATOM 5080 O O . ALA A 1 680 ? 2.173 2.018 -26.381 1.00 96.12 680 ALA A O 1
ATOM 5081 N N . LYS A 1 681 ? 4.107 2.074 -27.481 1.00 94.06 681 LYS A N 1
ATOM 5082 C CA . LYS A 1 681 ? 3.524 2.452 -28.778 1.00 94.06 681 LYS A CA 1
ATOM 5083 C C . LYS A 1 681 ? 3.682 1.358 -29.822 1.00 94.06 681 LYS A C 1
ATOM 5085 O O . LYS A 1 681 ? 4.787 0.920 -30.050 1.00 94.06 681 LYS A O 1
ATOM 5090 N N . ASN A 1 682 ? 2.621 0.999 -30.542 1.00 92.75 682 ASN A N 1
ATOM 5091 C CA . ASN A 1 682 ? 2.655 -0.052 -31.574 1.00 92.75 682 ASN A CA 1
ATOM 5092 C C . ASN A 1 682 ? 3.037 -1.448 -31.032 1.00 92.75 682 ASN A C 1
ATOM 5094 O O . ASN A 1 682 ? 3.719 -2.230 -31.695 1.00 92.75 682 ASN A O 1
ATOM 5098 N N . ILE A 1 683 ? 2.573 -1.782 -29.828 1.00 94.00 683 ILE A N 1
ATOM 5099 C CA . ILE A 1 683 ? 2.729 -3.111 -29.234 1.00 94.00 683 ILE A CA 1
ATOM 5100 C C . ILE A 1 683 ? 1.631 -4.022 -29.783 1.00 94.00 683 ILE A C 1
ATOM 5102 O O . ILE A 1 683 ? 0.481 -3.973 -29.342 1.00 94.00 683 ILE A O 1
ATOM 5106 N N . VAL A 1 684 ? 1.988 -4.846 -30.765 1.00 92.44 684 VAL A N 1
ATOM 5107 C CA . VAL A 1 684 ? 1.061 -5.753 -31.452 1.00 92.44 684 VAL A CA 1
ATOM 5108 C C . VAL A 1 684 ? 1.237 -7.174 -30.918 1.00 92.44 684 VAL A C 1
ATOM 5110 O O . VAL A 1 684 ? 2.335 -7.724 -30.971 1.00 92.44 684 VAL A O 1
ATOM 5113 N N . VAL A 1 685 ? 0.149 -7.760 -30.419 1.00 93.25 685 VAL A N 1
ATOM 5114 C CA . VAL A 1 685 ? 0.016 -9.181 -30.046 1.00 93.25 685 VAL A CA 1
ATOM 5115 C C . VAL A 1 685 ? -1.398 -9.648 -30.437 1.00 93.25 685 VAL A C 1
ATOM 5117 O O . VAL A 1 685 ? -2.282 -8.792 -30.551 1.00 93.25 685 VAL A O 1
ATOM 5120 N N . PRO A 1 686 ? -1.639 -10.950 -30.675 1.00 89.81 686 PRO A N 1
ATOM 5121 C CA . PRO A 1 686 ? -2.955 -11.432 -31.091 1.00 89.81 686 PRO A CA 1
ATOM 5122 C C . PRO A 1 686 ? -3.974 -11.289 -29.953 1.00 89.81 686 PRO A C 1
ATOM 5124 O O . PRO A 1 686 ? -3.867 -11.955 -28.936 1.00 89.81 686 PRO A O 1
ATOM 5127 N N . ALA A 1 687 ? -4.966 -10.422 -30.117 1.00 85.69 687 ALA A N 1
ATOM 5128 C CA . ALA A 1 687 ? -6.137 -10.328 -29.249 1.00 85.69 687 ALA A CA 1
ATOM 5129 C C . ALA A 1 687 ? -7.331 -9.938 -30.124 1.00 85.69 687 ALA A C 1
ATOM 5131 O O . ALA A 1 687 ? -7.146 -9.220 -31.114 1.00 85.69 687 ALA A O 1
ATOM 5132 N N . THR A 1 688 ? -8.541 -10.410 -29.816 1.00 79.38 688 THR A N 1
ATOM 5133 C CA . THR A 1 688 ? -9.713 -9.885 -30.524 1.00 79.38 688 THR A CA 1
ATOM 5134 C C . THR A 1 688 ? -10.003 -8.447 -30.071 1.00 79.38 688 THR A C 1
ATOM 5136 O O . THR A 1 688 ? -9.479 -7.977 -29.062 1.00 79.38 688 THR A O 1
ATOM 5139 N N . GLY A 1 689 ? -10.853 -7.741 -30.817 1.00 72.94 689 GLY A N 1
ATOM 5140 C CA . GLY A 1 689 ? -11.318 -6.405 -30.454 1.00 72.94 689 GLY A CA 1
ATOM 5141 C C . GLY A 1 689 ? -10.621 -5.283 -31.218 1.00 72.94 689 GLY A C 1
ATOM 5142 O O . GLY A 1 689 ? -10.163 -5.456 -32.348 1.00 72.94 689 GLY A O 1
ATOM 5143 N N . GLU A 1 690 ? -10.627 -4.087 -30.631 1.00 66.62 690 GLU A N 1
ATOM 5144 C CA . GLU A 1 690 ? -10.023 -2.901 -31.239 1.00 66.62 690 GLU A CA 1
ATOM 5145 C C . GLU A 1 690 ? -8.490 -3.048 -31.316 1.00 66.62 690 GLU A C 1
ATOM 5147 O O . GLU A 1 690 ? -7.866 -3.661 -30.450 1.00 66.62 690 GLU A O 1
ATOM 5152 N N . SER A 1 691 ? -7.860 -2.445 -32.334 1.00 73.69 691 SER A N 1
ATOM 5153 C CA . SER A 1 691 ? -6.393 -2.382 -32.494 1.00 73.69 691 SER A CA 1
ATOM 5154 C C . SER A 1 691 ? -5.786 -1.431 -31.456 1.00 73.69 691 SER A C 1
ATOM 5156 O O . SER A 1 691 ? -5.321 -0.328 -31.759 1.00 73.69 691 SER A O 1
ATOM 5158 N N . ILE A 1 692 ? -5.861 -1.827 -30.188 1.00 76.94 692 ILE A N 1
ATOM 5159 C CA . ILE A 1 692 ? -5.411 -1.048 -29.043 1.00 76.94 692 ILE A CA 1
ATOM 5160 C C . ILE A 1 692 ? -3.909 -1.292 -28.848 1.00 76.94 692 ILE A C 1
ATOM 5162 O O . ILE A 1 692 ? -3.476 -2.029 -27.962 1.00 76.94 692 ILE A O 1
ATOM 5166 N N . ASP A 1 693 ? -3.088 -0.745 -29.741 1.00 85.69 693 ASP A N 1
ATOM 5167 C CA . ASP A 1 693 ? -1.642 -1.011 -29.788 1.00 85.69 693 ASP A CA 1
ATOM 5168 C C . ASP A 1 693 ? -0.792 0.011 -29.031 1.00 85.69 693 ASP A C 1
ATOM 5170 O O . ASP A 1 693 ? 0.430 -0.116 -29.025 1.00 85.69 693 ASP A O 1
ATOM 5174 N N . THR A 1 694 ? -1.395 1.041 -28.429 1.00 92.62 694 THR A N 1
ATOM 5175 C CA . THR A 1 694 ? -0.638 2.134 -27.803 1.00 92.62 694 THR A CA 1
ATOM 5176 C C . THR A 1 694 ? -1.183 2.537 -26.435 1.00 92.62 694 THR A C 1
ATOM 5178 O O . THR A 1 694 ? -2.345 2.907 -26.329 1.00 92.62 694 THR A O 1
ATOM 5181 N N . GLY A 1 695 ? -0.351 2.545 -25.398 1.00 94.50 695 GLY A N 1
ATOM 5182 C CA . GLY A 1 695 ? -0.739 2.911 -24.041 1.00 94.50 695 GLY A CA 1
ATOM 5183 C C . GLY A 1 695 ? 0.307 2.557 -22.985 1.00 94.50 695 GLY A C 1
ATOM 5184 O O . GLY A 1 695 ? 1.178 1.708 -23.175 1.00 94.50 695 GLY A O 1
ATOM 5185 N N . THR A 1 696 ? 0.197 3.197 -21.821 1.00 96.12 696 THR A N 1
ATOM 5186 C CA . THR A 1 696 ? 0.994 2.826 -20.642 1.00 96.12 696 THR A CA 1
ATOM 5187 C C . THR A 1 696 ? 0.580 1.470 -20.059 1.00 96.12 696 THR A C 1
ATOM 5189 O O . THR A 1 696 ? 1.363 0.876 -19.321 1.00 96.12 696 THR A O 1
ATOM 5192 N N . SER A 1 697 ? -0.598 0.931 -20.407 1.00 95.56 697 SER A N 1
ATOM 5193 C CA . SER A 1 697 ? -1.015 -0.418 -19.998 1.00 95.56 697 SER A CA 1
ATOM 5194 C C . SER A 1 697 ? -0.123 -1.497 -20.608 1.00 95.56 697 SER A C 1
ATOM 5196 O O . SER A 1 697 ? 0.355 -2.372 -19.887 1.00 95.56 697 SER A O 1
ATOM 5198 N N . GLN A 1 698 ? 0.226 -1.370 -21.890 1.00 95.69 698 GLN A N 1
ATOM 5199 C CA . GLN A 1 698 ? 1.197 -2.247 -22.543 1.00 95.69 698 GLN A CA 1
ATOM 5200 C C . GLN A 1 698 ? 2.572 -2.142 -21.873 1.00 95.69 698 GLN A C 1
ATOM 5202 O O . GLN A 1 698 ? 3.200 -3.163 -21.605 1.00 95.69 698 GLN A O 1
ATOM 5207 N N . ALA A 1 699 ? 3.014 -0.923 -21.548 1.00 96.88 699 ALA A N 1
ATOM 5208 C CA . ALA A 1 699 ? 4.279 -0.701 -20.852 1.00 96.88 699 ALA A CA 1
ATOM 5209 C C . ALA A 1 699 ? 4.300 -1.397 -19.477 1.00 96.88 699 ALA A C 1
ATOM 5211 O O . ALA A 1 699 ? 5.266 -2.084 -19.145 1.00 96.88 699 ALA A O 1
ATOM 5212 N N . ALA A 1 700 ? 3.217 -1.295 -18.699 1.00 96.69 700 ALA A N 1
ATOM 5213 C CA . ALA A 1 700 ? 3.080 -1.990 -17.419 1.00 96.69 700 ALA A CA 1
ATOM 5214 C C . ALA A 1 700 ? 3.111 -3.521 -17.570 1.00 96.69 700 ALA A C 1
ATOM 5216 O O . ALA A 1 700 ? 3.834 -4.193 -16.832 1.00 96.69 700 ALA A O 1
ATOM 5217 N N . ALA A 1 701 ? 2.400 -4.068 -18.562 1.00 96.56 701 ALA A N 1
ATOM 5218 C CA . ALA A 1 701 ? 2.414 -5.500 -18.862 1.00 96.56 701 ALA A CA 1
ATOM 5219 C C . ALA A 1 701 ? 3.808 -6.011 -19.275 1.00 96.56 701 ALA A C 1
ATOM 5221 O O . ALA A 1 701 ? 4.145 -7.159 -19.008 1.00 96.56 701 ALA A O 1
ATOM 5222 N N . ILE A 1 702 ? 4.647 -5.164 -19.880 1.00 96.31 702 ILE A N 1
ATOM 5223 C CA . ILE A 1 702 ? 6.045 -5.500 -20.186 1.00 96.31 702 ILE A CA 1
ATOM 5224 C C . ILE A 1 702 ? 6.909 -5.547 -18.910 1.00 96.31 702 ILE A C 1
ATOM 5226 O O . ILE A 1 702 ? 7.779 -6.408 -18.780 1.00 96.31 702 ILE A O 1
ATOM 5230 N N . VAL A 1 703 ? 6.695 -4.629 -17.960 1.00 94.75 703 VAL A N 1
ATOM 5231 C CA . VAL A 1 703 ? 7.520 -4.514 -16.739 1.00 94.75 703 VAL A CA 1
ATOM 5232 C C . VAL A 1 703 ? 7.253 -5.628 -15.732 1.00 94.75 703 VAL A C 1
ATOM 5234 O O . VAL A 1 703 ? 8.203 -6.084 -15.097 1.00 94.75 703 VAL A O 1
ATOM 5237 N N . VAL A 1 704 ? 6.006 -6.096 -15.594 1.00 88.56 704 VAL A N 1
ATOM 5238 C CA . VAL A 1 704 ? 5.621 -7.096 -14.572 1.00 88.56 704 VAL A CA 1
ATOM 5239 C C . VAL A 1 704 ? 6.457 -8.381 -14.621 1.00 88.56 704 VAL A C 1
ATOM 5241 O O . VAL A 1 704 ? 6.628 -9.056 -13.611 1.00 88.56 704 VAL A O 1
ATOM 5244 N N . CYS A 1 705 ? 7.045 -8.683 -15.775 1.00 70.56 705 CYS A N 1
ATOM 5245 C CA . CYS A 1 705 ? 7.826 -9.888 -16.030 1.00 70.56 705 CYS A CA 1
ATOM 5246 C C . CYS A 1 705 ? 9.337 -9.733 -15.829 1.00 70.56 705 CYS A C 1
ATOM 5248 O O . CYS A 1 705 ? 10.053 -10.727 -15.895 1.00 70.56 705 CYS A O 1
ATOM 5250 N N . ASN A 1 706 ? 9.825 -8.510 -15.601 1.00 57.91 706 ASN A N 1
ATOM 5251 C CA . ASN A 1 706 ? 11.252 -8.206 -15.446 1.00 57.91 706 ASN A CA 1
ATOM 5252 C C . ASN A 1 706 ? 11.665 -7.994 -13.983 1.00 57.91 706 ASN A C 1
ATOM 5254 O O . ASN A 1 706 ? 12.776 -7.538 -13.707 1.00 57.91 706 ASN A O 1
ATOM 5258 N N . LEU A 1 707 ? 10.779 -8.299 -13.036 1.00 55.47 707 LEU A N 1
ATOM 5259 C CA . LEU A 1 707 ? 11.094 -8.188 -11.620 1.00 55.47 707 LEU A CA 1
ATOM 5260 C C . LEU A 1 707 ? 11.846 -9.441 -11.171 1.00 55.47 707 LEU A C 1
ATOM 5262 O O . LEU A 1 707 ? 11.369 -10.552 -11.421 1.00 55.47 707 LEU A O 1
ATOM 5266 N N . PRO A 1 708 ? 13.008 -9.303 -10.508 1.00 48.03 708 PRO A N 1
ATOM 5267 C CA . PRO A 1 708 ? 13.614 -10.446 -9.852 1.00 48.03 708 PRO A CA 1
ATOM 5268 C C . PRO A 1 708 ? 12.594 -10.989 -8.844 1.00 48.03 708 PRO A C 1
ATOM 5270 O O . PRO A 1 708 ? 12.017 -10.223 -8.071 1.00 48.03 708 PRO A O 1
ATOM 5273 N N . GLY A 1 709 ? 12.338 -12.302 -8.878 1.00 44.34 709 GLY A N 1
ATOM 5274 C CA . GLY A 1 709 ? 11.566 -12.965 -7.824 1.00 44.34 709 GLY A CA 1
ATOM 5275 C C . GLY A 1 709 ? 12.158 -12.651 -6.442 1.00 44.34 709 GLY A C 1
ATOM 5276 O O . GLY A 1 709 ? 13.307 -12.202 -6.383 1.00 44.34 709 GLY A O 1
ATOM 5277 N N . PRO A 1 710 ? 11.404 -12.853 -5.344 1.00 38.91 710 PRO A N 1
ATOM 5278 C CA . PRO A 1 710 ? 11.914 -12.600 -4.000 1.00 38.91 710 PRO A CA 1
ATOM 5279 C C . PRO A 1 710 ? 13.281 -13.278 -3.842 1.00 38.91 710 PRO A C 1
ATOM 5281 O O . PRO A 1 710 ? 13.393 -14.495 -4.006 1.00 38.91 710 PRO A O 1
ATOM 5284 N N . LEU A 1 711 ? 14.305 -12.441 -3.649 1.00 31.50 711 LEU A N 1
ATOM 5285 C CA . LEU A 1 711 ? 15.688 -12.840 -3.396 1.00 31.50 711 LEU A CA 1
ATOM 5286 C C . LEU A 1 711 ? 15.819 -13.490 -2.023 1.00 31.50 711 LEU A C 1
ATOM 5288 O O . LEU A 1 711 ? 15.162 -12.990 -1.078 1.00 31.50 711 LEU A O 1
#

Sequence (711 aa):
MTSSTTPRPTQSPKNDKPRVQFPEPFSVAAVIDGLTYELPHPDEPPIDIILIDGSIAQLFSGRVVLRGQTLLIPSGISSAQPITVGGQTITAQPGLSKRPDNTDDNNDGGGGVGLFGFLGGVVSAAGSAGKSIGNAASGAIKFASSAAGSGGVASSELAGAFSSSVSSVAGVVSSLTGIQQSFPLRDLSKDGMKSFTSAQNLGRSSMDWMKSMANVLEEFESLKPDVQQRVRDNIREFSKPGGQLEKAVAAMEAFKDLPWEEEAPKTDSPTPTASAQSSRGVTSTTTKVSSTSASSSSSSSTPTETPMHYYIITEYETPLAIFEKFIQDVDGGVGKADVRSGWQIYETNLTKSRAEEIKARYLFLVTVYTDVGSFRGEEEDEKEMFRAVSRIHDTWNLAGSEGAYDSQPRKKPGTSTFFDLVPRALLSGGENAPYWKKMISSPFHNPPLKPTSQDPPYAADDSGGVGTTIYVLDDGFELDQPDLDDTGRTVDTFFVSNDDAFSSEYMNSVRAMKANAYIMNAHIGSATGHGTKMAIIAGGKINGVAPKANLYLMKIKGQYNTGENPPGSRPIKNSRITPMSLTSVFNEIRVRLDPSGLGPALEDVIGKFITWCENIKLPIVVAAGNDPALRLHQQLPHRLGTPSNTILTVGGVNEDGTLWSSTSMAEAGKPGSMSVYAPAKNIVVPATGESIDTGTSQAAAIVVCNLPGPL